Protein AF-0000000076369846 (afdb_homodimer)

Structure (mmCIF, N/CA/C/O backbone):
data_AF-0000000076369846-model_v1
#
loop_
_entity.id
_entity.type
_entity.pdbx_description
1 polymer 'Galactosylgalactosylxylosylprotein 3-beta-glucuronosyltransferase'
#
loop_
_atom_site.group_PDB
_atom_site.id
_atom_site.type_symbol
_atom_site.label_atom_id
_atom_site.label_alt_id
_atom_site.label_comp_id
_atom_site.label_asym_id
_atom_site.label_entity_id
_atom_site.label_seq_id
_atom_site.pdbx_PDB_ins_code
_atom_site.Cartn_x
_atom_site.Cartn_y
_atom_site.Cartn_z
_atom_site.occupancy
_atom_site.B_iso_or_equiv
_atom_site.auth_seq_id
_atom_site.auth_comp_id
_atom_site.auth_asym_id
_atom_site.auth_atom_id
_atom_site.pdbx_PDB_model_num
ATOM 1 N N . GLY A 1 1 ? -91.312 -6.383 12.375 1 33.31 1 GLY A N 1
ATOM 2 C CA . GLY A 1 1 ? -90.5 -6.066 13.523 1 33.31 1 GLY A CA 1
ATOM 3 C C . GLY A 1 1 ? -89.188 -5.367 13.148 1 33.31 1 GLY A C 1
ATOM 4 O O . GLY A 1 1 ? -88.625 -5.645 12.094 1 33.31 1 GLY A O 1
ATOM 5 N N . GLN A 1 2 ? -88.875 -4.242 13.328 1 42.22 2 GLN A N 1
ATOM 6 C CA . GLN A 1 2 ? -88 -3.707 12.273 1 42.22 2 GLN A CA 1
ATOM 7 C C . GLN A 1 2 ? -86.625 -4.406 12.25 1 42.22 2 GLN A C 1
ATOM 9 O O . GLN A 1 2 ? -86.125 -4.762 13.297 1 42.22 2 GLN A O 1
ATOM 14 N N . GLN A 1 3 ? -86.25 -5.191 11.203 1 52.16 3 GLN A N 1
ATOM 15 C CA . GLN A 1 3 ? -85 -5.879 10.938 1 52.16 3 GLN A CA 1
ATOM 16 C C . GLN A 1 3 ? -83.812 -4.965 11.203 1 52.16 3 GLN A C 1
ATOM 18 O O . GLN A 1 3 ? -83.812 -3.807 10.789 1 52.16 3 GLN A O 1
ATOM 23 N N . CYS A 1 4 ? -83.188 -5.246 12.203 1 60.84 4 CYS A N 1
ATOM 24 C CA . CYS A 1 4 ? -82 -4.5 12.641 1 60.84 4 CYS A CA 1
ATOM 25 C C . CYS A 1 4 ? -81 -4.371 11.508 1 60.84 4 CYS A C 1
ATOM 27 O O . CYS A 1 4 ? -80.562 -5.371 10.938 1 60.84 4 CYS A O 1
ATOM 29 N N . ASP A 1 5 ? -81.062 -3.334 10.711 1 65.75 5 ASP A N 1
ATOM 30 C CA . ASP A 1 5 ? -80.188 -3.117 9.547 1 65.75 5 ASP A CA 1
ATOM 31 C C . ASP A 1 5 ? -78.812 -2.576 9.961 1 65.75 5 ASP A C 1
ATOM 33 O O . ASP A 1 5 ? -78.688 -1.381 10.219 1 65.75 5 ASP A O 1
ATOM 37 N N . CYS A 1 6 ? -77.875 -3.475 10.234 1 71.31 6 CYS A N 1
ATOM 38 C CA . CYS A 1 6 ? -76.562 -3.158 10.703 1 71.31 6 CYS A CA 1
ATOM 39 C C . CYS A 1 6 ? -75.625 -2.922 9.539 1 71.31 6 CYS A C 1
ATOM 41 O O . CYS A 1 6 ? -74.375 -2.838 9.719 1 71.31 6 CYS A O 1
ATOM 43 N N . THR A 1 7 ? -76.312 -2.709 8.414 1 73.19 7 THR A N 1
ATOM 44 C CA . THR A 1 7 ? -75.562 -2.639 7.164 1 73.19 7 THR A CA 1
ATOM 45 C C . THR A 1 7 ? -74.625 -1.421 7.152 1 73.19 7 THR A C 1
ATOM 47 O O . THR A 1 7 ? -73.438 -1.521 6.766 1 73.19 7 THR A O 1
ATOM 50 N N . PRO A 1 8 ? -75.125 -0.278 7.773 1 73.12 8 PRO A N 1
ATOM 51 C CA . PRO A 1 8 ? -74.188 0.866 7.691 1 73.12 8 PRO A CA 1
ATOM 52 C C . PRO A 1 8 ? -72.938 0.697 8.57 1 73.12 8 PRO A C 1
ATOM 54 O O . PRO A 1 8 ? -71.875 1.064 8.156 1 73.12 8 PRO A O 1
ATOM 57 N N . GLN A 1 9 ? -73.125 0.212 9.672 1 72 9 GLN A N 1
ATOM 58 C CA . GLN A 1 9 ? -72 0.03 10.586 1 72 9 GLN A CA 1
ATOM 59 C C . GLN A 1 9 ? -71.062 -1.045 10.07 1 72 9 GLN A C 1
ATOM 61 O O . GLN A 1 9 ? -69.875 -0.926 10.227 1 72 9 GLN A O 1
ATOM 66 N N . MET A 1 10 ? -71.688 -2.049 9.406 1 71.94 10 MET A N 1
ATOM 67 C CA . MET A 1 10 ? -70.875 -3.123 8.875 1 71.94 10 MET A CA 1
ATOM 68 C C . MET A 1 10 ? -70.062 -2.641 7.664 1 71.94 10 MET A C 1
ATOM 70 O O . MET A 1 10 ? -68.875 -3.037 7.48 1 71.94 10 MET A O 1
ATOM 74 N N . ARG A 1 11 ? -70.625 -1.651 7.004 1 74.94 11 ARG A N 1
ATOM 75 C CA . ARG A 1 11 ? -69.938 -1.105 5.84 1 74.94 11 ARG A CA 1
ATOM 76 C C . ARG A 1 11 ? -68.75 -0.251 6.266 1 74.94 11 ARG A C 1
ATOM 78 O O . ARG A 1 11 ? -67.688 -0.322 5.66 1 74.94 11 ARG A O 1
ATOM 85 N N . SER A 1 12 ? -69.062 0.551 7.367 1 76.88 12 SER A N 1
ATOM 86 C CA . SER A 1 12 ? -67.938 1.372 7.879 1 76.88 12 SER A CA 1
ATOM 87 C C . SER A 1 12 ? -66.812 0.508 8.398 1 76.88 12 SER A C 1
ATOM 89 O O . SER A 1 12 ? -65.625 0.803 8.148 1 76.88 12 SER A O 1
ATOM 91 N N . SER A 1 13 ? -67.25 -0.534 8.992 1 77.25 13 SER A N 1
ATOM 92 C CA . SER A 1 13 ? -66.188 -1.416 9.562 1 77.25 13 SER A CA 1
ATOM 93 C C . SER A 1 13 ? -65.5 -2.178 8.469 1 77.25 13 SER A C 1
ATOM 95 O O . SER A 1 13 ? -64.25 -2.365 8.547 1 77.25 13 SER A O 1
ATOM 97 N N . ASN A 1 14 ? -66.25 -2.521 7.406 1 77.38 14 ASN A N 1
ATOM 98 C CA . ASN A 1 14 ? -65.625 -3.219 6.277 1 77.38 14 ASN A CA 1
ATOM 99 C C . ASN A 1 14 ? -64.688 -2.314 5.512 1 77.38 14 ASN A C 1
ATOM 101 O O . ASN A 1 14 ? -63.625 -2.768 5.051 1 77.38 14 ASN A O 1
ATOM 105 N N . GLU A 1 15 ? -65.062 -1.006 5.441 1 79.19 15 GLU A N 1
ATOM 106 C CA . GLU A 1 15 ? -64.188 -0.079 4.746 1 79.19 15 GLU A CA 1
ATOM 107 C C . GLU A 1 15 ? -62.875 0.14 5.527 1 79.19 15 GLU A C 1
ATOM 109 O O . GLU A 1 15 ? -61.781 0.234 4.938 1 79.19 15 GLU A O 1
ATOM 114 N N . LEU A 1 16 ? -63.031 0.165 6.902 1 78.5 16 LEU A N 1
ATOM 115 C CA . LEU A 1 16 ? -61.844 0.289 7.758 1 78.5 16 LEU A CA 1
ATOM 116 C C . LEU A 1 16 ? -60.938 -0.928 7.613 1 78.5 16 LEU A C 1
ATOM 118 O O . LEU A 1 16 ? -59.719 -0.791 7.559 1 78.5 16 LEU A O 1
ATOM 122 N N . VAL A 1 17 ? -61.562 -2.049 7.559 1 76.81 17 VAL A N 1
ATOM 123 C CA . VAL A 1 17 ? -60.781 -3.287 7.418 1 76.81 17 VAL A CA 1
ATOM 124 C C . VAL A 1 17 ? -60.062 -3.303 6.07 1 76.81 17 VAL A C 1
ATOM 126 O O . VAL A 1 17 ? -58.906 -3.691 5.988 1 76.81 17 VAL A O 1
ATOM 129 N N . ARG A 1 18 ? -60.719 -2.74 5.047 1 79.69 18 ARG A N 1
ATOM 130 C CA . ARG A 1 18 ? -60.094 -2.725 3.725 1 79.69 18 ARG A CA 1
ATOM 131 C C . ARG A 1 18 ? -58.906 -1.763 3.684 1 79.69 18 ARG A C 1
ATOM 133 O O . ARG A 1 18 ? -57.875 -2.072 3.098 1 79.69 18 ARG A O 1
ATOM 140 N N . GLN A 1 19 ? -59.094 -0.641 4.34 1 80.62 19 GLN A N 1
ATOM 141 C CA . GLN A 1 19 ? -58 0.323 4.391 1 80.62 19 GLN A CA 1
ATOM 142 C C . GLN A 1 19 ? -56.812 -0.245 5.145 1 80.62 19 GLN A C 1
ATOM 144 O O . GLN A 1 19 ? -55.656 -0.067 4.723 1 80.62 19 GLN A O 1
ATOM 149 N N . LYS A 1 20 ? -57.094 -0.864 6.184 1 76.5 20 LYS A N 1
ATOM 150 C CA . LYS A 1 20 ? -56.031 -1.467 6.961 1 76.5 20 LYS A CA 1
ATOM 151 C C . LYS A 1 20 ? -55.375 -2.621 6.199 1 76.5 20 LYS A C 1
ATOM 153 O O . LYS A 1 20 ? -54.156 -2.818 6.273 1 76.5 20 LYS A O 1
ATOM 158 N N . ASP A 1 21 ? -56.188 -3.363 5.477 1 79.12 21 ASP A N 1
ATOM 159 C CA . ASP A 1 21 ? -55.656 -4.422 4.633 1 79.12 21 ASP A CA 1
ATOM 160 C C . ASP A 1 21 ? -54.719 -3.844 3.572 1 79.12 21 ASP A C 1
ATOM 162 O O . ASP A 1 21 ? -53.656 -4.41 3.297 1 79.12 21 ASP A O 1
ATOM 166 N N . GLN A 1 22 ? -55.094 -2.719 3.055 1 79.25 22 GLN A N 1
ATOM 167 C CA . GLN A 1 22 ? -54.25 -2.096 2.051 1 79.25 22 GLN A CA 1
ATOM 168 C C . GLN A 1 22 ? -52.938 -1.614 2.666 1 79.25 22 GLN A C 1
ATOM 170 O O . GLN A 1 22 ? -51.875 -1.751 2.059 1 79.25 22 GLN A O 1
ATOM 175 N N . ARG A 1 23 ? -53 -1.139 3.881 1 78.25 23 ARG A N 1
ATOM 176 C CA . ARG A 1 23 ? -51.812 -0.68 4.566 1 78.25 23 ARG A CA 1
ATOM 177 C C . ARG A 1 23 ? -50.875 -1.853 4.922 1 78.25 23 ARG A C 1
ATOM 179 O O . ARG A 1 23 ? -49.656 -1.76 4.781 1 78.25 23 ARG A O 1
ATOM 186 N N . VAL A 1 24 ? -51.438 -2.947 5.289 1 72.56 24 VAL A N 1
ATOM 187 C CA . VAL A 1 24 ? -50.688 -4.156 5.602 1 72.56 24 VAL A CA 1
ATOM 188 C C . VAL A 1 24 ? -50.031 -4.688 4.336 1 72.56 24 VAL A C 1
ATOM 190 O O . VAL A 1 24 ? -48.844 -5.062 4.355 1 72.56 24 VAL A O 1
ATOM 193 N N . LEU A 1 25 ? -50.812 -4.66 3.262 1 77.31 25 LEU A N 1
ATOM 194 C CA . LEU A 1 25 ? -50.25 -5.145 2.006 1 77.31 25 LEU A CA 1
ATOM 195 C C . LEU A 1 25 ? -49.062 -4.266 1.561 1 77.31 25 LEU A C 1
ATOM 197 O O . LEU A 1 25 ? -48.031 -4.773 1.111 1 77.31 25 LEU A O 1
ATOM 201 N N . HIS A 1 26 ? -49.188 -2.885 1.737 1 77.06 26 HIS A N 1
ATOM 202 C CA . HIS A 1 26 ? -48.094 -1.969 1.377 1 77.06 26 HIS A CA 1
ATOM 203 C C . HIS A 1 26 ? -46.875 -2.199 2.244 1 77.06 26 HIS A C 1
ATOM 205 O O . HIS A 1 26 ? -45.75 -2.268 1.733 1 77.06 26 HIS A O 1
ATOM 211 N N . LEU A 1 27 ? -47.094 -2.393 3.465 1 75.06 27 LEU A N 1
ATOM 212 C CA . LEU A 1 27 ? -45.969 -2.59 4.383 1 75.06 27 LEU A CA 1
ATOM 213 C C . LEU A 1 27 ? -45.344 -3.957 4.176 1 75.06 27 LEU A C 1
ATOM 215 O O . LEU A 1 27 ? -44.094 -4.094 4.262 1 75.06 27 LEU A O 1
ATOM 219 N N . GLN A 1 28 ? -46.125 -5.012 3.855 1 74.5 28 GLN A N 1
ATOM 220 C CA . GLN A 1 28 ? -45.594 -6.328 3.51 1 74.5 28 GLN A CA 1
ATOM 221 C C . GLN A 1 28 ? -44.719 -6.262 2.248 1 74.5 28 GLN A C 1
ATOM 223 O O . GLN A 1 28 ? -43.656 -6.883 2.176 1 74.5 28 GLN A O 1
ATOM 228 N N . ASN A 1 29 ? -45.125 -5.492 1.295 1 73.62 29 ASN A N 1
ATOM 229 C CA . ASN A 1 29 ? -44.344 -5.344 0.076 1 73.62 29 ASN A CA 1
ATOM 230 C C . ASN A 1 29 ? -43.031 -4.598 0.342 1 73.62 29 ASN A C 1
ATOM 232 O O . ASN A 1 29 ? -42 -4.949 -0.213 1 73.62 29 ASN A O 1
ATOM 236 N N . GLU A 1 30 ? -43.219 -3.578 1.129 1 70.88 30 GLU A N 1
ATOM 237 C CA . GLU A 1 30 ? -42 -2.838 1.487 1 70.88 30 GLU A CA 1
ATOM 238 C C . GLU A 1 30 ? -41.031 -3.715 2.268 1 70.88 30 GLU A C 1
ATOM 240 O O . GLU A 1 30 ? -39.812 -3.656 2.045 1 70.88 30 GLU A O 1
ATOM 245 N N . VAL A 1 31 ? -41.531 -4.531 3.162 1 64.88 31 VAL A N 1
ATOM 246 C CA . VAL A 1 31 ? -40.719 -5.484 3.895 1 64.88 31 VAL A CA 1
ATOM 247 C C . VAL A 1 31 ? -40.125 -6.512 2.928 1 64.88 31 VAL A C 1
ATOM 249 O O . VAL A 1 31 ? -38.938 -6.836 3.002 1 64.88 31 VAL A O 1
ATOM 252 N N . LYS A 1 32 ? -40.875 -7.105 1.997 1 66.62 32 LYS A N 1
ATOM 253 C CA . LYS A 1 32 ? -40.375 -8.055 1.011 1 66.62 32 LYS A CA 1
ATOM 254 C C . LYS A 1 32 ? -39.281 -7.426 0.148 1 66.62 32 LYS A C 1
ATOM 256 O O . LYS A 1 32 ? -38.281 -8.055 -0.138 1 66.62 32 LYS A O 1
ATOM 261 N N . LYS A 1 33 ? -39.562 -6.168 -0.246 1 66.88 33 LYS A N 1
ATOM 262 C CA . LYS A 1 33 ? -38.531 -5.484 -1.031 1 66.88 33 LYS A CA 1
ATOM 263 C C . LYS A 1 33 ? -37.25 -5.305 -0.227 1 66.88 33 LYS A C 1
ATOM 265 O O . LYS A 1 33 ? -36.156 -5.57 -0.729 1 66.88 33 LYS A O 1
ATOM 270 N N . LEU A 1 34 ? -37.531 -4.906 0.917 1 64.75 34 LEU A N 1
ATOM 271 C CA . LEU A 1 34 ? -36.344 -4.695 1.754 1 64.75 34 LEU A CA 1
ATOM 272 C C . LEU A 1 34 ? -35.719 -6.027 2.135 1 64.75 34 LEU A C 1
ATOM 274 O O . LEU A 1 34 ? -34.5 -6.145 2.162 1 64.75 34 LEU A O 1
ATOM 278 N N . GLN A 1 35 ? -36.5 -7.062 2.369 1 64.5 35 GLN A N 1
ATOM 279 C CA . GLN A 1 35 ? -35.969 -8.406 2.586 1 64.5 35 GLN A CA 1
ATOM 280 C C . GLN A 1 35 ? -35.312 -8.953 1.321 1 64.5 35 GLN A C 1
ATOM 282 O O . GLN A 1 35 ? -34.25 -9.594 1.389 1 64.5 35 GLN A O 1
ATOM 287 N N . LYS A 1 36 ? -35.906 -8.828 0.163 1 62.03 36 LYS A N 1
ATOM 288 C CA . LYS A 1 36 ? -35.25 -9.227 -1.078 1 62.03 36 LYS A CA 1
ATOM 289 C C . LYS A 1 36 ? -33.906 -8.492 -1.265 1 62.03 36 LYS A C 1
ATOM 291 O O . LYS A 1 36 ? -32.938 -9.086 -1.693 1 62.03 36 LYS A O 1
ATOM 296 N N . GLN A 1 37 ? -33.969 -7.234 -1.062 1 57.84 37 GLN A N 1
ATOM 297 C CA . GLN A 1 37 ? -32.719 -6.496 -1.109 1 57.84 37 GLN A CA 1
ATOM 298 C C . GLN A 1 37 ? -31.719 -7.039 -0.089 1 57.84 37 GLN A C 1
ATOM 300 O O . GLN A 1 37 ? -30.547 -7.223 -0.401 1 57.84 37 GLN A O 1
ATOM 305 N N . VAL A 1 38 ? -32.156 -7.199 1.12 1 53.19 38 VAL A N 1
ATOM 306 C CA . VAL A 1 38 ? -31.281 -7.797 2.121 1 53.19 38 VAL A CA 1
ATOM 307 C C . VAL A 1 38 ? -30.969 -9.242 1.736 1 53.19 38 VAL A C 1
ATOM 309 O O . VAL A 1 38 ? -29.812 -9.672 1.8 1 53.19 38 VAL A O 1
ATOM 312 N N . ARG A 1 39 ? -31.891 -10.07 1.426 1 52.72 39 ARG A N 1
ATOM 313 C CA . ARG A 1 39 ? -31.641 -11.422 0.945 1 52.72 39 ARG A CA 1
ATOM 314 C C . ARG A 1 39 ? -30.844 -11.414 -0.35 1 52.72 39 ARG A C 1
ATOM 316 O O . ARG A 1 39 ? -29.969 -12.25 -0.549 1 52.72 39 ARG A O 1
ATOM 323 N N . ALA A 1 40 ? -31.156 -10.633 -1.332 1 49.72 40 ALA A N 1
ATOM 324 C CA . ALA A 1 40 ? -30.312 -10.484 -2.52 1 49.72 40 ALA A CA 1
ATOM 325 C C . ALA A 1 40 ? -28.891 -10.078 -2.141 1 49.72 40 ALA A C 1
ATOM 327 O O . ALA A 1 40 ? -27.922 -10.594 -2.693 1 49.72 40 ALA A O 1
ATOM 328 N N . GLU A 1 41 ? -28.656 -9.211 -1.31 1 48.28 41 GLU A N 1
ATOM 329 C CA . GLU A 1 41 ? -27.359 -8.906 -0.722 1 48.28 41 GLU A CA 1
ATOM 330 C C . GLU A 1 41 ? -26.828 -10.102 0.068 1 48.28 41 GLU A C 1
ATOM 332 O O . GLU A 1 41 ? -25.641 -10.445 -0.038 1 48.28 41 GLU A O 1
ATOM 337 N N . GLU A 1 42 ? -27.641 -10.594 1.004 1 47.16 42 GLU A N 1
ATOM 338 C CA . GLU A 1 42 ? -27.281 -11.852 1.647 1 47.16 42 GLU A CA 1
ATOM 339 C C . GLU A 1 42 ? -27.172 -12.977 0.629 1 47.16 42 GLU A C 1
ATOM 341 O O . GLU A 1 42 ? -26.25 -13.797 0.698 1 47.16 42 GLU A O 1
ATOM 346 N N . GLU A 1 43 ? -28.109 -13.352 -0.111 1 46.06 43 GLU A N 1
ATOM 347 C CA . GLU A 1 43 ? -28.016 -14.344 -1.181 1 46.06 43 GLU A CA 1
ATOM 348 C C . GLU A 1 43 ? -26.938 -13.969 -2.193 1 46.06 43 GLU A C 1
ATOM 350 O O . GLU A 1 43 ? -26.266 -14.852 -2.746 1 46.06 43 GLU A O 1
ATOM 355 N N . ALA A 1 44 ? -26.797 -12.781 -2.568 1 48.59 44 ALA A N 1
ATOM 356 C CA . ALA A 1 44 ? -25.547 -12.359 -3.209 1 48.59 44 ALA A CA 1
ATOM 357 C C . ALA A 1 44 ? -24.344 -12.648 -2.314 1 48.59 44 ALA A C 1
ATOM 359 O O . ALA A 1 44 ? -23.281 -13.039 -2.801 1 48.59 44 ALA A O 1
ATOM 360 N N . GLU A 1 45 ? -24.406 -12.188 -1.059 1 48 45 GLU A N 1
ATOM 361 C CA . GLU A 1 45 ? -23.359 -12.633 -0.135 1 48 45 GLU A CA 1
ATOM 362 C C . GLU A 1 45 ? -23.266 -14.156 -0.102 1 48 45 GLU A C 1
ATOM 364 O O . GLU A 1 45 ? -22.188 -14.719 0.011 1 48 45 GLU A O 1
ATOM 369 N N . ARG A 1 46 ? -24.5 -14.836 0.164 1 46.88 46 ARG A N 1
ATOM 370 C CA . ARG A 1 46 ? -24.469 -16.297 0.105 1 46.88 46 ARG A CA 1
ATOM 371 C C . ARG A 1 46 ? -23.984 -16.781 -1.254 1 46.88 46 ARG A C 1
ATOM 373 O O . ARG A 1 46 ? -23.703 -17.969 -1.431 1 46.88 46 ARG A O 1
ATOM 380 N N . ARG A 1 47 ? -24.578 -16.359 -2.299 1 52.25 47 ARG A N 1
ATOM 381 C CA . ARG A 1 47 ? -24.125 -17.062 -3.49 1 52.25 47 ARG A CA 1
ATOM 382 C C . ARG A 1 47 ? -22.625 -17.328 -3.434 1 52.25 47 ARG A C 1
ATOM 384 O O . ARG A 1 47 ? -21.844 -16.406 -3.193 1 52.25 47 ARG A O 1
ATOM 391 N N . GLN A 1 48 ? -22.188 -18.531 -3.207 1 69 48 GLN A N 1
ATOM 392 C CA . GLN A 1 48 ? -21 -19.266 -2.76 1 69 48 GLN A CA 1
ATOM 393 C C . GLN A 1 48 ? -19.75 -18.781 -3.48 1 69 48 GLN A C 1
ATOM 395 O O . GLN A 1 48 ? -19.281 -19.406 -4.43 1 69 48 GLN A O 1
ATOM 400 N N . LEU A 1 49 ? -19.406 -17.484 -3.34 1 89.06 49 LEU A N 1
ATOM 401 C CA . LEU A 1 49 ? -18.141 -17.047 -3.918 1 89.06 49 LEU A CA 1
ATOM 402 C C . LEU A 1 49 ? -17 -17.938 -3.445 1 89.06 49 LEU A C 1
ATOM 404 O O . LEU A 1 49 ? -16.922 -18.281 -2.264 1 89.06 49 LEU A O 1
ATOM 408 N N . PRO A 1 50 ? -16.281 -18.375 -4.477 1 94.81 50 PRO A N 1
ATOM 409 C CA . PRO A 1 50 ? -15.094 -19.156 -4.07 1 94.81 50 PRO A CA 1
ATOM 410 C C . PRO A 1 50 ? -14.148 -18.344 -3.174 1 94.81 50 PRO A C 1
ATOM 412 O O . PRO A 1 50 ? -13.961 -17.156 -3.387 1 94.81 50 PRO A O 1
ATOM 415 N N . THR A 1 51 ? -13.625 -18.922 -2.152 1 97.25 51 THR A N 1
ATOM 416 C CA . THR A 1 51 ? -12.68 -18.281 -1.245 1 97.25 51 THR A CA 1
ATOM 417 C C . THR A 1 51 ? -11.312 -18.125 -1.91 1 97.25 51 THR A C 1
ATOM 419 O O . THR A 1 51 ? -10.852 -19.016 -2.615 1 97.25 51 THR A O 1
ATOM 422 N N . ILE A 1 52 ? -10.727 -17 -1.775 1 98.62 52 ILE A N 1
ATOM 423 C CA . ILE A 1 52 ? -9.336 -16.812 -2.178 1 98.62 52 ILE A CA 1
ATOM 424 C C . ILE A 1 52 ? -8.414 -17.016 -0.975 1 98.62 52 ILE A C 1
ATOM 426 O O . ILE A 1 52 ? -8.555 -16.328 0.043 1 98.62 52 ILE A O 1
ATOM 430 N N . TYR A 1 53 ? -7.555 -17.969 -1.02 1 98.88 53 TYR A N 1
ATOM 431 C CA . TYR A 1 53 ? -6.492 -18.188 -0.047 1 98.88 53 TYR A CA 1
ATOM 432 C C . TYR A 1 53 ? -5.199 -17.516 -0.494 1 98.88 53 TYR A C 1
ATOM 434 O O . TYR A 1 53 ? -4.535 -17.984 -1.423 1 98.88 53 TYR A O 1
ATOM 442 N N . ALA A 1 54 ? -4.875 -16.406 0.122 1 98.94 54 ALA A N 1
ATOM 443 C CA . ALA A 1 54 ? -3.643 -15.688 -0.206 1 98.94 54 ALA A CA 1
ATOM 444 C C . ALA A 1 54 ? -2.514 -16.078 0.743 1 98.94 54 ALA A C 1
ATOM 446 O O . ALA A 1 54 ? -2.617 -15.883 1.956 1 98.94 54 ALA A O 1
ATOM 447 N N . VAL A 1 55 ? -1.462 -16.609 0.209 1 98.94 55 VAL A N 1
ATOM 448 C CA . VAL A 1 55 ? -0.305 -17.047 0.983 1 98.94 55 VAL A CA 1
ATOM 449 C C . VAL A 1 55 ? 0.785 -15.977 0.933 1 98.94 55 VAL A C 1
ATOM 451 O O . VAL A 1 55 ? 1.274 -15.633 -0.145 1 98.94 55 VAL A O 1
ATOM 454 N N . THR A 1 56 ? 1.174 -15.484 2.076 1 98.88 56 THR A N 1
ATOM 455 C CA . THR A 1 56 ? 2.178 -14.43 2.154 1 98.88 56 THR A CA 1
ATOM 456 C C . THR A 1 56 ? 3.33 -14.844 3.064 1 98.88 56 THR A C 1
ATOM 458 O O . THR A 1 56 ? 3.215 -14.766 4.289 1 98.88 56 THR A O 1
ATOM 461 N N . PRO A 1 57 ? 4.41 -15.289 2.463 1 98.69 57 PRO A N 1
ATOM 462 C CA . PRO A 1 57 ? 5.625 -15.391 3.27 1 98.69 57 PRO A CA 1
ATOM 463 C C . PRO A 1 57 ? 6.137 -14.031 3.74 1 98.69 57 PRO A C 1
ATOM 465 O O . PRO A 1 57 ? 6.047 -13.047 3.004 1 98.69 57 PRO A O 1
ATOM 468 N N . THR A 1 58 ? 6.637 -13.953 4.93 1 98.31 58 THR A N 1
ATOM 469 C CA . THR A 1 58 ? 7.211 -12.711 5.441 1 98.31 58 THR A CA 1
ATOM 470 C C . THR A 1 58 ? 8.352 -13 6.414 1 98.31 58 THR A C 1
ATOM 472 O O . THR A 1 58 ? 8.539 -14.148 6.832 1 98.31 58 THR A O 1
ATOM 475 N N . TYR A 1 59 ? 9.156 -12.055 6.672 1 96.12 59 TYR A N 1
ATOM 476 C CA . TYR A 1 59 ? 10.281 -12.164 7.594 1 96.12 59 TYR A CA 1
ATOM 477 C C . TYR A 1 59 ? 10.516 -10.852 8.32 1 96.12 59 TY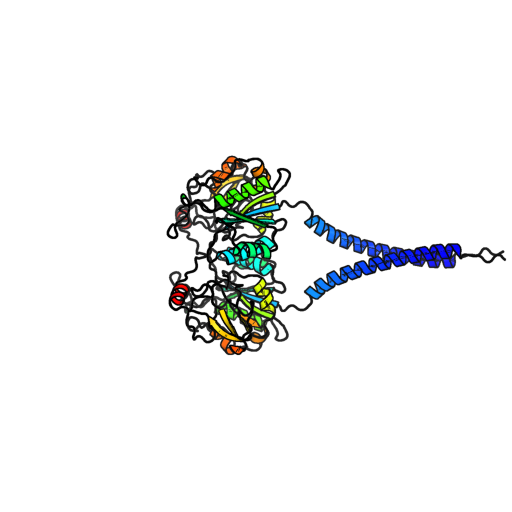R A C 1
ATOM 479 O O . TYR A 1 59 ? 10.062 -9.797 7.879 1 96.12 59 TYR A O 1
ATOM 487 N N . SER A 1 60 ? 11.188 -10.961 9.414 1 94.06 60 SER A N 1
ATOM 488 C CA . SER A 1 60 ? 11.422 -9.789 10.258 1 94.06 60 SER A CA 1
ATOM 489 C C . SER A 1 60 ? 12.391 -8.812 9.594 1 94.06 60 SER A C 1
ATOM 491 O O . SER A 1 60 ? 13.5 -9.195 9.227 1 94.06 60 SER A O 1
ATOM 493 N N . ARG A 1 61 ? 11.961 -7.645 9.398 1 93.12 61 ARG A N 1
ATOM 494 C CA . ARG A 1 61 ? 12.758 -6.512 8.945 1 93.12 61 ARG A CA 1
ATOM 495 C C . ARG A 1 61 ? 12.062 -5.191 9.266 1 93.12 61 ARG A C 1
ATOM 497 O O . ARG A 1 61 ? 10.883 -5.172 9.617 1 93.12 61 ARG A O 1
ATOM 504 N N . LEU A 1 62 ? 12.695 -4.051 9.133 1 91.88 62 LEU A N 1
ATOM 505 C CA . LEU A 1 62 ? 12.219 -2.76 9.617 1 91.88 62 LEU A CA 1
ATOM 506 C C . LEU A 1 62 ? 10.906 -2.379 8.93 1 91.88 62 LEU A C 1
ATOM 508 O O . LEU A 1 62 ? 10.031 -1.766 9.547 1 91.88 62 LEU A O 1
ATOM 512 N N . VAL A 1 63 ? 10.719 -2.822 7.66 1 95.69 63 VAL A N 1
ATOM 513 C CA . VAL A 1 63 ? 9.562 -2.359 6.895 1 95.69 63 VAL A CA 1
ATOM 514 C C . VAL A 1 63 ? 8.438 -3.389 6.984 1 95.69 63 VAL A C 1
ATOM 516 O O . VAL A 1 63 ? 7.379 -3.213 6.383 1 95.69 63 VAL A O 1
ATOM 519 N N . GLN A 1 64 ? 8.594 -4.48 7.746 1 96.19 64 GLN A N 1
ATOM 520 C CA . GLN A 1 64 ? 7.648 -5.59 7.773 1 96.19 64 GLN A CA 1
ATOM 521 C C . GLN A 1 64 ? 6.262 -5.117 8.188 1 96.19 64 GLN A C 1
ATOM 523 O O . GLN A 1 64 ? 5.27 -5.426 7.523 1 96.19 64 GLN A O 1
ATOM 528 N N . LYS A 1 65 ? 6.199 -4.348 9.273 1 96.75 65 LYS A N 1
ATOM 529 C CA . LYS A 1 65 ? 4.914 -3.871 9.766 1 96.75 65 LYS A CA 1
ATOM 530 C C . LYS A 1 65 ? 4.219 -2.988 8.734 1 96.75 65 LYS A C 1
ATOM 532 O O . LYS A 1 65 ? 3.037 -3.184 8.438 1 96.75 65 LYS A O 1
ATOM 537 N N . ALA A 1 66 ? 4.953 -2.035 8.219 1 97.19 66 ALA A N 1
ATOM 538 C CA . ALA A 1 66 ? 4.395 -1.13 7.219 1 97.19 66 ALA A CA 1
ATOM 539 C C . ALA A 1 66 ? 3.832 -1.906 6.031 1 97.19 66 ALA A C 1
ATOM 541 O O . ALA A 1 66 ? 2.721 -1.63 5.574 1 97.19 66 ALA A O 1
ATOM 542 N N . GLU A 1 67 ? 4.543 -2.904 5.547 1 97.5 67 GLU A N 1
ATOM 543 C CA . GLU A 1 67 ? 4.141 -3.688 4.383 1 97.5 67 GLU A CA 1
ATOM 544 C C . GLU A 1 67 ? 2.906 -4.531 4.684 1 97.5 67 GLU A C 1
ATOM 546 O O . GLU A 1 67 ? 1.988 -4.617 3.865 1 97.5 67 GLU A O 1
ATOM 551 N N . LEU A 1 68 ? 2.908 -5.133 5.84 1 98.38 68 LEU A N 1
ATOM 552 C CA . LEU A 1 68 ? 1.779 -5.988 6.195 1 98.38 68 LEU A CA 1
ATOM 553 C C . LEU A 1 68 ? 0.523 -5.156 6.434 1 98.38 68 LEU A C 1
ATOM 555 O O . LEU A 1 68 ? -0.581 -5.574 6.078 1 98.38 68 LEU A O 1
ATOM 559 N N . VAL A 1 69 ? 0.656 -3.963 7.02 1 97.69 69 VAL A N 1
ATOM 560 C CA . VAL A 1 69 ? -0.482 -3.072 7.223 1 97.69 69 VAL A CA 1
ATOM 561 C C . VAL A 1 69 ? -1.055 -2.652 5.871 1 97.69 69 VAL A C 1
ATOM 563 O O . VAL A 1 69 ? -2.264 -2.748 5.645 1 97.69 69 VAL A O 1
ATOM 566 N N . ARG A 1 70 ? -0.185 -2.256 5.043 1 97 70 ARG A N 1
ATOM 567 C CA . ARG A 1 70 ? -0.594 -1.822 3.711 1 97 70 ARG A CA 1
ATOM 568 C C . ARG A 1 70 ? -1.302 -2.947 2.963 1 97 70 ARG A C 1
ATOM 570 O O . ARG A 1 70 ? -2.357 -2.732 2.361 1 97 70 ARG A O 1
ATOM 577 N N . LEU A 1 71 ? -0.747 -4.121 2.99 1 98.06 71 LEU A N 1
ATOM 578 C CA . LEU A 1 71 ? -1.326 -5.27 2.305 1 98.06 71 LEU A CA 1
ATOM 579 C C . LEU A 1 71 ? -2.689 -5.621 2.889 1 98.06 71 LEU A C 1
ATOM 581 O O . LEU A 1 71 ? -3.633 -5.91 2.148 1 98.06 71 LEU A O 1
ATOM 585 N N . SER A 1 72 ? -2.775 -5.602 4.199 1 98.38 72 SER A N 1
ATOM 586 C CA . SER A 1 72 ? -4.031 -5.949 4.863 1 98.38 72 SER A CA 1
ATOM 587 C C . SER A 1 72 ? -5.156 -5.016 4.434 1 98.38 72 SER A C 1
ATOM 589 O O . SER A 1 72 ? -6.297 -5.453 4.254 1 98.38 72 SER A O 1
ATOM 591 N N . GLN A 1 73 ? -4.879 -3.783 4.254 1 97.81 73 GLN A N 1
ATOM 592 C CA . GLN A 1 73 ? -5.891 -2.799 3.885 1 97.81 73 GLN A CA 1
ATOM 593 C C . GLN A 1 73 ? -6.367 -3.008 2.449 1 97.81 73 GLN A C 1
ATOM 595 O O . GLN A 1 73 ? -7.523 -2.734 2.125 1 97.81 73 GLN A O 1
ATOM 600 N N . THR A 1 74 ? -5.469 -3.502 1.589 1 98.38 74 THR A N 1
ATOM 601 C CA . THR A 1 74 ? -5.887 -3.904 0.25 1 98.38 74 THR A CA 1
ATOM 602 C C . THR A 1 74 ? -6.777 -5.141 0.308 1 98.38 74 THR A C 1
ATOM 604 O O . THR A 1 74 ? -7.855 -5.164 -0.293 1 98.38 74 THR A O 1
ATOM 607 N N . PHE A 1 75 ? -6.398 -6.113 1.088 1 98.62 75 PHE A N 1
ATOM 608 C CA . PHE A 1 75 ? -7.094 -7.391 1.164 1 98.62 75 PHE A CA 1
ATOM 609 C C . PHE A 1 75 ? -8.469 -7.219 1.798 1 98.62 75 PHE A C 1
ATOM 611 O O . PHE A 1 75 ? -9.391 -7.988 1.511 1 98.62 75 PHE A O 1
ATOM 618 N N . LEU A 1 76 ? -8.633 -6.164 2.594 1 97.88 76 LEU A N 1
ATOM 619 C CA . LEU A 1 76 ? -9.898 -5.906 3.268 1 97.88 76 LEU A CA 1
ATOM 620 C C . LEU A 1 76 ? -11.008 -5.625 2.258 1 97.88 76 LEU A C 1
ATOM 622 O O . LEU A 1 76 ? -12.188 -5.746 2.578 1 97.88 76 LEU A O 1
ATOM 626 N N . HIS A 1 77 ? -10.648 -5.25 1.086 1 97.25 77 HIS A N 1
ATOM 627 C CA . HIS A 1 77 ? -11.625 -4.957 0.047 1 97.25 77 HIS A CA 1
ATOM 628 C C . HIS A 1 77 ? -12.094 -6.234 -0.642 1 97.25 77 HIS A C 1
ATOM 630 O O . HIS A 1 77 ? -13.055 -6.211 -1.419 1 97.25 77 HIS A O 1
ATOM 636 N N . VAL A 1 78 ? -11.445 -7.387 -0.413 1 97.19 78 VAL A N 1
ATOM 637 C CA . VAL A 1 78 ? -11.719 -8.625 -1.136 1 97.19 78 VAL A CA 1
ATOM 638 C C . VAL A 1 78 ? -12.656 -9.508 -0.317 1 97.19 78 VAL A C 1
ATOM 640 O O . VAL A 1 78 ? -12.328 -9.906 0.803 1 97.19 78 VAL A O 1
ATOM 643 N N . ARG A 1 79 ? -13.836 -9.82 -0.85 1 94 79 ARG A N 1
ATOM 644 C CA . ARG A 1 79 ? -14.805 -10.688 -0.183 1 94 79 ARG A CA 1
ATOM 645 C C . ARG A 1 79 ? -14.344 -12.141 -0.211 1 94 79 ARG A C 1
ATOM 647 O O . ARG A 1 79 ? -13.688 -12.578 -1.16 1 94 79 ARG A O 1
ATOM 654 N N . LYS A 1 80 ? -14.805 -12.953 0.86 1 95.69 80 LYS A N 1
ATOM 655 C CA . LYS A 1 80 ? -14.461 -14.367 0.947 1 95.69 80 LYS A CA 1
ATOM 656 C C . LYS A 1 80 ? -12.961 -14.586 0.76 1 95.69 80 LYS A C 1
ATOM 658 O O . LYS A 1 80 ? -12.539 -15.266 -0.175 1 95.69 80 LYS A O 1
ATOM 663 N N . PHE A 1 81 ? -12.273 -13.961 1.652 1 97.94 81 PHE A N 1
ATOM 664 C CA . PHE A 1 81 ? -10.82 -13.898 1.604 1 97.94 81 PHE A CA 1
ATOM 665 C C . PHE A 1 81 ? -10.211 -14.492 2.871 1 97.94 81 PHE A C 1
ATOM 667 O O . PHE A 1 81 ? -10.641 -14.164 3.98 1 97.94 81 PHE A O 1
ATOM 674 N N . HIS A 1 82 ? -9.227 -15.359 2.691 1 98.5 82 HIS A N 1
ATOM 675 C CA . HIS A 1 82 ? -8.469 -15.969 3.781 1 98.5 82 HIS A CA 1
ATOM 676 C C . HIS A 1 82 ? -6.977 -15.711 3.629 1 98.5 82 HIS A C 1
ATOM 678 O O . HIS A 1 82 ? -6.344 -16.219 2.705 1 98.5 82 HIS A O 1
ATOM 684 N N . TRP A 1 83 ? -6.406 -14.906 4.555 1 98.88 83 TRP A N 1
ATOM 685 C CA . TRP A 1 83 ? -4.996 -14.523 4.52 1 98.88 83 TRP A CA 1
ATOM 686 C C . TRP A 1 83 ? -4.148 -15.516 5.309 1 98.88 83 TRP A C 1
ATOM 688 O O . TRP A 1 83 ? -4.297 -15.641 6.523 1 98.88 83 TRP A O 1
ATOM 698 N N . ILE A 1 84 ? -3.297 -16.281 4.629 1 98.94 84 ILE A N 1
ATOM 699 C CA . ILE A 1 84 ? -2.355 -17.188 5.277 1 98.94 84 ILE A CA 1
ATOM 700 C C . ILE A 1 84 ? -0.967 -16.547 5.312 1 98.94 84 ILE A C 1
ATOM 702 O O . ILE A 1 84 ? -0.281 -16.484 4.289 1 98.94 84 ILE A O 1
ATOM 706 N N . VAL A 1 85 ? -0.58 -16.078 6.48 1 98.94 85 VAL A N 1
ATOM 707 C CA . VAL A 1 85 ? 0.717 -15.43 6.645 1 98.94 85 VAL A CA 1
ATOM 708 C C . VAL A 1 85 ? 1.707 -16.406 7.27 1 98.94 85 VAL A C 1
ATOM 710 O O . VAL A 1 85 ? 1.42 -17.016 8.305 1 98.94 85 VAL A O 1
ATOM 713 N N . VAL A 1 86 ? 2.848 -16.625 6.633 1 98.94 86 VAL A N 1
ATOM 714 C CA . VAL A 1 86 ? 3.852 -17.562 7.113 1 98.94 86 VAL A CA 1
ATOM 715 C C . VAL A 1 86 ? 5.168 -16.828 7.371 1 98.94 86 VAL A C 1
ATOM 717 O O . VAL A 1 86 ? 5.82 -16.375 6.434 1 98.94 86 VAL A O 1
ATOM 720 N N . GLU A 1 87 ? 5.602 -16.766 8.609 1 98.69 87 GLU A N 1
ATOM 721 C CA . GLU A 1 87 ? 6.855 -16.094 8.961 1 98.69 87 GLU A CA 1
ATOM 722 C C . GLU A 1 87 ? 8.047 -17.031 8.727 1 98.69 87 GLU A C 1
ATOM 724 O O . GLU A 1 87 ? 8 -18.203 9.078 1 98.69 87 GLU A O 1
ATOM 729 N N . ASP A 1 88 ? 9.062 -16.5 8.094 1 97.81 88 ASP A N 1
ATOM 730 C CA . ASP A 1 88 ? 10.344 -17.203 8.031 1 97.81 88 ASP A CA 1
ATOM 731 C C . ASP A 1 88 ? 11.086 -17.109 9.359 1 97.81 88 ASP A C 1
ATOM 733 O O . ASP A 1 88 ? 12.039 -16.328 9.5 1 97.81 88 ASP A O 1
ATOM 737 N N . ALA A 1 89 ? 10.641 -17.891 10.25 1 97.69 89 ALA A N 1
ATOM 738 C CA . ALA A 1 89 ? 11.148 -17.891 11.617 1 97.69 89 ALA A CA 1
ATOM 739 C C . ALA A 1 89 ? 10.75 -19.188 12.336 1 97.69 89 ALA A C 1
ATOM 741 O O . ALA A 1 89 ? 9.82 -19.875 11.914 1 97.69 89 ALA A O 1
ATOM 742 N N . ALA A 1 90 ? 11.445 -19.484 13.375 1 97.38 90 ALA A N 1
ATOM 743 C CA . ALA A 1 90 ? 11.148 -20.672 14.172 1 97.38 90 ALA A CA 1
ATOM 744 C C . ALA A 1 90 ? 9.797 -20.531 14.867 1 97.38 90 ALA A C 1
ATOM 746 O O . ALA A 1 90 ? 9.062 -21.516 15.023 1 97.38 90 ALA A O 1
ATOM 747 N N . ASN A 1 91 ? 9.531 -19.25 15.281 1 98 91 ASN A N 1
ATOM 748 C CA . ASN A 1 91 ? 8.281 -18.984 15.992 1 98 91 ASN A CA 1
ATOM 749 C C . ASN A 1 91 ? 7.547 -17.781 15.398 1 98 91 ASN A C 1
ATOM 751 O O . ASN A 1 91 ? 8.172 -16.875 14.844 1 98 91 ASN A O 1
ATOM 755 N N . ARG A 1 92 ? 6.215 -17.828 15.594 1 98.19 92 ARG A N 1
ATOM 756 C CA . ARG A 1 92 ? 5.398 -16.672 15.219 1 98.19 92 ARG A CA 1
ATOM 757 C C . ARG A 1 92 ? 5.711 -15.477 16.109 1 98.19 92 ARG A C 1
ATOM 759 O O . ARG A 1 92 ? 5.898 -15.625 17.312 1 98.19 92 ARG A O 1
ATOM 766 N N . SER A 1 93 ? 5.848 -14.336 15.531 1 97.75 93 SER A N 1
ATOM 767 C CA . SER A 1 93 ? 6.188 -13.141 16.297 1 97.75 93 SER A CA 1
ATOM 768 C C . SER A 1 93 ? 4.934 -12.445 16.828 1 97.75 93 SER A C 1
ATOM 770 O O . SER A 1 93 ? 3.863 -12.547 16.219 1 97.75 93 SER A O 1
ATOM 772 N N . LYS A 1 94 ? 5.082 -11.719 17.922 1 96.62 94 LYS A N 1
ATOM 773 C CA . LYS A 1 94 ? 4 -10.914 18.484 1 96.62 94 LYS A CA 1
ATOM 774 C C . LYS A 1 94 ? 3.572 -9.812 17.531 1 96.62 94 LYS A C 1
ATOM 776 O O . LYS A 1 94 ? 2.385 -9.5 17.422 1 96.62 94 LYS A O 1
ATOM 781 N N . LEU A 1 95 ? 4.523 -9.234 16.875 1 96.25 95 LEU A N 1
ATOM 782 C CA . LEU A 1 95 ? 4.27 -8.148 15.93 1 96.25 95 LEU A CA 1
ATOM 783 C C . LEU A 1 95 ? 3.281 -8.586 14.852 1 96.25 95 LEU A C 1
ATOM 785 O O . LEU A 1 95 ? 2.252 -7.941 14.641 1 96.25 95 LEU A O 1
ATOM 789 N N . VAL A 1 96 ? 3.586 -9.68 14.203 1 98.12 96 VAL A N 1
ATOM 790 C CA . VAL A 1 96 ? 2.744 -10.156 13.109 1 98.12 96 VAL A CA 1
ATOM 791 C C . VAL A 1 96 ? 1.394 -10.617 13.656 1 98.12 96 VAL A C 1
ATOM 793 O O . VAL A 1 96 ? 0.35 -10.344 13.062 1 98.12 96 VAL A O 1
ATOM 796 N N . ALA A 1 97 ? 1.42 -11.25 14.82 1 98.19 97 ALA A N 1
ATOM 797 C CA . ALA A 1 97 ? 0.178 -11.688 15.453 1 98.19 97 ALA A CA 1
ATOM 798 C C . ALA A 1 97 ? -0.755 -10.508 15.703 1 98.19 97 ALA A C 1
ATOM 800 O O . ALA A 1 97 ? -1.958 -10.594 15.438 1 98.19 97 ALA A O 1
ATOM 801 N N . GLU A 1 98 ? -0.232 -9.445 16.172 1 96.12 98 GLU A N 1
ATOM 802 C CA . GLU A 1 98 ? -1.034 -8.266 16.484 1 96.12 98 GLU A CA 1
ATOM 803 C C . GLU A 1 98 ? -1.587 -7.617 15.219 1 96.12 98 GLU A C 1
ATOM 805 O O . GLU A 1 98 ? -2.738 -7.176 15.188 1 96.12 98 GLU A O 1
ATOM 810 N N . ILE A 1 99 ? -0.758 -7.535 14.195 1 97.31 99 ILE A N 1
ATOM 811 C CA . ILE A 1 99 ? -1.2 -6.977 12.922 1 97.31 99 ILE A CA 1
ATOM 812 C C . ILE A 1 99 ? -2.385 -7.777 12.391 1 97.31 99 ILE A C 1
ATOM 814 O O . ILE A 1 99 ? -3.396 -7.203 11.984 1 97.31 99 ILE A O 1
ATOM 818 N N . LEU A 1 100 ? -2.264 -9.094 12.398 1 98 100 LEU A N 1
ATOM 819 C CA . LEU A 1 100 ? -3.307 -9.969 11.875 1 98 100 LEU A CA 1
ATOM 820 C C . LEU A 1 100 ? -4.578 -9.859 12.711 1 98 100 LEU A C 1
ATOM 822 O O . LEU A 1 100 ? -5.676 -9.75 12.164 1 98 100 LEU A O 1
ATOM 826 N N . ALA A 1 101 ? -4.445 -9.797 14.016 1 96.69 101 ALA A N 1
ATOM 827 C CA . ALA A 1 101 ? -5.594 -9.695 14.914 1 96.69 101 ALA A CA 1
ATOM 828 C C . ALA A 1 101 ? -6.367 -8.406 14.672 1 96.69 101 ALA A C 1
ATOM 830 O O . ALA A 1 101 ? -7.594 -8.375 14.797 1 96.69 101 ALA A O 1
ATOM 831 N N . GLN A 1 102 ? -5.672 -7.383 14.281 1 94.12 102 GLN A N 1
ATOM 832 C CA . GLN A 1 102 ? -6.285 -6.07 14.125 1 94.12 102 GLN A CA 1
ATOM 833 C C . GLN A 1 102 ? -6.723 -5.832 12.68 1 94.12 102 GLN A C 1
ATOM 835 O O . GLN A 1 102 ? -7.363 -4.824 12.383 1 94.12 102 GLN A O 1
ATOM 840 N N . SER A 1 103 ? -6.395 -6.695 11.797 1 95.75 103 SER A N 1
ATOM 841 C CA . SER A 1 103 ? -6.586 -6.469 10.367 1 95.75 103 SER A CA 1
ATOM 842 C C . SER A 1 103 ? -8.062 -6.531 9.992 1 95.75 103 SER A C 1
ATOM 844 O O . SER A 1 103 ? -8.477 -5.93 9 1 95.75 103 SER A O 1
ATOM 846 N N . GLY A 1 104 ? -8.922 -7.297 10.75 1 95 104 GLY A N 1
ATOM 847 C CA . GLY A 1 104 ? -10.312 -7.535 10.391 1 95 104 GLY A CA 1
ATOM 848 C C . GLY A 1 104 ? -10.484 -8.633 9.359 1 95 104 GLY A C 1
ATOM 849 O O . GLY A 1 104 ? -11.602 -8.906 8.914 1 95 104 GLY A O 1
ATOM 850 N N . LEU A 1 105 ? -9.406 -9.289 8.984 1 97.25 105 LEU A N 1
ATOM 851 C CA . LEU A 1 105 ? -9.43 -10.352 7.988 1 97.25 105 LEU A CA 1
ATOM 852 C C . LEU A 1 105 ? -9.531 -11.719 8.656 1 97.25 105 LEU A C 1
ATOM 854 O O . LEU A 1 105 ? -9.164 -11.875 9.828 1 97.25 105 LEU A O 1
ATOM 858 N N . VAL A 1 106 ? -10.18 -12.688 7.934 1 97.81 106 VAL A N 1
ATOM 859 C CA . VAL A 1 106 ? -9.961 -14.086 8.281 1 97.81 106 VAL A CA 1
ATOM 860 C C . VAL A 1 106 ? -8.523 -14.484 7.953 1 97.81 106 VAL A C 1
ATOM 862 O O . VAL A 1 106 ? -8.039 -14.219 6.852 1 97.81 106 VAL A O 1
ATOM 865 N N . TYR A 1 107 ? -7.828 -15.078 8.992 1 98.75 107 TYR A N 1
ATOM 866 C CA . TYR A 1 107 ? -6.418 -15.336 8.719 1 98.75 107 TYR A CA 1
ATOM 867 C C . TYR A 1 107 ? -5.961 -16.625 9.383 1 98.75 107 TYR A C 1
ATOM 869 O O . TYR A 1 107 ? -6.66 -17.172 10.242 1 98.75 107 TYR A O 1
ATOM 877 N N . THR A 1 108 ? -4.898 -17.203 8.891 1 98.88 108 THR A N 1
ATOM 878 C CA . THR A 1 108 ? -4.07 -18.219 9.516 1 98.88 108 THR A CA 1
ATOM 879 C C . THR A 1 108 ? -2.627 -17.734 9.648 1 98.88 108 THR A C 1
ATOM 881 O O . THR A 1 108 ? -2.07 -17.156 8.719 1 98.88 108 THR A O 1
ATOM 884 N N . HIS A 1 109 ? -2.076 -17.859 10.828 1 98.88 109 HIS A N 1
ATOM 885 C CA . HIS A 1 109 ? -0.721 -17.422 11.141 1 98.88 109 HIS A CA 1
ATOM 886 C C . HIS A 1 109 ? 0.201 -18.609 11.375 1 98.88 109 HIS A C 1
ATOM 888 O O . HIS A 1 109 ? -0.002 -19.375 12.312 1 98.88 109 HIS A O 1
ATOM 894 N N . LEU A 1 110 ? 1.21 -18.797 10.508 1 98.88 110 LEU A N 1
ATOM 895 C CA . LEU A 1 110 ? 2.141 -19.922 10.57 1 98.88 110 LEU A CA 1
ATOM 896 C C . LEU A 1 110 ? 3.582 -19.438 10.617 1 98.88 110 LEU A C 1
ATOM 898 O O . LEU A 1 110 ? 3.842 -18.234 10.453 1 98.88 110 LEU A O 1
ATOM 902 N N . SER A 1 111 ? 4.523 -20.281 10.938 1 98.69 111 SER A N 1
ATOM 903 C CA . SER A 1 111 ? 5.953 -19.984 10.898 1 98.69 111 SER A CA 1
ATOM 904 C C . SER A 1 111 ? 6.766 -21.25 10.602 1 98.69 111 SER A C 1
ATOM 906 O O . SER A 1 111 ? 6.414 -22.344 11.047 1 98.69 111 SER A O 1
ATOM 908 N N . VAL A 1 112 ? 7.754 -21.125 9.773 1 98.5 112 VAL A N 1
ATOM 909 C CA . VAL A 1 112 ? 8.758 -22.141 9.5 1 98.5 112 VAL A CA 1
ATOM 910 C C . VAL A 1 112 ? 10.047 -21.469 9.008 1 98.5 112 VAL A C 1
ATOM 912 O O . VAL A 1 112 ? 10.016 -20.641 8.102 1 98.5 112 VAL A O 1
ATOM 915 N N . PRO A 1 113 ? 11.125 -21.766 9.641 1 96.75 113 PRO A N 1
ATOM 916 C CA . PRO A 1 113 ? 12.375 -21.125 9.211 1 96.75 113 PRO A CA 1
ATOM 917 C C . PRO A 1 113 ? 12.922 -21.719 7.914 1 96.75 113 PRO A C 1
ATOM 919 O O . PRO A 1 113 ? 12.836 -22.938 7.699 1 96.75 113 PRO A O 1
ATOM 922 N N . THR A 1 114 ? 13.43 -20.844 7.043 1 95 114 THR A N 1
ATOM 923 C CA . THR A 1 114 ? 14.242 -21.328 5.93 1 95 114 THR A CA 1
ATOM 924 C C . THR A 1 114 ? 15.508 -22 6.445 1 95 114 THR A C 1
ATOM 926 O O . THR A 1 114 ? 16.203 -21.469 7.316 1 95 114 THR A O 1
ATOM 929 N N . PRO A 1 115 ? 15.805 -23.156 5.93 1 91.94 115 PRO A N 1
ATOM 930 C CA . PRO A 1 115 ? 17.031 -23.828 6.359 1 91.94 115 PRO A CA 1
ATOM 931 C C . PRO A 1 115 ? 18.281 -22.969 6.148 1 91.94 115 PRO A C 1
ATOM 933 O O . PRO A 1 115 ? 18.375 -22.266 5.145 1 91.94 115 PRO A O 1
ATOM 936 N N . THR A 1 116 ? 19.203 -23.094 7.031 1 88.81 116 THR A N 1
ATOM 937 C CA . THR A 1 116 ? 20.375 -22.234 7.09 1 88.81 116 THR A CA 1
ATOM 938 C C . THR A 1 116 ? 21.156 -22.297 5.777 1 88.81 116 THR A C 1
ATOM 940 O O . THR A 1 116 ? 21.656 -21.281 5.297 1 88.81 116 THR A O 1
ATOM 943 N N . ILE A 1 117 ? 21.234 -23.422 5.148 1 86.12 117 ILE A N 1
ATOM 944 C CA . ILE A 1 117 ? 22.016 -23.625 3.932 1 86.12 117 ILE A CA 1
ATOM 945 C C . ILE A 1 117 ? 21.391 -22.844 2.777 1 86.12 117 ILE A C 1
ATOM 947 O O . ILE A 1 117 ? 22.047 -22.562 1.781 1 86.12 117 ILE A O 1
ATOM 951 N N . HIS A 1 118 ? 20.172 -22.469 2.984 1 87.12 118 HIS A N 1
ATOM 952 C CA . HIS A 1 118 ? 19.453 -21.797 1.911 1 87.12 118 HIS A CA 1
ATOM 953 C C . HIS A 1 118 ? 19.203 -20.328 2.254 1 87.12 118 HIS A C 1
ATOM 955 O O . HIS A 1 118 ? 18.531 -19.609 1.503 1 87.12 118 HIS A O 1
ATOM 961 N N . LYS A 1 119 ? 19.734 -19.859 3.354 1 83.62 119 LYS A N 1
ATOM 962 C CA . LYS A 1 119 ? 19.5 -18.469 3.764 1 83.62 119 LYS A CA 1
ATOM 963 C C . LYS A 1 119 ? 20.484 -17.531 3.074 1 83.62 119 LYS A C 1
ATOM 965 O O . LYS A 1 119 ? 21.672 -17.844 2.928 1 83.62 119 LYS A O 1
ATOM 970 N N . LEU A 1 120 ? 19.906 -16.375 2.67 1 79.12 120 LEU A N 1
ATOM 971 C CA . LEU A 1 120 ? 20.75 -15.328 2.102 1 79.12 120 LEU A CA 1
ATOM 972 C C . LEU A 1 120 ? 21.531 -14.602 3.193 1 79.12 120 LEU A C 1
ATOM 974 O O . LEU A 1 120 ? 21 -14.375 4.285 1 79.12 120 LEU A O 1
ATOM 978 N N . LYS A 1 121 ? 22.828 -14.32 2.838 1 74.62 121 LYS A N 1
ATOM 979 C CA . LYS A 1 121 ? 23.562 -13.398 3.689 1 74.62 121 LYS A CA 1
ATOM 980 C C . LYS A 1 121 ? 23.172 -11.945 3.4 1 74.62 121 LYS A C 1
ATOM 982 O O . LYS A 1 121 ? 22.625 -11.648 2.34 1 74.62 121 LYS A O 1
ATOM 987 N N . GLU A 1 122 ? 23.359 -11.086 4.293 1 68.38 122 GLU A N 1
ATOM 988 C CA . GLU A 1 122 ? 23 -9.672 4.152 1 68.38 122 GLU A CA 1
ATOM 989 C C . GLU A 1 122 ? 23.641 -9.07 2.902 1 68.38 122 GLU A C 1
ATOM 991 O O . GLU A 1 122 ? 23.031 -8.211 2.25 1 68.38 122 GLU A O 1
ATOM 996 N N . SER A 1 123 ? 24.75 -9.594 2.523 1 74.75 123 SER A N 1
ATOM 997 C CA . SER A 1 123 ? 25.5 -9.039 1.407 1 74.75 123 SER A CA 1
ATOM 998 C C . SER A 1 123 ? 25.109 -9.688 0.088 1 74.75 123 SER A C 1
ATOM 1000 O O . SER A 1 123 ? 25.422 -9.172 -0.986 1 74.75 123 SER A O 1
ATOM 1002 N N . ASP A 1 124 ? 24.391 -10.742 0.266 1 77.44 124 ASP A N 1
ATOM 1003 C CA . ASP A 1 124 ? 24.031 -11.477 -0.941 1 77.44 124 ASP A CA 1
ATOM 1004 C C . ASP A 1 124 ? 22.922 -10.75 -1.717 1 77.44 124 ASP A C 1
ATOM 1006 O O . ASP A 1 124 ? 22.047 -10.133 -1.121 1 77.44 124 ASP A O 1
ATOM 1010 N N . PRO A 1 125 ? 23.078 -10.75 -3.016 1 78 125 PRO A N 1
ATOM 1011 C CA . PRO A 1 125 ? 21.953 -10.227 -3.791 1 78 125 PRO A CA 1
ATOM 1012 C C . PRO A 1 125 ? 20.672 -11.039 -3.604 1 78 125 PRO A C 1
ATOM 1014 O O . PRO A 1 125 ? 20.734 -12.242 -3.365 1 78 125 PRO A O 1
ATOM 1017 N N . ASN A 1 126 ? 19.609 -10.414 -3.691 1 75.5 126 ASN A N 1
ATOM 1018 C CA . ASN A 1 126 ? 18.312 -11 -3.393 1 75.5 126 ASN A CA 1
ATOM 1019 C C . ASN A 1 126 ? 17.984 -12.156 -4.336 1 75.5 126 ASN A C 1
ATOM 1021 O O . ASN A 1 126 ? 17.141 -13.008 -4.02 1 75.5 126 ASN A O 1
ATOM 1025 N N . TRP A 1 127 ? 18.688 -12.266 -5.516 1 72.62 127 TRP A N 1
ATOM 1026 C CA . TRP A 1 127 ? 18.312 -13.25 -6.531 1 72.62 127 TRP A CA 1
ATOM 1027 C C . TRP A 1 127 ? 19.141 -14.516 -6.379 1 72.62 127 TRP A C 1
ATOM 1029 O O . TRP A 1 127 ? 18.922 -15.5 -7.094 1 72.62 127 TRP A O 1
ATOM 1039 N N . LEU A 1 128 ? 20.062 -14.531 -5.422 1 77.44 128 LEU A N 1
ATOM 1040 C CA . LEU A 1 128 ? 21.016 -15.617 -5.312 1 77.44 128 LEU A CA 1
ATOM 1041 C C . LEU A 1 128 ? 20.328 -16.906 -4.875 1 77.44 128 LEU A C 1
ATOM 1043 O O . LEU A 1 128 ? 20.609 -17.984 -5.418 1 77.44 128 LEU A O 1
ATOM 1047 N N . LYS A 1 129 ? 19.438 -16.812 -3.887 1 81.69 129 LYS A N 1
ATOM 1048 C CA . LYS A 1 129 ? 18.688 -17.953 -3.385 1 81.69 129 LYS A CA 1
ATOM 1049 C C . LYS A 1 129 ? 17.188 -17.672 -3.352 1 81.69 129 LYS A C 1
ATOM 1051 O O . LYS A 1 129 ? 16.781 -16.531 -3.137 1 81.69 129 LYS A O 1
ATOM 1056 N N . PRO A 1 130 ? 16.469 -18.797 -3.65 1 85.38 130 PRO A N 1
ATOM 1057 C CA . PRO A 1 130 ? 15.023 -18.578 -3.58 1 85.38 130 PRO A CA 1
ATOM 1058 C C . PRO A 1 130 ? 14.539 -18.281 -2.162 1 85.38 130 PRO A C 1
ATOM 1060 O O . PRO A 1 130 ? 15.07 -18.844 -1.196 1 85.38 130 PRO A O 1
ATOM 1063 N N . ARG A 1 131 ? 13.641 -17.453 -2.066 1 87.88 131 ARG A N 1
ATOM 1064 C CA . ARG A 1 131 ? 13.078 -17.078 -0.776 1 87.88 131 ARG A CA 1
ATOM 1065 C C . ARG A 1 131 ? 11.625 -17.531 -0.658 1 87.88 131 ARG A C 1
ATOM 1067 O O . ARG A 1 131 ? 10.922 -17.641 -1.663 1 87.88 131 ARG A O 1
ATOM 1074 N N . GLY A 1 132 ? 11.227 -17.875 0.52 1 95.12 132 GLY A N 1
ATOM 1075 C CA . GLY A 1 132 ? 9.828 -18.125 0.833 1 95.12 132 GLY A CA 1
ATOM 1076 C C . GLY A 1 132 ? 9.359 -19.5 0.391 1 95.12 132 GLY A C 1
ATOM 1077 O O . GLY A 1 132 ? 8.156 -19.75 0.282 1 95.12 132 GLY A O 1
ATOM 1078 N N . VAL A 1 133 ? 10.289 -20.406 0.07 1 96.5 133 VAL A N 1
ATOM 1079 C CA . VAL A 1 133 ? 9.922 -21.703 -0.485 1 96.5 133 VAL A CA 1
ATOM 1080 C C . VAL A 1 133 ? 9.25 -22.547 0.59 1 96.5 133 VAL A C 1
ATOM 1082 O O . VAL A 1 133 ? 8.125 -23.031 0.404 1 96.5 133 VAL A O 1
ATOM 1085 N N . GLU A 1 134 ? 9.953 -22.641 1.723 1 97.44 134 GLU A N 1
ATOM 1086 C CA . GLU A 1 134 ? 9.414 -23.453 2.809 1 97.44 134 GLU A CA 1
ATOM 1087 C C . GLU A 1 134 ? 8.117 -22.844 3.354 1 97.44 134 GLU A C 1
ATOM 1089 O O . GLU A 1 134 ? 7.211 -23.578 3.756 1 97.44 134 GLU A O 1
ATOM 1094 N N . GLN A 1 135 ? 8.039 -21.594 3.418 1 98.56 135 GLN A N 1
ATOM 1095 C CA . GLN A 1 135 ? 6.844 -20.906 3.879 1 98.56 135 GLN A CA 1
ATOM 1096 C C . GLN A 1 135 ? 5.652 -21.188 2.971 1 98.56 135 GLN A C 1
ATOM 1098 O O . GLN A 1 135 ? 4.559 -21.484 3.451 1 98.56 135 GLN A O 1
ATOM 1103 N N . ARG A 1 136 ? 5.809 -21.094 1.675 1 98.62 136 ARG A N 1
ATOM 1104 C CA . ARG A 1 136 ? 4.742 -21.406 0.726 1 98.62 136 ARG A CA 1
ATOM 1105 C C . ARG A 1 136 ? 4.328 -22.875 0.82 1 98.62 136 ARG A C 1
ATOM 1107 O O . ARG A 1 136 ? 3.137 -23.188 0.798 1 98.62 136 ARG A O 1
ATOM 1114 N N . ASN A 1 137 ? 5.32 -23.766 0.941 1 98.44 137 ASN A N 1
ATOM 1115 C CA . ASN A 1 137 ? 5.023 -25.188 1.051 1 98.44 137 ASN A CA 1
ATOM 1116 C C . ASN A 1 137 ? 4.242 -25.5 2.324 1 98.44 137 ASN A C 1
ATOM 1118 O O . ASN A 1 137 ? 3.352 -26.359 2.318 1 98.44 137 ASN A O 1
ATOM 1122 N N . LEU A 1 138 ? 4.629 -24.828 3.396 1 98.75 138 LEU A N 1
ATOM 1123 C CA . LEU A 1 138 ? 3.883 -25.031 4.633 1 98.75 138 LEU A CA 1
ATOM 1124 C C . LEU A 1 138 ? 2.428 -24.609 4.469 1 98.75 138 LEU A C 1
ATOM 1126 O O . LEU A 1 138 ? 1.521 -25.266 4.992 1 98.75 138 LEU A O 1
ATOM 1130 N N . ALA A 1 139 ? 2.197 -23.531 3.82 1 98.81 139 ALA A N 1
ATOM 1131 C CA . ALA A 1 139 ? 0.835 -23.078 3.564 1 98.81 139 ALA A CA 1
ATOM 1132 C C . ALA A 1 139 ? 0.061 -24.094 2.73 1 98.81 139 ALA A C 1
ATOM 1134 O O . ALA A 1 139 ? -1.112 -24.359 2.998 1 98.81 139 ALA A O 1
ATOM 1135 N N . ILE A 1 140 ? 0.7 -24.641 1.699 1 98.56 140 ILE A N 1
ATOM 1136 C CA . ILE A 1 140 ? 0.071 -25.672 0.872 1 98.56 140 ILE A CA 1
ATOM 1137 C C . ILE A 1 140 ? -0.301 -26.875 1.735 1 98.56 140 ILE A C 1
ATOM 1139 O O . ILE A 1 140 ? -1.408 -27.406 1.625 1 98.56 140 ILE A O 1
ATOM 1143 N N . GLN A 1 141 ? 0.642 -27.297 2.564 1 98.38 141 GLN A N 1
ATOM 1144 C CA . GLN A 1 141 ? 0.374 -28.406 3.479 1 98.38 141 GLN A CA 1
ATOM 1145 C C . GLN A 1 141 ? -0.812 -28.094 4.387 1 98.38 141 GLN A C 1
ATOM 1147 O O . GLN A 1 141 ? -1.675 -28.938 4.605 1 98.38 141 GLN A O 1
ATOM 1152 N N . TRP A 1 142 ? -0.822 -26.906 4.941 1 98.75 142 TRP A N 1
ATOM 1153 C CA . TRP A 1 142 ? -1.936 -26.484 5.789 1 98.75 142 TRP A CA 1
ATOM 1154 C C . TRP A 1 142 ? -3.26 -26.594 5.039 1 98.75 142 TRP A C 1
ATOM 1156 O O . TRP A 1 142 ? -4.254 -27.078 5.586 1 98.75 142 TRP A O 1
ATOM 1166 N N . LEU A 1 143 ? -3.322 -26.141 3.832 1 98.69 143 LEU A N 1
ATOM 1167 C CA . LEU A 1 143 ? -4.531 -26.234 3.018 1 98.69 143 LEU A CA 1
ATOM 1168 C C . LEU A 1 143 ? -4.969 -27.672 2.842 1 98.69 143 LEU A C 1
ATOM 1170 O O . LEU A 1 143 ? -6.156 -27.984 2.959 1 98.69 143 LEU A O 1
ATOM 1174 N N . ARG A 1 144 ? -4.047 -28.562 2.561 1 98.06 144 ARG A N 1
ATOM 1175 C CA . ARG A 1 144 ? -4.348 -29.969 2.361 1 98.06 144 ARG A CA 1
ATOM 1176 C C . ARG A 1 144 ? -4.922 -30.594 3.631 1 98.06 144 ARG A C 1
ATOM 1178 O O . ARG A 1 144 ? -5.738 -31.516 3.561 1 98.06 144 ARG A O 1
ATOM 1185 N N . GLU A 1 145 ? -4.496 -30.094 4.758 1 97.88 145 GLU A N 1
ATOM 1186 C CA . GLU A 1 145 ? -4.922 -30.656 6.035 1 97.88 145 GLU A CA 1
ATOM 1187 C C . GLU A 1 145 ? -6.238 -30.047 6.504 1 97.88 145 GLU A C 1
ATOM 1189 O O . GLU A 1 145 ? -6.949 -30.625 7.316 1 97.88 145 GLU A O 1
ATOM 1194 N N . ASN A 1 146 ? -6.574 -28.875 6.004 1 98 146 ASN A N 1
ATOM 1195 C CA . ASN A 1 146 ? -7.68 -28.141 6.609 1 98 146 ASN A CA 1
ATOM 1196 C C . ASN A 1 146 ? -8.812 -27.906 5.613 1 98 146 ASN A C 1
ATOM 1198 O O . ASN A 1 146 ? -9.859 -27.359 5.973 1 98 146 ASN A O 1
ATOM 1202 N N . ARG A 1 147 ? -8.609 -28.266 4.363 1 97.19 147 ARG A N 1
ATOM 1203 C CA . ARG A 1 147 ? -9.633 -28.078 3.344 1 97.19 147 ARG A CA 1
ATOM 1204 C C . ARG A 1 147 ? -9.969 -29.406 2.656 1 97.19 147 ARG A C 1
ATOM 1206 O O . ARG A 1 147 ? -9.211 -30.375 2.756 1 97.19 147 ARG A O 1
ATOM 1213 N N . GLU A 1 148 ? -11.102 -29.375 1.963 1 96.5 148 GLU A N 1
ATOM 1214 C CA . GLU A 1 148 ? -11.602 -30.594 1.328 1 96.5 148 GLU A CA 1
ATOM 1215 C C . GLU A 1 148 ? -11.766 -30.391 -0.177 1 96.5 148 GLU A C 1
ATOM 1217 O O . GLU A 1 148 ? -11.977 -29.281 -0.645 1 96.5 148 GLU A O 1
ATOM 1222 N N . LEU A 1 149 ? -11.719 -31.422 -0.88 1 95.25 149 LEU A N 1
ATOM 1223 C CA . LEU A 1 149 ? -11.789 -31.438 -2.336 1 95.25 149 LEU A CA 1
ATOM 1224 C C . LEU A 1 149 ? -13.133 -30.891 -2.818 1 95.25 149 LEU A C 1
ATOM 1226 O O . LEU A 1 149 ? -13.25 -30.438 -3.955 1 95.25 149 LEU A O 1
ATOM 1230 N N . SER A 1 150 ? -14.141 -30.906 -2.018 1 93.5 150 SER A N 1
ATOM 1231 C CA . SER A 1 150 ? -15.477 -30.453 -2.393 1 93.5 150 SER A CA 1
ATOM 1232 C C . SER A 1 150 ? -15.57 -28.922 -2.352 1 93.5 150 SER A C 1
ATOM 1234 O O . SER A 1 150 ? -16.531 -28.344 -2.875 1 93.5 150 SER A O 1
ATOM 1236 N N . GLU A 1 151 ? -14.57 -28.344 -1.759 1 93.12 151 GLU A N 1
ATOM 1237 C CA . GLU A 1 151 ? -14.602 -26.891 -1.587 1 93.12 151 GLU A CA 1
ATOM 1238 C C . GLU A 1 151 ? -14.031 -26.172 -2.812 1 93.12 151 GLU A C 1
ATOM 1240 O O . GLU A 1 151 ? -13.008 -26.594 -3.355 1 93.12 151 GLU A O 1
ATOM 1245 N N . GLU A 1 152 ? -14.742 -25.234 -3.16 1 93.25 152 GLU A N 1
ATOM 1246 C CA . GLU A 1 152 ? -14.227 -24.375 -4.215 1 93.25 152 GLU A CA 1
ATOM 1247 C C . GLU A 1 152 ? -13.383 -23.234 -3.639 1 93.25 152 GLU A C 1
ATOM 1249 O O . GLU A 1 152 ? -13.727 -22.672 -2.598 1 93.25 152 GLU A O 1
ATOM 1254 N N . GLY A 1 153 ? -12.242 -22.953 -4.289 1 97.38 153 GLY A N 1
ATOM 1255 C CA . GLY A 1 153 ? -11.352 -21.875 -3.879 1 97.38 153 GLY A CA 1
ATOM 1256 C C . GLY A 1 153 ? -10.141 -21.719 -4.781 1 97.38 153 GLY A C 1
ATOM 1257 O O . GLY A 1 153 ? -9.969 -22.484 -5.727 1 97.38 153 GLY A O 1
ATOM 1258 N N . VAL A 1 154 ? -9.422 -20.688 -4.543 1 98.56 154 VAL A N 1
ATOM 1259 C CA . VAL A 1 154 ? -8.227 -20.359 -5.32 1 98.56 154 VAL A CA 1
ATOM 1260 C C . VAL A 1 154 ? -7.07 -20.031 -4.379 1 98.56 154 VAL A C 1
ATOM 1262 O O . VAL A 1 154 ? -7.27 -19.391 -3.344 1 98.56 154 VAL A O 1
ATOM 1265 N N . VAL A 1 155 ? -5.914 -20.516 -4.715 1 98.81 155 VAL A N 1
ATOM 1266 C CA . VAL A 1 155 ? -4.703 -20.234 -3.947 1 98.81 155 VAL A CA 1
ATOM 1267 C C . VAL A 1 155 ? -3.822 -19.266 -4.715 1 98.81 155 VAL A C 1
ATOM 1269 O O . VAL A 1 155 ? -3.531 -19.469 -5.895 1 98.81 155 VAL A O 1
ATOM 1272 N N . TYR A 1 156 ? -3.465 -18.234 -4.145 1 98.94 156 TYR A N 1
ATOM 1273 C CA . TYR A 1 156 ? -2.617 -17.188 -4.723 1 98.94 156 TYR A CA 1
ATOM 1274 C C . TYR A 1 156 ? -1.435 -16.891 -3.812 1 98.94 156 TYR A C 1
ATOM 1276 O O . TYR A 1 156 ? -1.599 -16.734 -2.6 1 98.94 156 TYR A O 1
ATOM 1284 N N . PHE A 1 157 ? -0.261 -16.797 -4.34 1 98.75 157 PHE A N 1
ATOM 1285 C CA . PHE A 1 157 ? 0.947 -16.469 -3.594 1 98.75 157 PHE A CA 1
ATOM 1286 C C . PHE A 1 157 ? 1.262 -14.992 -3.699 1 98.75 157 PHE A C 1
ATOM 1288 O O . PHE A 1 157 ? 1.783 -14.531 -4.715 1 98.75 157 PHE A O 1
ATOM 1295 N N . ALA A 1 158 ? 0.968 -14.266 -2.666 1 98.62 158 ALA A N 1
ATOM 1296 C CA . ALA A 1 158 ? 1.084 -12.812 -2.619 1 98.62 158 ALA A CA 1
ATOM 1297 C C . ALA A 1 158 ? 2.273 -12.383 -1.766 1 98.62 158 ALA A C 1
ATOM 1299 O O . ALA A 1 158 ? 2.223 -12.461 -0.536 1 98.62 158 ALA A O 1
ATOM 1300 N N . ASP A 1 159 ? 3.268 -11.867 -2.385 1 97.38 159 ASP A N 1
ATOM 1301 C CA . ASP A 1 159 ? 4.426 -11.359 -1.654 1 97.38 159 ASP A CA 1
ATOM 1302 C C . ASP A 1 159 ? 4.051 -10.141 -0.812 1 97.38 159 ASP A C 1
ATOM 1304 O O . ASP A 1 159 ? 3.189 -9.344 -1.202 1 97.38 159 ASP A O 1
ATOM 1308 N N . ASP A 1 160 ? 4.727 -9.914 0.294 1 97.38 160 ASP A N 1
ATOM 1309 C CA . ASP A 1 160 ? 4.309 -8.906 1.264 1 97.38 160 ASP A CA 1
ATOM 1310 C C . ASP A 1 160 ? 4.746 -7.512 0.829 1 97.38 160 ASP A C 1
ATOM 1312 O O . ASP A 1 160 ? 4.336 -6.516 1.422 1 97.38 160 ASP A O 1
ATOM 1316 N N . ASP A 1 161 ? 5.562 -7.371 -0.257 1 94.5 161 ASP A N 1
ATOM 1317 C CA . ASP A 1 161 ? 6.016 -6.039 -0.651 1 94.5 161 ASP A CA 1
ATOM 1318 C C . ASP A 1 161 ? 5.535 -5.691 -2.057 1 94.5 161 ASP A C 1
ATOM 1320 O O . ASP A 1 161 ? 5.895 -4.641 -2.598 1 94.5 161 ASP A O 1
ATOM 1324 N N . ASN A 1 162 ? 4.73 -6.57 -2.729 1 97.5 162 ASN A N 1
ATOM 1325 C CA . ASN A 1 162 ? 4.152 -6.25 -4.027 1 97.5 162 ASN A CA 1
ATOM 1326 C C . ASN A 1 162 ? 2.945 -5.328 -3.895 1 97.5 162 ASN A C 1
ATOM 1328 O O . ASN A 1 162 ? 2.473 -5.074 -2.783 1 97.5 162 ASN A O 1
ATOM 1332 N N . THR A 1 163 ? 2.59 -4.734 -4.988 1 98 163 THR A N 1
ATOM 1333 C CA . THR A 1 163 ? 1.367 -3.943 -5.066 1 98 163 THR A CA 1
ATOM 1334 C C . THR A 1 163 ? 0.308 -4.664 -5.895 1 98 163 THR A C 1
ATOM 1336 O O . THR A 1 163 ? 0.593 -5.148 -6.996 1 98 163 THR A O 1
ATOM 1339 N N . TYR A 1 164 ? -0.902 -4.789 -5.398 1 98.5 164 TYR A N 1
ATOM 1340 C CA . TYR A 1 164 ? -1.988 -5.516 -6.047 1 98.5 164 TYR A CA 1
ATOM 1341 C C . TYR A 1 164 ? -3.195 -4.609 -6.262 1 98.5 164 TYR A C 1
ATOM 1343 O O . TYR A 1 164 ? -3.619 -3.9 -5.348 1 98.5 164 TYR A O 1
ATOM 1351 N N . SER A 1 165 ? -3.693 -4.629 -7.434 1 97.75 165 SER A N 1
ATOM 1352 C CA . SER A 1 165 ? -5.031 -4.086 -7.652 1 97.75 165 SER A CA 1
ATOM 1353 C C . SER A 1 165 ? -6.105 -5.047 -7.164 1 97.75 165 SER A C 1
ATOM 1355 O O . SER A 1 165 ? -6 -6.262 -7.367 1 97.75 165 SER A O 1
ATOM 1357 N N . THR A 1 166 ? -7.176 -4.523 -6.594 1 97.62 166 THR A N 1
ATOM 1358 C CA . THR A 1 166 ? -8.266 -5.379 -6.129 1 97.62 166 THR A CA 1
ATOM 1359 C C . THR A 1 166 ? -8.938 -6.082 -7.305 1 97.62 166 THR A C 1
ATOM 1361 O O . THR A 1 166 ? -9.516 -7.156 -7.141 1 97.62 166 THR A O 1
ATOM 1364 N N . LYS A 1 167 ? -8.859 -5.535 -8.484 1 96.88 167 LYS A N 1
ATOM 1365 C CA . LYS A 1 167 ? -9.438 -6.129 -9.688 1 96.88 167 LYS A CA 1
ATOM 1366 C C . LYS A 1 167 ? -8.82 -7.492 -9.977 1 96.88 167 LYS A C 1
ATOM 1368 O O . LYS A 1 167 ? -9.461 -8.359 -10.57 1 96.88 167 LYS A O 1
ATOM 1373 N N . LEU A 1 168 ? -7.574 -7.633 -9.586 1 98.44 168 LEU A N 1
ATOM 1374 C CA . LEU A 1 168 ? -6.898 -8.914 -9.773 1 98.44 168 LEU A CA 1
ATOM 1375 C C . LEU A 1 168 ? -7.648 -10.031 -9.055 1 98.44 168 LEU A C 1
ATOM 1377 O O . LEU A 1 168 ? -7.844 -11.109 -9.617 1 98.44 168 LEU A O 1
ATOM 1381 N N . PHE A 1 169 ? -8.094 -9.742 -7.859 1 98.38 169 PHE A N 1
ATOM 1382 C CA . PHE A 1 169 ? -8.75 -10.734 -7.02 1 98.38 169 PHE A CA 1
ATOM 1383 C C . PHE A 1 169 ? -10.141 -11.062 -7.555 1 98.38 169 PHE A C 1
ATOM 1385 O O . PHE A 1 169 ? -10.602 -12.203 -7.453 1 98.38 169 PHE A O 1
ATOM 1392 N N . ASP A 1 170 ? -10.766 -10.094 -8.18 1 95.88 170 ASP A N 1
ATOM 1393 C CA . ASP A 1 170 ? -12.055 -10.336 -8.828 1 95.88 170 ASP A CA 1
ATOM 1394 C C . ASP A 1 170 ? -11.922 -11.352 -9.961 1 95.88 170 ASP A C 1
ATOM 1396 O O . ASP A 1 170 ? -12.805 -12.188 -10.148 1 95.88 170 ASP A O 1
ATOM 1400 N N . GLU A 1 171 ? -10.844 -11.273 -10.578 1 96.44 171 GLU A N 1
ATOM 1401 C CA . GLU A 1 171 ? -10.641 -12.141 -11.734 1 96.44 171 GLU A CA 1
ATOM 1402 C C . GLU A 1 171 ? -10.156 -13.523 -11.305 1 96.44 171 GLU A C 1
ATOM 1404 O O . GLU A 1 171 ? -10.672 -14.539 -11.773 1 96.44 171 GLU A O 1
ATOM 1409 N N . MET A 1 172 ? -9.273 -13.562 -10.367 1 98 172 MET A N 1
ATOM 1410 C CA . MET A 1 172 ? -8.633 -14.836 -10.047 1 98 172 MET A CA 1
ATOM 1411 C C . MET A 1 172 ? -9.594 -15.766 -9.312 1 98 172 MET A C 1
ATOM 1413 O O . MET A 1 172 ? -9.398 -16.984 -9.297 1 98 172 MET A O 1
ATOM 1417 N N . ARG A 1 173 ? -10.641 -15.242 -8.711 1 95.88 173 ARG A N 1
ATOM 1418 C CA . ARG A 1 173 ? -11.562 -16.031 -7.891 1 95.88 173 ARG A CA 1
ATOM 1419 C C . ARG A 1 173 ? -12.195 -17.156 -8.703 1 95.88 173 ARG A C 1
ATOM 1421 O O . ARG A 1 173 ? -12.664 -18.141 -8.133 1 95.88 173 ARG A O 1
ATOM 1428 N N . TRP A 1 174 ? -12.125 -17.109 -10.047 1 95.19 174 TRP A N 1
ATOM 1429 C CA . TRP A 1 174 ? -12.82 -18.062 -10.914 1 95.19 174 TRP A CA 1
ATOM 1430 C C . TRP A 1 174 ? -11.836 -19.031 -11.562 1 95.19 174 TRP A C 1
ATOM 1432 O O . TRP A 1 174 ? -12.172 -19.703 -12.539 1 95.19 174 TRP A O 1
ATOM 1442 N N . THR A 1 175 ? -10.641 -19.078 -11.062 1 98.19 175 THR A N 1
ATOM 1443 C CA . THR A 1 175 ? -9.633 -20 -11.562 1 98.19 175 THR A CA 1
ATOM 1444 C C . THR A 1 175 ? -10.133 -21.438 -11.484 1 98.19 175 THR A C 1
ATOM 1446 O O . THR A 1 175 ? -10.57 -21.891 -10.422 1 98.19 175 THR A O 1
ATOM 1449 N N . LYS A 1 176 ? -10.086 -22.141 -12.586 1 97.06 176 LYS A N 1
ATOM 1450 C CA . LYS A 1 176 ? -10.508 -23.531 -12.633 1 97.06 176 LYS A CA 1
ATOM 1451 C C . LYS A 1 176 ? -9.32 -24.484 -12.508 1 97.06 176 LYS A C 1
ATOM 1453 O O . LYS A 1 176 ? -9.438 -25.562 -11.922 1 97.06 176 LYS A O 1
ATOM 1458 N N . ARG A 1 177 ? -8.25 -24.141 -13.148 1 97.75 177 ARG A N 1
ATOM 1459 C CA . ARG A 1 177 ? -6.984 -24.859 -13 1 97.75 177 ARG A CA 1
ATOM 1460 C C . ARG A 1 177 ? -5.867 -23.922 -12.562 1 97.75 177 ARG A C 1
ATOM 1462 O O . ARG A 1 177 ? -5.684 -23.672 -11.367 1 97.75 177 ARG A O 1
ATOM 1469 N N . VAL A 1 178 ? -5.289 -23.188 -13.562 1 98.75 178 VAL A N 1
ATOM 1470 C CA . VAL A 1 178 ? -4.277 -22.172 -13.281 1 98.75 178 VAL A CA 1
ATOM 1471 C C . VAL A 1 178 ? -4.551 -20.922 -14.117 1 98.75 178 VAL A C 1
ATOM 1473 O O . VAL A 1 178 ? -4.562 -20.984 -15.344 1 98.75 178 VAL A O 1
ATOM 1476 N N . SER A 1 179 ? -4.828 -19.812 -13.492 1 98.81 179 SER A N 1
ATOM 1477 C CA . SER A 1 179 ? -4.969 -18.531 -14.172 1 98.81 179 SER A CA 1
ATOM 1478 C C . SER A 1 179 ? -3.639 -17.781 -14.227 1 98.81 179 SER A C 1
ATOM 1480 O O . SER A 1 179 ? -2.809 -17.922 -13.328 1 98.81 179 SER A O 1
ATOM 1482 N N . VAL A 1 180 ? -3.455 -17.031 -15.305 1 98.81 180 VAL A N 1
ATOM 1483 C CA . VAL A 1 180 ? -2.201 -16.297 -15.5 1 98.81 180 VAL A CA 1
ATOM 1484 C C . VAL A 1 180 ? -2.492 -14.875 -15.953 1 98.81 180 VAL A C 1
ATOM 1486 O O . VAL A 1 180 ? -3.525 -14.617 -16.578 1 98.81 180 VAL A O 1
ATOM 1489 N N . TRP A 1 181 ? -1.622 -13.945 -15.648 1 98.5 181 TRP A N 1
ATOM 1490 C CA . TRP A 1 181 ? -1.734 -12.539 -16.016 1 98.5 181 TRP A CA 1
ATOM 1491 C C . TRP A 1 181 ? -0.365 -11.867 -16.031 1 98.5 181 TRP A C 1
ATOM 1493 O O . TRP A 1 181 ? 0.617 -12.438 -15.555 1 98.5 181 TRP A O 1
ATOM 1503 N N . PRO A 1 182 ? -0.287 -10.672 -16.609 1 97.44 182 PRO A N 1
ATOM 1504 C CA . PRO A 1 182 ? 0.979 -9.938 -16.609 1 97.44 182 PRO A CA 1
ATOM 1505 C C . PRO A 1 182 ? 1.366 -9.414 -15.234 1 97.44 182 PRO A C 1
ATOM 1507 O O . PRO A 1 182 ? 0.493 -9.094 -14.422 1 97.44 182 PRO A O 1
ATOM 1510 N N . VAL A 1 183 ? 2.627 -9.367 -15 1 97.25 183 VAL A N 1
ATOM 1511 C CA . VAL A 1 183 ? 3.176 -8.734 -13.805 1 97.25 183 VAL A CA 1
ATOM 1512 C C . VAL A 1 183 ? 4.027 -7.531 -14.203 1 97.25 183 VAL A C 1
ATOM 1514 O O . VAL A 1 183 ? 4.906 -7.641 -15.062 1 97.25 183 VAL A O 1
ATOM 1517 N N . GLY A 1 184 ? 3.742 -6.402 -13.625 1 95.94 184 GLY A N 1
ATOM 1518 C CA . GLY A 1 184 ? 4.504 -5.199 -13.922 1 95.94 184 GLY A CA 1
ATOM 1519 C C . GLY A 1 184 ? 5.805 -5.109 -13.148 1 95.94 184 GLY A C 1
ATOM 1520 O O . GLY A 1 184 ? 5.91 -5.629 -12.039 1 95.94 184 GLY A O 1
ATOM 1521 N N . LEU A 1 185 ? 6.82 -4.461 -13.773 1 93.88 185 LEU A N 1
ATOM 1522 C CA . LEU A 1 185 ? 8.078 -4.059 -13.156 1 93.88 185 LEU A CA 1
ATOM 1523 C C . LEU A 1 185 ? 8.859 -5.277 -12.68 1 93.88 185 LEU A C 1
ATOM 1525 O O . LEU A 1 185 ? 9.359 -5.301 -11.547 1 93.88 185 LEU A O 1
ATOM 1529 N N . VAL A 1 186 ? 8.945 -6.199 -13.484 1 89.81 186 VAL A N 1
ATOM 1530 C CA . VAL A 1 186 ? 9.594 -7.445 -13.086 1 89.81 186 VAL A CA 1
ATOM 1531 C C . VAL A 1 186 ? 10.609 -7.867 -14.141 1 89.81 186 VAL A C 1
ATOM 1533 O O . VAL A 1 186 ? 10.461 -7.543 -15.32 1 89.81 186 VAL A O 1
ATOM 1536 N N . GLY A 1 187 ? 11.703 -8.523 -13.703 1 85.19 187 GLY A N 1
ATOM 1537 C CA . GLY A 1 187 ? 12.703 -9.062 -14.609 1 85.19 187 GLY A CA 1
ATOM 1538 C C . GLY A 1 187 ? 13.469 -7.996 -15.359 1 85.19 187 GLY A C 1
ATOM 1539 O O . GLY A 1 187 ? 13.992 -8.242 -16.453 1 85.19 187 GLY A O 1
ATOM 1540 N N . GLY A 1 188 ? 13.383 -6.836 -14.781 1 88.62 188 GLY A N 1
ATOM 1541 C CA . GLY A 1 188 ? 14.047 -5.734 -15.461 1 88.62 188 GLY A CA 1
ATOM 1542 C C . GLY A 1 188 ? 13.266 -5.207 -16.656 1 88.62 188 GLY A C 1
ATOM 1543 O O . GLY A 1 188 ? 13.82 -4.512 -17.5 1 88.62 188 GLY A O 1
ATOM 1544 N N . LEU A 1 189 ? 12.047 -5.66 -16.75 1 90.06 189 LEU A N 1
ATOM 1545 C CA . LEU A 1 189 ? 11.141 -5.25 -17.812 1 90.06 189 LEU A CA 1
ATOM 1546 C C . LEU A 1 189 ? 9.992 -4.41 -17.266 1 90.06 189 LEU A C 1
ATOM 1548 O O . LEU A 1 189 ? 9.742 -4.418 -16.047 1 90.06 189 LEU A O 1
ATOM 1552 N N . ARG A 1 190 ? 9.367 -3.67 -18.188 1 91.81 190 ARG A N 1
ATOM 1553 C CA . ARG A 1 190 ? 8.141 -2.994 -17.766 1 91.81 190 ARG A CA 1
ATOM 1554 C C . ARG A 1 190 ? 7.109 -3.994 -17.266 1 91.81 190 ARG A C 1
ATOM 1556 O O . ARG A 1 190 ? 6.363 -3.701 -16.328 1 91.81 190 ARG A O 1
ATOM 1563 N N . PHE A 1 191 ? 7.09 -5.098 -17.969 1 93.75 191 PHE A N 1
ATOM 1564 C CA . PHE A 1 191 ? 6.234 -6.195 -17.531 1 93.75 191 PHE A CA 1
ATOM 1565 C C . PHE A 1 191 ? 6.668 -7.508 -18.172 1 93.75 191 PHE A C 1
ATOM 1567 O O . PHE A 1 191 ? 7.355 -7.512 -19.188 1 93.75 191 PHE A O 1
ATOM 1574 N N . GLU A 1 192 ? 6.395 -8.586 -17.484 1 93.88 192 GLU A N 1
ATOM 1575 C CA . GLU A 1 192 ? 6.359 -9.93 -18.047 1 93.88 192 GLU A CA 1
ATOM 1576 C C . GLU A 1 192 ? 4.926 -10.422 -18.234 1 93.88 192 GLU A C 1
ATOM 1578 O O . GLU A 1 192 ? 4.059 -10.125 -17.406 1 93.88 192 GLU A O 1
ATOM 1583 N N . ARG A 1 193 ? 4.699 -11.062 -19.359 1 95 193 ARG A N 1
ATOM 1584 C CA . ARG A 1 193 ? 3.318 -11.484 -19.578 1 95 193 ARG A CA 1
ATOM 1585 C C . ARG A 1 193 ? 3.258 -12.758 -20.422 1 95 193 ARG A C 1
ATOM 1587 O O . ARG A 1 193 ? 4.129 -12.992 -21.266 1 95 193 ARG A O 1
ATOM 1594 N N . PRO A 1 194 ? 2.182 -13.555 -20.188 1 96.5 194 PRO A N 1
ATOM 1595 C CA . PRO A 1 194 ? 1.85 -14.578 -21.188 1 96.5 194 PRO A CA 1
ATOM 1596 C C . PRO A 1 194 ? 1.387 -13.977 -22.516 1 96.5 194 PRO A C 1
ATOM 1598 O O . PRO A 1 194 ? 0.7 -12.953 -22.531 1 96.5 194 PRO A O 1
ATOM 1601 N N . LEU A 1 195 ? 1.836 -14.578 -23.562 1 95.69 195 LEU A N 1
ATOM 1602 C CA . LEU A 1 195 ? 1.328 -14.234 -24.891 1 95.69 195 LEU A CA 1
ATOM 1603 C C . LEU A 1 195 ? 0.11 -15.086 -25.234 1 95.69 195 LEU A C 1
ATOM 1605 O O . LEU A 1 195 ? 0.14 -16.312 -25.094 1 95.69 195 LEU A O 1
ATOM 1609 N N . VAL A 1 196 ? -0.97 -14.414 -25.656 1 97.38 196 VAL A N 1
ATOM 1610 C CA . VAL A 1 196 ? -2.236 -15.117 -25.828 1 97.38 196 VAL A CA 1
ATOM 1611 C C . VAL A 1 196 ? -2.707 -14.984 -27.281 1 97.38 196 VAL A C 1
ATOM 1613 O O . VAL A 1 196 ? -2.695 -13.891 -27.844 1 97.38 196 VAL A O 1
ATOM 1616 N N . GLU A 1 197 ? -3.018 -16.078 -27.875 1 96.62 197 GLU A N 1
ATOM 1617 C CA . GLU A 1 197 ? -3.674 -16.156 -29.172 1 96.62 197 GLU A CA 1
ATOM 1618 C C . GLU A 1 197 ? -4.918 -17.047 -29.109 1 96.62 197 GLU A C 1
ATOM 1620 O O . GLU A 1 197 ? -4.848 -18.188 -28.672 1 96.62 197 GLU A O 1
ATOM 1625 N N . GLY A 1 198 ? -6.066 -16.5 -29.609 1 95.06 198 GLY A N 1
ATOM 1626 C CA . GLY A 1 198 ? -7.301 -17.266 -29.578 1 95.06 198 GLY A CA 1
ATOM 1627 C C . GLY A 1 198 ? -7.691 -17.719 -28.188 1 95.06 198 GLY A C 1
ATOM 1628 O O . GLY A 1 198 ? -8.18 -18.828 -27.984 1 95.06 198 GLY A O 1
ATOM 1629 N N . GLY A 1 199 ? -7.258 -17 -27.188 1 95.06 199 GLY A N 1
ATOM 1630 C CA . GLY A 1 199 ? -7.637 -17.281 -25.812 1 95.06 199 GLY A CA 1
ATOM 1631 C C . GLY A 1 199 ? -6.723 -18.297 -25.141 1 95.06 199 GLY A C 1
ATOM 1632 O O . GLY A 1 199 ? -6.957 -18.672 -24 1 95.06 199 GLY A O 1
ATOM 1633 N N . LYS A 1 200 ? -5.68 -18.625 -25.828 1 96.94 200 LYS A N 1
ATOM 1634 C CA . LYS A 1 200 ? -4.75 -19.609 -25.297 1 96.94 200 LYS A CA 1
ATOM 1635 C C . LYS A 1 200 ? -3.346 -19.031 -25.156 1 96.94 200 LYS A C 1
ATOM 1637 O O . LYS A 1 200 ? -2.922 -18.219 -25.984 1 96.94 200 LYS A O 1
ATOM 1642 N N . VAL A 1 201 ? -2.688 -19.469 -24.109 1 97.69 201 VAL A N 1
ATOM 1643 C CA . VAL A 1 201 ? -1.302 -19.047 -23.938 1 97.69 201 VAL A CA 1
ATOM 1644 C C . VAL A 1 201 ? -0.412 -19.781 -24.938 1 97.69 201 VAL A C 1
ATOM 1646 O O . VAL A 1 201 ? -0.438 -21.016 -25.016 1 97.69 201 VAL A O 1
ATOM 1649 N N . VAL A 1 202 ? 0.38 -19.016 -25.703 1 95.62 202 VAL A N 1
ATOM 1650 C CA . VAL A 1 202 ? 1.195 -19.625 -26.75 1 95.62 202 VAL A CA 1
ATOM 1651 C C . VAL A 1 202 ? 2.672 -19.344 -26.484 1 95.62 202 VAL A C 1
ATOM 1653 O O . VAL A 1 202 ? 3.545 -19.859 -27.188 1 95.62 202 VAL A O 1
ATOM 1656 N N . GLY A 1 203 ? 2.918 -18.5 -25.547 1 94.62 203 GLY A N 1
ATOM 1657 C CA . GLY A 1 203 ? 4.277 -18.109 -25.188 1 94.62 203 GLY A CA 1
ATOM 1658 C C . GLY A 1 203 ? 4.34 -17.094 -24.078 1 94.62 203 GLY A C 1
ATOM 1659 O O . GLY A 1 203 ? 3.35 -16.875 -23.375 1 94.62 203 GLY A O 1
ATOM 1660 N N . PHE A 1 204 ? 5.578 -16.547 -23.891 1 94.44 204 PHE A N 1
ATOM 1661 C CA . PHE A 1 204 ? 5.777 -15.578 -22.828 1 94.44 204 PHE A CA 1
ATOM 1662 C C . PHE A 1 204 ? 6.703 -14.461 -23.266 1 94.44 204 PHE A C 1
ATOM 1664 O O . PHE A 1 204 ? 7.672 -14.695 -24 1 94.44 204 PHE A O 1
ATOM 1671 N N . HIS A 1 205 ? 6.324 -13.281 -22.922 1 92.62 205 HIS A N 1
ATOM 1672 C CA . HIS A 1 205 ? 7.23 -12.141 -23 1 92.62 205 HIS A CA 1
ATOM 1673 C C . HIS A 1 205 ? 8.07 -12.016 -21.734 1 92.62 205 HIS A C 1
ATOM 1675 O O . HIS A 1 205 ? 7.574 -11.57 -20.688 1 92.62 205 HIS A O 1
ATOM 1681 N N . THR A 1 206 ? 9.312 -12.43 -21.75 1 91.56 206 THR A N 1
ATOM 1682 C CA . THR A 1 206 ? 10.25 -12.422 -20.625 1 91.56 206 THR A CA 1
ATOM 1683 C C . THR A 1 206 ? 11.688 -12.297 -21.125 1 91.56 206 THR A C 1
ATOM 1685 O O . THR A 1 206 ? 11.977 -12.609 -22.281 1 91.56 206 THR A O 1
ATOM 1688 N N . ALA A 1 207 ? 12.523 -11.797 -20.297 1 86.31 207 ALA A N 1
ATOM 1689 C CA . ALA A 1 207 ? 13.922 -11.625 -20.672 1 86.31 207 ALA A CA 1
ATOM 1690 C C . ALA A 1 207 ? 14.797 -12.711 -20.062 1 86.31 207 ALA A C 1
ATOM 1692 O O . ALA A 1 207 ? 15.797 -13.125 -20.656 1 86.31 207 ALA A O 1
ATOM 1693 N N . TRP A 1 208 ? 14.398 -13.156 -18.969 1 81.31 208 TRP A N 1
ATOM 1694 C CA . TRP A 1 208 ? 15.25 -14.086 -18.234 1 81.31 208 TRP A CA 1
ATOM 1695 C C . TRP A 1 208 ? 14.891 -15.531 -18.578 1 81.31 208 TRP A C 1
ATOM 1697 O O . TRP A 1 208 ? 13.789 -15.992 -18.266 1 81.31 208 TRP A O 1
ATOM 1707 N N . LYS A 1 209 ? 15.773 -16.266 -19.109 1 83.38 209 LYS A N 1
ATOM 1708 C CA . LYS A 1 209 ? 15.633 -17.688 -19.438 1 83.38 209 LYS A CA 1
ATOM 1709 C C . LYS A 1 209 ? 14.25 -17.984 -20.016 1 83.38 209 LYS A C 1
ATOM 1711 O O . LYS A 1 209 ? 13.461 -18.703 -19.406 1 83.38 209 LYS A O 1
ATOM 1716 N N . PRO A 1 210 ? 14.047 -17.516 -21.125 1 83.12 210 PRO A N 1
ATOM 1717 C CA . PRO A 1 210 ? 12.711 -17.641 -21.719 1 83.12 210 PRO A CA 1
ATOM 1718 C C . PRO A 1 210 ? 12.352 -19.094 -22.031 1 83.12 210 PRO A C 1
ATOM 1720 O O . PRO A 1 210 ? 11.188 -19.406 -22.312 1 83.12 210 PRO A O 1
ATOM 1723 N N . THR A 1 211 ? 13.281 -20.078 -21.875 1 86.31 211 THR A N 1
ATOM 1724 C CA . THR A 1 211 ? 13.039 -21.469 -22.25 1 86.31 211 THR A CA 1
ATOM 1725 C C . THR A 1 211 ? 12.555 -22.281 -21.062 1 86.31 211 THR A C 1
ATOM 1727 O O . THR A 1 211 ? 12.273 -23.469 -21.172 1 86.31 211 THR A O 1
ATOM 1730 N N . ARG A 1 212 ? 12.422 -21.578 -19.938 1 90.44 212 ARG A N 1
ATOM 1731 C CA . ARG A 1 212 ? 11.82 -22.234 -18.781 1 90.44 212 ARG A CA 1
ATOM 1732 C C . ARG A 1 212 ? 10.414 -22.734 -19.109 1 90.44 212 ARG A C 1
ATOM 1734 O O . ARG A 1 212 ? 9.703 -22.109 -19.906 1 90.44 212 ARG A O 1
ATOM 1741 N N . PRO A 1 213 ? 10.078 -23.844 -18.453 1 92.62 213 PRO A N 1
ATOM 1742 C CA . PRO A 1 213 ? 8.742 -24.375 -18.766 1 92.62 213 PRO A CA 1
ATOM 1743 C C . PRO A 1 213 ? 7.633 -23.359 -18.5 1 92.62 213 PRO A C 1
ATOM 1745 O O . PRO A 1 213 ? 6.707 -23.219 -19.297 1 92.62 213 PRO A O 1
ATOM 1748 N N . PHE A 1 214 ? 7.688 -22.688 -17.375 1 95.44 214 PHE A N 1
ATOM 1749 C CA . PHE A 1 214 ? 6.742 -21.625 -17 1 95.44 214 PHE A CA 1
ATOM 1750 C C . PHE A 1 214 ? 7.477 -20.344 -16.625 1 95.44 214 PHE A C 1
ATOM 1752 O O . PHE A 1 214 ? 7.645 -20.047 -15.438 1 95.44 214 PHE A O 1
ATOM 1759 N N . PRO A 1 215 ? 7.898 -19.547 -17.578 1 93.19 215 PRO A N 1
ATOM 1760 C CA . PRO A 1 215 ? 8.688 -18.344 -17.297 1 93.19 215 PRO A CA 1
ATOM 1761 C C . PRO A 1 215 ? 7.828 -17.172 -16.797 1 93.19 215 PRO A C 1
ATOM 1763 O O . PRO A 1 215 ? 7.621 -16.203 -17.516 1 93.19 215 PRO A O 1
ATOM 1766 N N . MET A 1 216 ? 7.367 -17.328 -15.648 1 92.62 216 MET A N 1
ATOM 1767 C CA . MET A 1 216 ? 6.484 -16.328 -15.047 1 92.62 216 MET A CA 1
ATOM 1768 C C . MET A 1 216 ? 6.914 -16.016 -13.617 1 92.62 216 MET A C 1
ATOM 1770 O O . MET A 1 216 ? 7.641 -16.781 -12.992 1 92.62 216 MET A O 1
ATOM 1774 N N . ASP A 1 217 ? 6.512 -14.883 -13.211 1 94 217 ASP A N 1
ATOM 1775 C CA . ASP A 1 217 ? 6.738 -14.453 -11.836 1 94 217 ASP A CA 1
ATOM 1776 C C . ASP A 1 217 ? 5.734 -15.102 -10.883 1 94 217 ASP A C 1
ATOM 1778 O O . ASP A 1 217 ? 4.617 -15.43 -11.281 1 94 217 ASP A O 1
ATOM 1782 N N . MET A 1 218 ? 6.121 -15.227 -9.641 1 96.12 218 MET A N 1
ATOM 1783 C CA . MET A 1 218 ? 5.285 -15.812 -8.602 1 96.12 218 MET A CA 1
ATOM 1784 C C . MET A 1 218 ? 3.939 -15.102 -8.516 1 96.12 218 MET A C 1
ATOM 1786 O O . MET A 1 218 ? 2.91 -15.742 -8.289 1 96.12 218 MET A O 1
ATOM 1790 N N . ALA A 1 219 ? 3.912 -13.828 -8.719 1 98 219 ALA A N 1
ATOM 1791 C CA . ALA A 1 219 ? 2.695 -13.031 -8.578 1 98 219 ALA A CA 1
ATOM 1792 C C . ALA A 1 219 ? 1.817 -13.148 -9.82 1 98 219 ALA A C 1
ATOM 1794 O O . ALA A 1 219 ? 0.725 -12.578 -9.875 1 98 219 ALA A O 1
ATOM 1795 N N . GLY A 1 220 ? 2.207 -13.961 -10.797 1 98.31 220 GLY A N 1
ATOM 1796 C CA . GLY A 1 220 ? 1.562 -13.93 -12.102 1 98.31 220 GLY A CA 1
ATOM 1797 C C . GLY A 1 220 ? 0.607 -15.086 -12.32 1 98.31 220 GLY A C 1
ATOM 1798 O O . GLY A 1 220 ? 0.162 -15.328 -13.445 1 98.31 220 GLY A O 1
ATOM 1799 N N . PHE A 1 221 ? 0.351 -15.859 -11.242 1 98.69 221 PHE A N 1
ATOM 1800 C CA . PHE A 1 221 ? -0.574 -16.969 -11.445 1 98.69 221 PHE A CA 1
ATOM 1801 C C . PHE A 1 221 ? -1.299 -17.312 -10.148 1 98.69 221 PHE A C 1
ATOM 1803 O O . PHE A 1 221 ? -0.839 -16.953 -9.062 1 98.69 221 PHE A O 1
ATOM 1810 N N . SER A 1 222 ? -2.398 -17.906 -10.258 1 98.81 222 SER A N 1
ATOM 1811 C CA . SER A 1 222 ? -3.152 -18.516 -9.172 1 98.81 222 SER A CA 1
ATOM 1812 C C . SER A 1 222 ? -3.527 -19.969 -9.508 1 98.81 222 SER A C 1
ATOM 1814 O O . SER A 1 222 ? -3.557 -20.344 -10.68 1 98.81 222 SER A O 1
ATOM 1816 N N . VAL A 1 223 ? -3.75 -20.766 -8.523 1 98.69 223 VAL A N 1
ATOM 1817 C CA . VAL A 1 223 ? -4.035 -22.188 -8.695 1 98.69 223 VAL A CA 1
ATOM 1818 C C . VAL A 1 223 ? -5.359 -22.531 -8.016 1 98.69 223 VAL A C 1
ATOM 1820 O O . VAL A 1 223 ? -5.609 -22.125 -6.883 1 98.69 223 VAL A O 1
ATOM 1823 N N . ALA A 1 224 ? -6.16 -23.25 -8.703 1 98.56 224 ALA A N 1
ATOM 1824 C CA . ALA A 1 224 ? -7.387 -23.75 -8.078 1 98.56 224 ALA A CA 1
ATOM 1825 C C . ALA A 1 224 ? -7.074 -24.594 -6.852 1 98.56 224 ALA A C 1
ATOM 1827 O O . ALA A 1 224 ? -6.188 -25.453 -6.891 1 98.56 224 ALA A O 1
ATOM 1828 N N . LEU A 1 225 ? -7.809 -24.359 -5.809 1 98.31 225 LEU A N 1
ATOM 1829 C CA . LEU A 1 225 ? -7.617 -25.109 -4.574 1 98.31 225 LEU A CA 1
ATOM 1830 C C . LEU A 1 225 ? -7.73 -26.609 -4.82 1 98.31 225 LEU A C 1
ATOM 1832 O O . LEU A 1 225 ? -6.875 -27.375 -4.383 1 98.31 225 LEU A O 1
ATOM 1836 N N . GLN A 1 226 ? -8.703 -27.047 -5.559 1 97.5 226 GLN A N 1
ATOM 1837 C CA . GLN A 1 226 ? -8.969 -28.453 -5.824 1 97.5 226 GLN A CA 1
ATOM 1838 C C . GLN A 1 226 ? -7.801 -29.094 -6.559 1 97.5 226 GLN A C 1
ATOM 1840 O O . GLN A 1 226 ? -7.5 -30.281 -6.344 1 97.5 226 GLN A O 1
ATOM 1845 N N . LEU A 1 227 ? -7.227 -28.328 -7.434 1 97.5 227 LEU A N 1
ATOM 1846 C CA . LEU A 1 227 ? -6.086 -28.828 -8.188 1 97.5 227 LEU A CA 1
ATOM 1847 C C . LEU A 1 227 ? -4.926 -29.172 -7.262 1 97.5 227 LEU A C 1
ATOM 1849 O O . LEU A 1 227 ? -4.273 -30.203 -7.426 1 97.5 227 LEU A O 1
ATOM 1853 N N . LEU A 1 228 ? -4.684 -28.328 -6.312 1 96.75 228 LEU A N 1
ATOM 1854 C CA . LEU A 1 228 ? -3.605 -28.547 -5.355 1 96.75 228 LEU A CA 1
ATOM 1855 C C . LEU A 1 228 ? -3.932 -29.703 -4.422 1 96.75 228 LEU A C 1
ATOM 1857 O O . LEU A 1 228 ? -3.061 -30.516 -4.113 1 96.75 228 LEU A O 1
ATOM 1861 N N . LEU A 1 229 ? -5.168 -29.766 -4.035 1 97.44 229 LEU A N 1
ATOM 1862 C CA . LEU A 1 229 ? -5.582 -30.828 -3.123 1 97.44 229 LEU A CA 1
ATOM 1863 C C . LEU A 1 229 ? -5.539 -32.188 -3.812 1 97.44 229 LEU A C 1
ATOM 1865 O O . LEU A 1 229 ? -5.211 -33.188 -3.186 1 97.44 229 LEU A O 1
ATOM 1869 N N . ALA A 1 230 ? -5.871 -32.219 -5.02 1 96.75 230 ALA A N 1
ATOM 1870 C CA . ALA A 1 230 ? -5.914 -33.469 -5.785 1 96.75 230 ALA A CA 1
ATOM 1871 C C . ALA A 1 230 ? -4.504 -33.969 -6.109 1 96.75 230 ALA A C 1
ATOM 1873 O O . ALA A 1 230 ? -4.297 -35.156 -6.363 1 96.75 230 ALA A O 1
ATOM 1874 N N . ASN A 1 231 ? -3.586 -33.062 -6.184 1 96.62 231 ASN A N 1
ATOM 1875 C CA . ASN A 1 231 ? -2.191 -33.406 -6.449 1 96.62 231 ASN A CA 1
ATOM 1876 C C . ASN A 1 231 ? -1.335 -33.281 -5.191 1 96.62 231 ASN A C 1
ATOM 1878 O O . ASN A 1 231 ? -0.622 -32.281 -5.016 1 96.62 231 ASN A O 1
ATOM 1882 N N . ARG A 1 232 ? -1.214 -34.25 -4.461 1 94.38 232 ARG A N 1
ATOM 1883 C CA . ARG A 1 232 ? -0.696 -34.219 -3.094 1 94.38 232 ARG A CA 1
ATOM 1884 C C . ARG A 1 232 ? 0.815 -34.031 -3.084 1 94.38 232 ARG A C 1
ATOM 1886 O O . ARG A 1 232 ? 1.381 -33.594 -2.084 1 94.38 232 ARG A O 1
ATOM 1893 N N . GLU A 1 233 ? 1.447 -34.312 -4.168 1 95.19 233 GLU A N 1
ATOM 1894 C CA . GLU A 1 233 ? 2.902 -34.219 -4.207 1 95.19 233 GLU A CA 1
ATOM 1895 C C . GLU A 1 233 ? 3.34 -32.844 -4.762 1 95.19 233 GLU A C 1
ATOM 1897 O O . GLU A 1 233 ? 4.527 -32.5 -4.723 1 95.19 233 GLU A O 1
ATOM 1902 N N . ALA A 1 234 ? 2.385 -32.094 -5.27 1 96.25 234 ALA A N 1
ATOM 1903 C CA . ALA A 1 234 ? 2.711 -30.812 -5.867 1 96.25 234 ALA A CA 1
ATOM 1904 C C . ALA A 1 234 ? 3.234 -29.844 -4.812 1 96.25 234 ALA A C 1
ATOM 1906 O O . ALA A 1 234 ? 2.541 -29.547 -3.836 1 96.25 234 ALA A O 1
ATOM 1907 N N . LYS A 1 235 ? 4.434 -29.359 -4.973 1 96.81 235 LYS A N 1
ATOM 1908 C CA . LYS A 1 235 ? 5.059 -28.391 -4.078 1 96.81 235 LYS A CA 1
ATOM 1909 C C . LYS A 1 235 ? 6.211 -27.672 -4.773 1 96.81 235 LYS A C 1
ATOM 1911 O O . LYS A 1 235 ? 6.645 -28.078 -5.852 1 96.81 235 LYS A O 1
ATOM 1916 N N . PHE A 1 236 ? 6.684 -26.594 -4.152 1 97.56 236 PHE A N 1
ATOM 1917 C CA . PHE A 1 236 ? 7.867 -25.891 -4.652 1 97.56 236 PHE A CA 1
ATOM 1918 C C . PHE A 1 236 ? 9.133 -26.656 -4.281 1 97.56 236 PHE A C 1
ATOM 1920 O O . PHE A 1 236 ? 9.25 -27.172 -3.168 1 97.56 236 PHE A O 1
ATOM 1927 N N . ASP A 1 237 ? 9.992 -26.703 -5.207 1 95.5 237 ASP A N 1
ATOM 1928 C CA . ASP A 1 237 ? 11.273 -27.391 -4.98 1 95.5 237 ASP A CA 1
ATOM 1929 C C . ASP A 1 237 ? 12.359 -26.391 -4.586 1 95.5 237 ASP A C 1
ATOM 1931 O O . ASP A 1 237 ? 12.805 -25.594 -5.41 1 95.5 237 ASP A O 1
ATOM 1935 N N . ILE A 1 238 ? 12.805 -26.453 -3.428 1 92.62 238 ILE A N 1
ATOM 1936 C CA . ILE A 1 238 ? 13.789 -25.516 -2.896 1 92.62 238 ILE A CA 1
ATOM 1937 C C . ILE A 1 238 ? 15.102 -25.656 -3.664 1 92.62 238 ILE A C 1
ATOM 1939 O O . ILE A 1 238 ? 15.93 -24.734 -3.67 1 92.62 238 ILE A O 1
ATOM 1943 N N . ASN A 1 239 ? 15.336 -26.781 -4.305 1 91.5 239 ASN A N 1
ATOM 1944 C CA . ASN A 1 239 ? 16.562 -27.031 -5.043 1 91.5 239 ASN A CA 1
ATOM 1945 C C . ASN A 1 239 ? 16.422 -26.688 -6.52 1 91.5 239 ASN A C 1
ATOM 1947 O O . ASN A 1 239 ? 17.328 -26.922 -7.312 1 91.5 239 ASN A O 1
ATOM 1951 N N . ALA A 1 240 ? 15.281 -26.172 -6.801 1 90.69 240 ALA A N 1
ATOM 1952 C CA . ALA A 1 240 ? 15.078 -25.781 -8.188 1 90.69 240 ALA A CA 1
ATOM 1953 C C . ALA A 1 240 ? 16.125 -24.766 -8.625 1 90.69 240 ALA A C 1
ATOM 1955 O O . ALA A 1 240 ? 16.578 -23.938 -7.828 1 90.69 240 ALA A O 1
ATOM 1956 N N . GLU A 1 241 ? 16.5 -24.875 -9.859 1 88.25 241 GLU A N 1
ATOM 1957 C CA . GLU A 1 241 ? 17.406 -23.875 -10.422 1 88.25 241 GLU A CA 1
ATOM 1958 C C . GLU A 1 241 ? 16.797 -22.469 -10.336 1 88.25 241 GLU A C 1
ATOM 1960 O O . GLU A 1 241 ? 15.578 -22.312 -10.266 1 88.25 241 GLU A O 1
ATOM 1965 N N . ARG A 1 242 ? 17.688 -21.516 -10.398 1 84.12 242 ARG A N 1
ATOM 1966 C CA . ARG A 1 242 ? 17.25 -20.125 -10.375 1 84.12 242 ARG A CA 1
ATOM 1967 C C . ARG A 1 242 ? 16.203 -19.859 -11.461 1 84.12 242 ARG A C 1
ATOM 1969 O O . ARG A 1 242 ? 16.406 -20.219 -12.617 1 84.12 242 ARG A O 1
ATOM 1976 N N . GLY A 1 243 ? 15.117 -19.375 -11.055 1 85.38 243 GLY A N 1
ATOM 1977 C CA . GLY A 1 243 ? 14.07 -19.047 -12.016 1 85.38 243 GLY A CA 1
ATOM 1978 C C . GLY A 1 243 ? 13.094 -20.188 -12.234 1 85.38 243 GLY A C 1
ATOM 1979 O O . GLY A 1 243 ? 12.047 -19.984 -12.867 1 85.38 243 GLY A O 1
ATOM 1980 N N . TYR A 1 244 ? 13.344 -21.297 -11.672 1 91 244 TYR A N 1
ATOM 1981 C CA . TYR A 1 244 ? 12.531 -22.484 -11.961 1 91 244 TYR A CA 1
ATOM 1982 C C . TYR A 1 244 ? 11.602 -22.797 -10.805 1 91 244 TYR A C 1
ATOM 1984 O O . TYR A 1 244 ? 10.953 -23.844 -10.789 1 91 244 TYR A O 1
ATOM 1992 N N . LEU A 1 245 ? 11.516 -21.938 -9.906 1 93.5 245 LEU A N 1
ATOM 1993 C CA . LEU A 1 245 ? 10.711 -22.219 -8.719 1 93.5 245 LEU A CA 1
ATOM 1994 C C . LEU A 1 245 ? 9.242 -22.375 -9.094 1 93.5 245 LEU A C 1
ATOM 1996 O O . LEU A 1 245 ? 8.617 -23.375 -8.719 1 93.5 245 LEU A O 1
ATOM 2000 N N . GLU A 1 246 ? 8.734 -21.438 -9.859 1 94.94 246 GLU A N 1
ATOM 2001 C CA . GLU A 1 246 ? 7.34 -21.516 -10.289 1 94.94 246 GLU A CA 1
ATOM 2002 C C . GLU A 1 246 ? 7.082 -22.781 -11.102 1 94.94 246 GLU A C 1
ATOM 2004 O O . GLU A 1 246 ? 6.066 -23.453 -10.906 1 94.94 246 GLU A O 1
ATOM 2009 N N . SER A 1 247 ? 8.047 -23.094 -11.945 1 95.56 247 SER A N 1
ATOM 2010 C CA . SER A 1 247 ? 7.934 -24.281 -12.789 1 95.56 247 SER A CA 1
ATOM 2011 C C . SER A 1 247 ? 7.879 -25.562 -11.953 1 95.56 247 SER A C 1
ATOM 2013 O O . SER A 1 247 ? 7.18 -26.516 -12.305 1 95.56 247 SER A O 1
ATOM 2015 N N . SER A 1 248 ? 8.633 -25.531 -10.891 1 95.56 248 SER A N 1
ATOM 2016 C CA . SER A 1 248 ? 8.719 -26.734 -10.07 1 95.56 248 SER A CA 1
ATOM 2017 C C . SER A 1 248 ?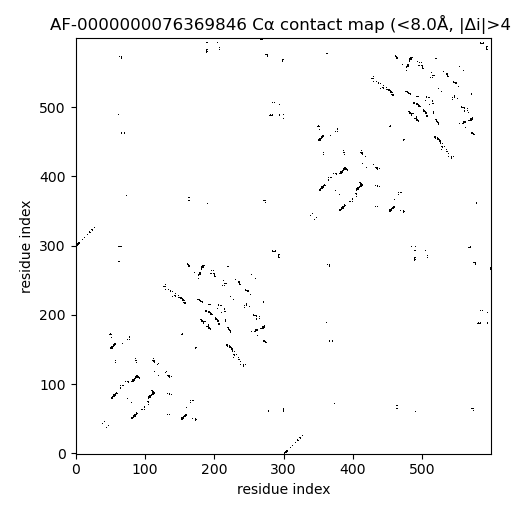 7.355 -27.109 -9.492 1 95.56 248 SER A C 1
ATOM 2019 O O . SER A 1 248 ? 7.059 -28.297 -9.297 1 95.56 248 SER A O 1
ATOM 2021 N N . LEU A 1 249 ? 6.523 -26.172 -9.234 1 97.12 249 LEU A N 1
ATOM 2022 C CA . LEU A 1 249 ? 5.168 -26.438 -8.75 1 97.12 249 LEU A CA 1
ATOM 2023 C C . LEU A 1 249 ? 4.23 -26.75 -9.914 1 97.12 249 LEU A C 1
ATOM 2025 O O . LEU A 1 249 ? 3.508 -27.75 -9.883 1 97.12 249 LEU A O 1
ATOM 2029 N N . LEU A 1 250 ? 4.266 -25.922 -10.945 1 97.5 250 LEU A N 1
ATOM 2030 C CA . LEU A 1 250 ? 3.229 -25.875 -11.969 1 97.5 250 LEU A CA 1
ATOM 2031 C C . LEU A 1 250 ? 3.357 -27.047 -12.93 1 97.5 250 LEU A C 1
ATOM 2033 O O . LEU A 1 250 ? 2.355 -27.547 -13.453 1 97.5 250 LEU A O 1
ATOM 2037 N N . GLN A 1 251 ? 4.527 -27.547 -13.117 1 94.94 251 GLN A N 1
ATOM 2038 C CA . GLN A 1 251 ? 4.762 -28.609 -14.094 1 94.94 251 GLN A CA 1
ATOM 2039 C C . GLN A 1 251 ? 3.98 -29.875 -13.742 1 94.94 251 GLN A C 1
ATOM 2041 O O . GLN A 1 251 ? 3.615 -30.656 -14.625 1 94.94 251 GLN A O 1
ATOM 2046 N N . SER A 1 252 ? 3.666 -30.031 -12.516 1 91.62 252 SER A N 1
ATOM 2047 C CA . SER A 1 252 ? 3.018 -31.266 -12.094 1 91.62 252 SER A CA 1
ATOM 2048 C C . SER A 1 252 ? 1.5 -31.141 -12.117 1 91.62 252 SER A C 1
ATOM 2050 O O . SER A 1 252 ? 0.781 -32.125 -11.961 1 91.62 252 SER A O 1
ATOM 2052 N N . VAL A 1 253 ? 1.029 -29.922 -12.43 1 96.12 253 VAL A N 1
ATOM 2053 C CA . VAL A 1 253 ? -0.406 -29.797 -12.195 1 96.12 253 VAL A CA 1
ATOM 2054 C C . VAL A 1 253 ? -1.079 -29.234 -13.445 1 96.12 253 VAL A C 1
ATOM 2056 O O . VAL A 1 253 ? -2.303 -29.312 -13.586 1 96.12 253 VAL A O 1
ATOM 2059 N N . VAL A 1 254 ? -0.247 -28.703 -14.367 1 97.19 254 VAL A N 1
ATOM 2060 C CA . VAL A 1 254 ? -0.908 -28.047 -15.5 1 97.19 254 VAL A CA 1
ATOM 2061 C C . VAL A 1 254 ? 0.04 -28.016 -16.703 1 97.19 254 VAL A C 1
ATOM 2063 O O . VAL A 1 254 ? 1.262 -28.031 -16.531 1 97.19 254 VAL A O 1
ATOM 2066 N N . SER A 1 255 ? -0.548 -28.016 -17.906 1 96.31 255 SER A N 1
ATOM 2067 C CA . SER A 1 255 ? 0.197 -27.734 -19.125 1 96.31 255 SER A CA 1
ATOM 2068 C C . SER A 1 255 ? -0.031 -26.297 -19.594 1 96.31 255 SER A C 1
ATOM 2070 O O . SER A 1 255 ? -0.965 -25.625 -19.141 1 96.31 255 SER A O 1
ATOM 2072 N N . ILE A 1 256 ? 0.819 -25.781 -20.438 1 96.25 256 ILE A N 1
ATOM 2073 C CA . ILE A 1 256 ? 0.759 -24.406 -20.922 1 96.25 256 ILE A CA 1
ATOM 2074 C C . ILE A 1 256 ? -0.597 -24.141 -21.578 1 96.25 256 ILE A C 1
ATOM 2076 O O . ILE A 1 256 ? -1.206 -23.094 -21.359 1 96.25 256 ILE A O 1
ATOM 2080 N N . GLU A 1 257 ? -1.104 -25.125 -22.297 1 94.81 257 GLU A N 1
ATOM 2081 C CA . GLU A 1 257 ? -2.348 -24.969 -23.047 1 94.81 257 GLU A CA 1
ATOM 2082 C C . GLU A 1 257 ? -3.549 -24.875 -22.109 1 94.81 257 GLU A C 1
ATOM 2084 O O . GLU A 1 257 ? -4.617 -24.406 -22.5 1 94.81 257 GLU A O 1
ATOM 2089 N N . GLU A 1 258 ? -3.354 -25.312 -20.938 1 97.06 258 GLU A N 1
ATOM 2090 C CA . GLU A 1 258 ? -4.449 -25.359 -19.969 1 97.06 258 GLU A CA 1
ATOM 2091 C C . GLU A 1 258 ? -4.508 -24.078 -19.141 1 97.06 258 GLU A C 1
ATOM 2093 O O . GLU A 1 258 ? -5.453 -23.875 -18.375 1 97.06 258 GLU A O 1
ATOM 2098 N N . LEU A 1 259 ? -3.48 -23.219 -19.312 1 98.5 259 LEU A N 1
ATOM 2099 C CA . LEU A 1 259 ? -3.463 -21.953 -18.562 1 98.5 259 LEU A CA 1
ATOM 2100 C C . LEU A 1 259 ? -4.641 -21.078 -18.969 1 98.5 259 LEU A C 1
ATOM 2102 O O . LEU A 1 259 ? -5.047 -21.062 -20.125 1 98.5 259 LEU A O 1
ATOM 2106 N N . GLU A 1 260 ? -5.18 -20.359 -18 1 98.69 260 GLU A N 1
ATOM 2107 C CA . GLU A 1 260 ? -6.344 -19.5 -18.188 1 98.69 260 GLU A CA 1
ATOM 2108 C C . GLU A 1 260 ? -5.949 -18.031 -18.156 1 98.69 260 GLU A C 1
ATOM 2110 O O . GLU A 1 260 ? -5.816 -17.438 -17.078 1 98.69 260 GLU A O 1
ATOM 2115 N N . PRO A 1 261 ? -5.805 -17.391 -19.328 1 98.56 261 PRO A N 1
ATOM 2116 C CA . PRO A 1 261 ? -5.418 -15.977 -19.359 1 98.56 261 PRO A CA 1
ATOM 2117 C C . PRO A 1 261 ? -6.48 -15.07 -18.734 1 98.56 261 PRO A C 1
ATOM 2119 O O . PRO A 1 261 ? -7.672 -15.227 -19.016 1 98.56 261 PRO A O 1
ATOM 2122 N N . LYS A 1 262 ? -6.07 -14.273 -17.844 1 98.38 262 LYS A N 1
ATOM 2123 C CA . LYS A 1 262 ? -6.898 -13.234 -17.219 1 98.38 262 LYS A CA 1
ATOM 2124 C C . LYS A 1 262 ? -6.375 -11.844 -17.562 1 98.38 262 LYS A C 1
ATOM 2126 O O . LYS A 1 262 ? -5.492 -11.695 -18.406 1 98.38 262 LYS A O 1
ATOM 2131 N N . ALA A 1 263 ? -7.031 -10.781 -17 1 97.19 263 ALA A N 1
ATOM 2132 C CA . ALA A 1 263 ? -6.621 -9.398 -17.188 1 97.19 263 ALA A CA 1
ATOM 2133 C C . ALA A 1 263 ? -6.66 -9.008 -18.656 1 97.19 263 ALA A C 1
ATOM 2135 O O . ALA A 1 263 ? -5.672 -8.508 -19.203 1 97.19 263 ALA A O 1
ATOM 2136 N N . ASN A 1 264 ? -7.766 -9.258 -19.328 1 96.19 264 ASN A N 1
ATOM 2137 C CA . ASN A 1 264 ? -8 -8.906 -20.719 1 96.19 264 ASN A CA 1
ATOM 2138 C C . ASN A 1 264 ? -7.016 -9.617 -21.641 1 96.19 264 ASN A C 1
ATOM 2140 O O . ASN A 1 264 ? -6.297 -8.977 -22.406 1 96.19 264 ASN A O 1
ATOM 2144 N N . ASN A 1 265 ? -6.992 -10.992 -21.531 1 96.38 265 ASN A N 1
ATOM 2145 C CA . ASN A 1 265 ? -6.078 -11.812 -22.312 1 96.38 265 ASN A CA 1
ATOM 2146 C C . ASN A 1 265 ? -4.629 -11.375 -22.125 1 96.38 265 ASN A C 1
ATOM 2148 O O . ASN A 1 265 ? -3.875 -11.25 -23.094 1 96.38 265 ASN A O 1
ATOM 2152 N N . CYS A 1 266 ? -4.305 -11 -20.859 1 96.81 266 CYS A N 1
ATOM 2153 C CA . CYS A 1 266 ? -2.955 -10.672 -20.406 1 96.81 266 CYS A CA 1
ATOM 2154 C C . CYS A 1 266 ? -2.463 -9.391 -21.062 1 96.81 266 CYS A C 1
ATOM 2156 O O . CYS A 1 266 ? -1.283 -9.266 -21.391 1 96.81 266 CYS A O 1
ATOM 2158 N N . ASP A 1 267 ? -3.379 -8.438 -21.25 1 94.94 267 ASP A N 1
ATOM 2159 C CA . ASP A 1 267 ? -3.023 -7.137 -21.797 1 94.94 267 ASP A CA 1
ATOM 2160 C C . ASP A 1 267 ? -3.176 -6.035 -20.75 1 94.94 267 ASP A C 1
ATOM 2162 O O . ASP A 1 267 ? -3.088 -4.848 -21.078 1 94.94 267 ASP A O 1
ATOM 2166 N N . LYS A 1 268 ? -3.459 -6.434 -19.578 1 96.25 268 LYS A N 1
ATOM 2167 C CA . LYS A 1 268 ? -3.609 -5.477 -18.484 1 96.25 268 LYS A CA 1
ATOM 2168 C C . LYS A 1 268 ? -2.76 -5.875 -17.281 1 96.25 268 LYS A C 1
ATOM 2170 O O . LYS A 1 268 ? -2.721 -7.051 -16.906 1 96.25 268 LYS A O 1
ATOM 2175 N N . VAL A 1 269 ? -2.113 -4.891 -16.75 1 96.75 269 VAL A N 1
ATOM 2176 C CA . VAL A 1 269 ? -1.299 -5.121 -15.562 1 96.75 269 VAL A CA 1
ATOM 2177 C C . VAL A 1 269 ? -2.1 -4.777 -14.312 1 96.75 269 VAL A C 1
ATOM 2179 O O . VAL A 1 269 ? -2.576 -3.648 -14.164 1 96.75 269 VAL A O 1
ATOM 2182 N N . LEU A 1 270 ? -2.23 -5.766 -13.438 1 97.81 270 LEU A N 1
ATOM 2183 C CA . LEU A 1 270 ? -3.027 -5.574 -12.227 1 97.81 270 LEU A CA 1
ATOM 2184 C C . LEU A 1 270 ? -2.211 -5.891 -10.977 1 97.81 270 LEU A C 1
ATOM 2186 O O . LEU A 1 270 ? -2.727 -5.816 -9.859 1 97.81 270 LEU A O 1
ATOM 2190 N N . VAL A 1 271 ? -1.021 -6.285 -11.148 1 98.5 271 VAL A N 1
ATOM 2191 C CA . VAL A 1 271 ? -0.082 -6.531 -10.062 1 98.5 271 VAL A CA 1
ATOM 2192 C C . VAL A 1 271 ? 1.314 -6.062 -10.461 1 98.5 271 VAL A C 1
ATOM 2194 O O . VAL A 1 271 ? 1.7 -6.18 -11.633 1 98.5 271 VAL A O 1
ATOM 2197 N N . TRP A 1 272 ? 2.076 -5.457 -9.523 1 98.12 272 TRP A N 1
ATOM 2198 C CA . TRP A 1 272 ? 3.414 -4.93 -9.766 1 98.12 272 TRP A CA 1
ATOM 2199 C C . TRP A 1 272 ? 4.414 -5.504 -8.766 1 98.12 272 TRP A C 1
ATOM 2201 O O . TRP A 1 272 ? 4.133 -5.574 -7.566 1 98.12 272 TRP A O 1
ATOM 2211 N N . HIS A 1 273 ? 5.504 -5.93 -9.234 1 95.62 273 HIS A N 1
ATOM 2212 C CA . HIS A 1 273 ? 6.594 -6.418 -8.398 1 95.62 273 HIS A CA 1
ATOM 2213 C C . HIS A 1 273 ? 7.359 -5.262 -7.762 1 95.62 273 HIS A C 1
ATOM 2215 O O . HIS A 1 273 ? 8.562 -5.105 -7.996 1 95.62 273 HIS A O 1
ATOM 2221 N N . THR A 1 274 ? 6.719 -4.562 -6.918 1 95.5 274 THR A N 1
ATOM 2222 C CA . THR A 1 274 ? 7.352 -3.463 -6.199 1 95.5 274 THR A CA 1
ATOM 2223 C C . THR A 1 274 ? 8.141 -3.984 -5 1 95.5 274 THR A C 1
ATOM 2225 O O . THR A 1 274 ? 7.879 -5.086 -4.508 1 95.5 274 THR A O 1
ATOM 2228 N N . ARG A 1 275 ? 9.133 -3.215 -4.633 1 91.75 275 ARG A N 1
ATOM 2229 C CA . ARG A 1 275 ? 9.922 -3.469 -3.43 1 91.75 275 ARG A CA 1
ATOM 2230 C C . ARG A 1 275 ? 10.125 -2.188 -2.631 1 91.75 275 ARG A C 1
ATOM 2232 O O . ARG A 1 275 ? 10.359 -1.122 -3.205 1 91.75 275 ARG A O 1
ATOM 2239 N N . THR A 1 276 ? 9.977 -2.293 -1.362 1 90.94 276 THR A N 1
ATOM 2240 C CA . THR A 1 276 ? 10.266 -1.148 -0.507 1 90.94 276 THR A CA 1
ATOM 2241 C C . THR A 1 276 ? 11.773 -0.995 -0.306 1 90.94 276 THR A C 1
ATOM 2243 O O . THR A 1 276 ? 12.477 -1.979 -0.072 1 90.94 276 THR A O 1
ATOM 2246 N N . GLU A 1 277 ? 12.211 0.21 -0.419 1 90.56 277 GLU A N 1
ATOM 2247 C CA . GLU A 1 277 ? 13.617 0.502 -0.174 1 90.56 277 GLU A CA 1
ATOM 2248 C C . GLU A 1 277 ? 14.016 0.145 1.256 1 90.56 277 GLU A C 1
ATOM 2250 O O . GLU A 1 277 ? 13.266 0.406 2.197 1 90.56 277 GLU A O 1
ATOM 2255 N N . LYS A 1 278 ? 15.211 -0.492 1.402 1 84.81 278 LYS A N 1
ATOM 2256 C CA . LYS A 1 278 ? 15.742 -0.757 2.736 1 84.81 278 LYS A CA 1
ATOM 2257 C C . LYS A 1 278 ? 16.078 0.542 3.463 1 84.81 278 LYS A C 1
ATOM 2259 O O . LYS A 1 278 ? 16.828 1.374 2.941 1 84.81 278 LYS A O 1
ATOM 2264 N N . PRO A 1 279 ? 15.539 0.708 4.66 1 85.44 279 PRO A N 1
ATOM 2265 C CA . PRO A 1 279 ? 15.883 1.931 5.395 1 85.44 279 PRO A CA 1
ATOM 2266 C C . PRO A 1 279 ? 17.344 1.986 5.801 1 85.44 279 PRO A C 1
ATOM 2268 O O . PRO A 1 279 ? 17.938 0.964 6.176 1 85.44 279 PRO A O 1
ATOM 2271 N N . LYS A 1 280 ? 17.938 3.146 5.637 1 85.75 280 LYS A N 1
ATOM 2272 C CA . LYS A 1 280 ? 19.297 3.406 6.125 1 85.75 280 LYS A CA 1
ATOM 2273 C C . LYS A 1 280 ? 19.266 3.932 7.559 1 85.75 280 LYS A C 1
ATOM 2275 O O . LYS A 1 280 ? 18.641 4.957 7.836 1 85.75 280 LYS A O 1
ATOM 2280 N N . MET A 1 281 ? 20.031 3.262 8.516 1 87 281 MET A N 1
ATOM 2281 C CA . MET A 1 281 ? 19.891 3.555 9.945 1 87 281 MET A CA 1
ATOM 2282 C C . MET A 1 281 ? 21.188 4.148 10.5 1 87 281 MET A C 1
ATOM 2284 O O . MET A 1 281 ? 21.547 3.906 11.648 1 87 281 MET A O 1
ATOM 2288 N N . LYS A 1 282 ? 21.844 4.855 9.609 1 86.12 282 LYS A N 1
ATOM 2289 C CA . LYS A 1 282 ? 23.125 5.43 10.023 1 86.12 282 LYS A CA 1
ATOM 2290 C C . LYS A 1 282 ? 22.938 6.379 11.203 1 86.12 282 LYS A C 1
ATOM 2292 O O . LYS A 1 282 ? 23.703 6.336 12.164 1 86.12 282 LYS A O 1
ATOM 2297 N N . GLN A 1 283 ? 21.953 7.223 11.172 1 87.12 283 GLN A N 1
ATOM 2298 C CA . GLN A 1 283 ? 21.703 8.18 12.25 1 87.12 283 GLN A CA 1
ATOM 2299 C C . GLN A 1 283 ? 21.25 7.465 13.523 1 87.12 283 GLN A C 1
ATOM 2301 O O . GLN A 1 283 ? 21.609 7.883 14.625 1 87.12 283 GLN A O 1
ATOM 2306 N N . GLU A 1 284 ? 20.438 6.453 13.367 1 86.5 284 GLU A N 1
ATOM 2307 C CA . GLU A 1 284 ? 20.031 5.652 14.516 1 86.5 284 GLU A CA 1
ATOM 2308 C C . GLU A 1 284 ? 21.234 5.051 15.227 1 86.5 284 GLU A C 1
ATOM 2310 O O . GLU A 1 284 ? 21.328 5.117 16.453 1 86.5 284 GLU A O 1
ATOM 2315 N N . ASP A 1 285 ? 22.172 4.52 14.484 1 87.56 285 ASP A N 1
ATOM 2316 C CA . ASP A 1 285 ? 23.391 3.92 15.039 1 87.56 285 ASP A CA 1
ATOM 2317 C C . ASP A 1 285 ? 24.219 4.961 15.781 1 87.56 285 ASP A C 1
ATOM 2319 O O . ASP A 1 285 ? 24.75 4.684 16.859 1 87.56 285 ASP A O 1
ATOM 2323 N N . ALA A 1 286 ? 24.297 6.137 15.195 1 88.06 286 ALA A N 1
ATOM 2324 C CA . ALA A 1 286 ? 25.047 7.227 15.812 1 88.06 286 ALA A CA 1
ATOM 2325 C C . ALA A 1 286 ? 24.406 7.664 17.125 1 88.06 286 ALA A C 1
ATOM 2327 O O . ALA A 1 286 ? 25.109 7.902 18.109 1 88.06 286 ALA A O 1
ATOM 2328 N N . LEU A 1 287 ? 23.141 7.766 17.141 1 87.06 287 LEU A N 1
ATOM 2329 C CA . LEU A 1 287 ? 22.422 8.18 18.359 1 87.06 287 LEU A CA 1
ATOM 2330 C C . LEU A 1 287 ? 22.531 7.105 19.438 1 87.06 287 LEU A C 1
ATOM 2332 O O . LEU A 1 287 ? 22.625 7.422 20.625 1 87.06 287 LEU A O 1
ATOM 2336 N N . LEU A 1 288 ? 22.5 5.855 19.047 1 85.31 288 LEU A N 1
ATOM 2337 C CA . LEU A 1 288 ? 22.609 4.746 19.984 1 85.31 288 LEU A CA 1
ATOM 2338 C C . LEU A 1 288 ? 23.953 4.793 20.719 1 85.31 288 LEU A C 1
ATOM 2340 O O . LEU A 1 288 ? 24.016 4.555 21.922 1 85.31 288 LEU A O 1
ATOM 2344 N N . LYS A 1 289 ? 25 5.156 19.984 1 89.31 289 LYS A N 1
ATOM 2345 C CA . LYS A 1 289 ? 26.328 5.273 20.578 1 89.31 289 LYS A CA 1
ATOM 2346 C C . LYS A 1 289 ? 26.375 6.395 21.609 1 89.31 289 LYS A C 1
ATOM 2348 O O . LYS A 1 289 ? 27.156 6.34 22.562 1 89.31 289 LYS A O 1
ATOM 2353 N N . GLN A 1 290 ? 25.469 7.371 21.516 1 89.94 290 GLN A N 1
ATOM 2354 C CA . GLN A 1 290 ? 25.406 8.5 22.438 1 89.94 290 GLN A CA 1
ATOM 2355 C C . GLN A 1 290 ? 24.391 8.258 23.547 1 89.94 290 GLN A C 1
ATOM 2357 O O . GLN A 1 290 ? 24.172 9.125 24.406 1 89.94 290 GLN A O 1
ATOM 2362 N N . GLY A 1 291 ? 23.656 7.113 23.5 1 86 291 GLY A N 1
ATOM 2363 C CA . GLY A 1 291 ? 22.656 6.793 24.5 1 86 291 GLY A CA 1
ATOM 2364 C C . GLY A 1 291 ? 21.312 7.469 24.234 1 86 291 GLY A C 1
ATOM 2365 O O . GLY A 1 291 ? 20.5 7.598 25.141 1 86 291 GLY A O 1
ATOM 2366 N N . LYS A 1 292 ? 21.172 7.98 23.016 1 85.75 292 LYS A N 1
ATOM 2367 C CA . LYS A 1 292 ? 19.969 8.742 22.672 1 85.75 292 LYS A CA 1
ATOM 2368 C C . LYS A 1 292 ? 19.156 8.039 21.594 1 85.75 292 LYS A C 1
ATOM 2370 O O . LYS A 1 292 ? 18.422 8.68 20.828 1 85.75 292 LYS A O 1
ATOM 2375 N N . GLY A 1 293 ? 19.297 6.723 21.453 1 81.38 293 GLY A N 1
ATOM 2376 C CA . GLY A 1 293 ? 18.609 5.965 20.422 1 81.38 293 GLY A CA 1
ATOM 2377 C C . GLY A 1 293 ? 17.109 5.949 20.609 1 81.38 293 GLY A C 1
ATOM 2378 O O . GLY A 1 293 ? 16.594 6.371 21.656 1 81.38 293 GLY A O 1
ATOM 2379 N N . SER A 1 294 ? 16.422 5.516 19.531 1 81.25 294 SER A N 1
ATOM 2380 C CA . SER A 1 294 ? 14.969 5.418 19.578 1 81.25 294 SER A CA 1
ATOM 2381 C C . SER A 1 294 ? 14.508 4.465 20.672 1 81.25 294 SER A C 1
ATOM 2383 O O . SER A 1 294 ? 15.133 3.432 20.906 1 81.25 294 SER A O 1
ATOM 2385 N N . GLU A 1 295 ? 13.422 4.883 21.344 1 78.12 295 GLU A N 1
ATOM 2386 C CA . GLU A 1 295 ? 12.859 4.031 22.391 1 78.12 295 GLU A CA 1
ATOM 2387 C C . GLU A 1 295 ? 12.367 2.705 21.812 1 78.12 295 GLU A C 1
ATOM 2389 O O . GLU A 1 295 ? 11.508 2.684 20.938 1 78.12 295 GLU A O 1
ATOM 2394 N N . VAL A 1 296 ? 12.766 1.609 22.406 1 76.31 296 VAL A N 1
ATOM 2395 C CA . VAL A 1 296 ? 12.594 0.272 21.844 1 76.31 296 VAL A CA 1
ATOM 2396 C C . VAL A 1 296 ? 11.133 -0.16 21.984 1 76.31 296 VAL A C 1
ATOM 2398 O O . VAL A 1 296 ? 10.641 -0.963 21.203 1 76.31 296 VAL A O 1
ATOM 2401 N N . HIS A 1 297 ? 10.461 0.458 22.938 1 78.19 297 HIS A N 1
ATOM 2402 C CA . HIS A 1 297 ? 9.094 -0.001 23.172 1 78.19 297 HIS A CA 1
ATOM 2403 C C . HIS A 1 297 ? 8.141 0.519 22.109 1 78.19 297 HIS A C 1
ATOM 2405 O O . HIS A 1 297 ? 7.016 0.029 21.984 1 78.19 297 HIS A O 1
ATOM 2411 N N . ILE A 1 298 ? 8.57 1.521 21.438 1 82.94 298 ILE A N 1
ATOM 2412 C CA . ILE A 1 298 ? 7.758 2.018 20.344 1 82.94 298 ILE A CA 1
ATOM 2413 C C . ILE A 1 298 ? 7.941 1.12 19.109 1 82.94 298 ILE A C 1
ATOM 2415 O O . ILE A 1 298 ? 9.031 1.051 18.547 1 82.94 298 ILE A O 1
ATOM 2419 N N . GLU A 1 299 ? 6.883 0.448 18.75 1 82.88 299 GLU A N 1
ATOM 2420 C CA . GLU A 1 299 ? 6.914 -0.518 17.656 1 82.88 299 GLU A CA 1
ATOM 2421 C C . GLU A 1 299 ? 6.84 0.179 16.297 1 82.88 299 GLU A C 1
ATOM 2423 O O . GLU A 1 299 ? 5.988 1.048 16.094 1 82.88 299 GLU A O 1
ATOM 2428 N N . VAL A 1 300 ? 7.902 -0.15 15.5 1 83.62 300 VAL A N 1
ATOM 2429 C CA . VAL A 1 300 ? 7.926 0.358 14.133 1 83.62 300 VAL A CA 1
ATOM 2430 C C . VAL A 1 300 ? 7.66 -0.784 13.156 1 83.62 300 VAL A C 1
ATOM 2432 O O . VAL A 1 300 ? 8.148 -1.899 13.344 1 83.62 300 VAL A O 1
ATOM 2435 N N . GLY B 1 1 ? -90.562 -4.066 18.234 1 33.06 1 GLY B N 1
ATOM 2436 C CA . GLY B 1 1 ? -89.812 -4.586 17.094 1 33.06 1 GLY B CA 1
ATOM 2437 C C . GLY B 1 1 ? -88.375 -5 17.453 1 33.06 1 GLY B C 1
ATOM 2438 O O . GLY B 1 1 ? -87.75 -4.336 18.25 1 33.06 1 GLY B O 1
ATOM 2439 N N . GLN B 1 2 ? -87.938 -6.059 17.594 1 42.56 2 GLN B N 1
ATOM 2440 C CA . GLN B 1 2 ? -86.75 -6.453 18.297 1 42.56 2 GLN B CA 1
ATOM 2441 C C . GLN B 1 2 ? -85.5 -5.758 17.703 1 42.56 2 GLN B C 1
ATOM 2443 O O . GLN B 1 2 ? -85.438 -5.555 16.484 1 42.56 2 GLN B O 1
ATOM 2448 N N . GLN B 1 3 ? -84.875 -4.867 18.391 1 52.66 3 GLN B N 1
ATOM 2449 C CA . GLN B 1 3 ? -83.625 -4.066 18.219 1 52.66 3 GLN B CA 1
ATOM 2450 C C . GLN B 1 3 ? -82.5 -4.91 17.672 1 52.66 3 GLN B C 1
ATOM 2452 O O . GLN B 1 3 ? -82.25 -5.988 18.188 1 52.66 3 GLN B O 1
ATOM 2457 N N . CYS B 1 4 ? -82.25 -4.84 16.484 1 60.75 4 CYS B N 1
ATOM 2458 C CA . CYS B 1 4 ? -81.25 -5.535 15.734 1 60.75 4 CYS B CA 1
ATOM 2459 C C . CYS B 1 4 ? -79.875 -5.473 16.484 1 60.75 4 CYS B C 1
ATOM 2461 O O . CYS B 1 4 ? -79.438 -4.387 16.828 1 60.75 4 CYS B O 1
ATOM 2463 N N . ASP B 1 5 ? -79.562 -6.434 17.297 1 66.69 5 ASP B N 1
ATOM 2464 C CA . ASP B 1 5 ? -78.375 -6.512 18.109 1 66.69 5 ASP B CA 1
ATOM 2465 C C . ASP B 1 5 ? -77.188 -6.977 17.266 1 66.69 5 ASP B C 1
ATOM 2467 O O . ASP B 1 5 ? -77 -8.172 17 1 66.69 5 ASP B O 1
ATOM 2471 N N . CYS B 1 6 ? -76.5 -6.051 16.641 1 71.56 6 CYS B N 1
ATOM 2472 C CA . CYS B 1 6 ? -75.375 -6.254 15.727 1 71.56 6 CYS B CA 1
ATOM 2473 C C . CYS B 1 6 ? -74.062 -6.43 16.5 1 71.56 6 CYS B C 1
ATOM 2475 O O . CYS B 1 6 ? -73 -6.406 15.898 1 71.56 6 CYS B O 1
ATOM 2477 N N . THR B 1 7 ? -74.375 -6.684 17.812 1 72.69 7 THR B N 1
ATOM 2478 C CA . THR B 1 7 ? -73.25 -6.664 18.75 1 72.69 7 THR B CA 1
ATOM 2479 C C . THR B 1 7 ? -72.25 -7.805 18.438 1 72.69 7 THR B C 1
ATOM 2481 O O . THR B 1 7 ? -71.062 -7.609 18.438 1 72.69 7 THR B O 1
ATOM 2484 N N . PRO B 1 8 ? -72.812 -8.945 18.031 1 70.94 8 PRO B N 1
ATOM 2485 C CA . PRO B 1 8 ? -71.875 -10.023 17.828 1 70.94 8 PRO B CA 1
ATOM 2486 C C . PRO B 1 8 ? -71 -9.812 16.562 1 70.94 8 PRO B C 1
ATOM 2488 O O . PRO B 1 8 ? -69.812 -10.086 16.578 1 70.94 8 PRO B O 1
ATOM 2491 N N . GLN B 1 9 ? -71.625 -9.383 15.555 1 70.06 9 GLN B N 1
ATOM 2492 C CA . GLN B 1 9 ? -70.938 -9.125 14.305 1 70.06 9 GLN B CA 1
ATOM 2493 C C . GLN B 1 9 ? -69.938 -7.973 14.469 1 70.06 9 GLN B C 1
ATOM 2495 O O . GLN B 1 9 ? -68.812 -7.996 13.898 1 70.06 9 GLN B O 1
ATOM 2500 N N . MET B 1 10 ? -70.375 -7.047 15.359 1 72.75 10 MET B N 1
ATOM 2501 C CA . MET B 1 10 ? -69.5 -5.902 15.625 1 72.75 10 MET B CA 1
ATOM 2502 C C . MET B 1 10 ? -68.312 -6.32 16.453 1 72.75 10 MET B C 1
ATOM 2504 O O . MET B 1 10 ? -67.188 -5.809 16.25 1 72.75 10 MET B O 1
ATOM 2508 N N . ARG B 1 11 ? -68.562 -7.309 17.266 1 73.69 11 ARG B N 1
ATOM 2509 C CA . ARG B 1 11 ? -67.438 -7.758 18.125 1 73.69 11 ARG B CA 1
ATOM 2510 C C . ARG B 1 11 ? -66.438 -8.531 17.312 1 73.69 11 ARG B C 1
ATOM 2512 O O . ARG B 1 11 ? -65.188 -8.359 17.531 1 73.69 11 ARG B O 1
ATOM 2519 N N . SER B 1 12 ? -67 -9.359 16.312 1 76.56 12 SER B N 1
ATOM 2520 C CA . SER B 1 12 ? -66.062 -10.102 15.445 1 76.56 12 SER B CA 1
ATOM 2521 C C . SER B 1 12 ? -65.25 -9.164 14.57 1 76.56 12 SER B C 1
ATOM 2523 O O . SER B 1 12 ? -64.062 -9.359 14.398 1 76.56 12 SER B O 1
ATOM 2525 N N . SER B 1 13 ? -65.938 -8.164 14.117 1 76.56 13 SER B N 1
ATOM 2526 C CA . SER B 1 13 ? -65.25 -7.195 13.258 1 76.56 13 SER B CA 1
ATOM 2527 C C . SER B 1 13 ? -64.188 -6.371 14.047 1 76.56 13 SER B C 1
ATOM 2529 O O . SER B 1 13 ? -63.125 -6.086 13.562 1 76.56 13 SER B O 1
ATOM 2531 N N . ASN B 1 14 ? -64.562 -6.109 15.305 1 77.88 14 ASN B N 1
ATOM 2532 C CA . ASN B 1 14 ? -63.688 -5.332 16.156 1 77.88 14 ASN B CA 1
ATOM 2533 C C . ASN B 1 14 ? -62.469 -6.129 16.547 1 77.88 14 ASN B C 1
ATOM 2535 O O . ASN B 1 14 ? -61.344 -5.578 16.625 1 77.88 14 ASN B O 1
ATOM 2539 N N . GLU B 1 15 ? -62.719 -7.465 16.75 1 78.75 15 GLU B N 1
ATOM 2540 C CA . GLU B 1 15 ? -61.562 -8.312 17.078 1 78.75 15 GLU B CA 1
ATOM 2541 C C . GLU B 1 15 ? -60.594 -8.43 15.898 1 78.75 15 GLU B C 1
ATOM 2543 O O . GLU B 1 15 ? -59.375 -8.422 16.078 1 78.75 15 GLU B O 1
ATOM 2548 N N . LEU B 1 16 ? -61.188 -8.555 14.68 1 78.94 16 LEU B N 1
ATOM 2549 C CA . LEU B 1 16 ? -60.344 -8.617 13.469 1 78.94 16 LEU B CA 1
ATOM 2550 C C . LEU B 1 16 ? -59.594 -7.309 13.273 1 78.94 16 LEU B C 1
ATOM 2552 O O . LEU B 1 16 ? -58.406 -7.324 12.906 1 78.94 16 LEU B O 1
ATOM 2556 N N . VAL B 1 17 ? -60.25 -6.168 13.594 1 78.06 17 VAL B N 1
ATOM 2557 C CA . VAL B 1 17 ? -59.625 -4.855 13.516 1 78.06 17 VAL B CA 1
ATOM 2558 C C . VAL B 1 17 ? -58.469 -4.777 14.523 1 78.06 17 VAL B C 1
ATOM 2560 O O . VAL B 1 17 ? -57.375 -4.266 14.203 1 78.06 17 VAL B O 1
ATOM 2563 N N . ARG B 1 18 ? -58.656 -5.34 15.703 1 79.5 18 ARG B N 1
ATOM 2564 C CA . ARG B 1 18 ? -57.625 -5.277 16.734 1 79.5 18 ARG B CA 1
ATOM 2565 C C . ARG B 1 18 ? -56.406 -6.125 16.359 1 79.5 18 ARG B C 1
ATOM 2567 O O . ARG B 1 18 ? -55.281 -5.711 16.562 1 79.5 18 ARG B O 1
ATOM 2574 N N . GLN B 1 19 ? -56.688 -7.281 15.812 1 79.25 19 GLN B N 1
ATOM 2575 C CA . GLN B 1 19 ? -55.594 -8.148 15.367 1 79.25 19 GLN B CA 1
ATOM 2576 C C . GLN B 1 19 ? -54.812 -7.496 14.258 1 79.25 19 GLN B C 1
ATOM 2578 O O . GLN B 1 19 ? -53.562 -7.57 14.25 1 79.25 19 GLN B O 1
ATOM 2583 N N . LYS B 1 20 ? -55.5 -6.906 13.383 1 76.44 20 LYS B N 1
ATOM 2584 C CA . LYS B 1 20 ? -54.812 -6.227 12.289 1 76.44 20 LYS B CA 1
ATOM 2585 C C . LYS B 1 20 ? -54.062 -4.992 12.789 1 76.44 20 LYS B C 1
ATOM 2587 O O . LYS B 1 20 ? -53 -4.676 12.305 1 76.44 20 LYS B O 1
ATOM 2592 N N . ASP B 1 21 ? -54.625 -4.395 13.805 1 79.06 21 ASP B N 1
ATOM 2593 C CA . ASP B 1 21 ? -53.938 -3.283 14.445 1 79.06 21 ASP B CA 1
ATOM 2594 C C . ASP B 1 21 ? -52.625 -3.756 15.094 1 79.06 21 ASP B C 1
ATOM 2596 O O . ASP B 1 21 ? -51.625 -3.076 15.008 1 79.06 21 ASP B O 1
ATOM 2600 N N . GLN B 1 22 ? -52.688 -4.863 15.633 1 78.69 22 GLN B N 1
ATOM 2601 C CA . GLN B 1 22 ? -51.5 -5.387 16.281 1 78.69 22 GLN B CA 1
ATOM 2602 C C . GLN B 1 22 ? -50.438 -5.75 15.242 1 78.69 22 GLN B C 1
ATOM 2604 O O . GLN B 1 22 ? -49.25 -5.504 15.461 1 78.69 22 GLN B O 1
ATOM 2609 N N . ARG B 1 23 ? -50.906 -6.25 14.18 1 78.69 23 ARG B N 1
ATOM 2610 C CA . ARG B 1 23 ? -49.969 -6.598 13.109 1 78.69 23 ARG B CA 1
ATOM 2611 C C . ARG B 1 23 ? -49.375 -5.348 12.469 1 78.69 23 ARG B C 1
ATOM 2613 O O . ARG B 1 23 ? -48.188 -5.309 12.164 1 78.69 23 ARG B O 1
ATOM 2620 N N . VAL B 1 24 ? -50.156 -4.34 12.336 1 72.62 24 VAL B N 1
ATOM 2621 C CA . VAL B 1 24 ? -49.688 -3.053 11.828 1 72.62 24 VAL B CA 1
ATOM 2622 C C . VAL B 1 24 ? -48.688 -2.447 12.797 1 72.62 24 VAL B C 1
ATOM 2624 O O . VAL B 1 24 ? -47.625 -1.946 12.375 1 72.62 24 VAL B O 1
ATOM 2627 N N . LEU B 1 25 ? -49 -2.598 14.047 1 77.62 25 LEU B N 1
ATOM 2628 C CA . LEU B 1 25 ? -48.094 -2.053 15.047 1 77.62 25 LEU B CA 1
ATOM 2629 C C . LEU B 1 25 ? -46.75 -2.789 15.023 1 77.62 25 LEU B C 1
ATOM 2631 O O . LEU B 1 25 ? -45.688 -2.164 15.109 1 77.62 25 LEU B O 1
ATOM 2635 N N . HIS B 1 26 ? -46.812 -4.117 14.852 1 76.69 26 HIS B N 1
ATOM 2636 C CA . HIS B 1 26 ? -45.594 -4.91 14.797 1 76.69 26 HIS B CA 1
ATOM 2637 C C . HIS B 1 26 ? -44.75 -4.566 13.555 1 76.69 26 HIS B C 1
ATOM 2639 O O . HIS B 1 26 ? -43.562 -4.375 13.648 1 76.69 26 HIS B O 1
ATOM 2645 N N . LEU B 1 27 ? -45.438 -4.402 12.5 1 75.25 27 LEU B N 1
ATOM 2646 C CA . LEU B 1 27 ? -44.75 -4.074 11.258 1 75.25 27 LEU B CA 1
ATOM 2647 C C . LEU B 1 27 ? -44.219 -2.645 11.281 1 75.25 27 LEU B C 1
ATOM 2649 O O . LEU B 1 27 ? -43.125 -2.371 10.773 1 75.25 27 LEU B O 1
ATOM 2653 N N . GLN B 1 28 ? -44.906 -1.742 11.867 1 73.56 28 GLN B N 1
ATOM 2654 C CA . GLN B 1 28 ? -44.406 -0.373 12.047 1 73.56 28 GLN B CA 1
ATOM 2655 C C . GLN B 1 28 ? -43.188 -0.33 12.93 1 73.56 28 GLN B C 1
ATOM 2657 O O . GLN B 1 28 ? -42.219 0.41 12.641 1 73.56 28 GLN B O 1
ATOM 2662 N N . ASN B 1 29 ? -43.156 -1.15 13.914 1 72.75 29 ASN B N 1
ATOM 2663 C CA . ASN B 1 29 ? -41.969 -1.21 14.773 1 72.75 29 ASN B CA 1
ATOM 2664 C C . ASN B 1 29 ? -40.781 -1.799 14.047 1 72.75 29 ASN B C 1
ATOM 2666 O O . ASN B 1 29 ? -39.656 -1.329 14.211 1 72.75 29 ASN B O 1
ATOM 2670 N N . GLU B 1 30 ? -41.156 -2.781 13.336 1 71.75 30 GLU B N 1
ATOM 2671 C CA . GLU B 1 30 ? -40.062 -3.387 12.555 1 71.75 30 GLU B CA 1
ATOM 2672 C C . GLU B 1 30 ? -39.531 -2.408 11.516 1 71.75 30 GLU B C 1
ATOM 2674 O O . GLU B 1 30 ? -38.312 -2.334 11.297 1 71.75 30 GLU B O 1
ATOM 2679 N N . VAL B 1 31 ? -40.406 -1.68 10.891 1 65.06 31 VAL B N 1
ATOM 2680 C CA . VAL B 1 31 ? -40 -0.641 9.945 1 65.06 31 VAL B CA 1
ATOM 2681 C C . VAL B 1 31 ? -39.219 0.453 10.68 1 65.06 31 VAL B C 1
ATOM 2683 O O . VAL B 1 31 ? -38.188 0.913 10.211 1 65.06 31 VAL B O 1
ATOM 2686 N N . LYS B 1 32 ? -39.625 0.918 11.828 1 66.12 32 LYS B N 1
ATOM 2687 C CA . LYS B 1 32 ? -38.938 1.923 12.625 1 66.12 32 LYS B CA 1
ATOM 2688 C C . LYS B 1 32 ? -37.531 1.432 13.023 1 66.12 32 LYS B C 1
ATOM 2690 O O . LYS B 1 32 ? -36.562 2.188 12.961 1 66.12 32 LYS B O 1
ATOM 2695 N N . LYS B 1 33 ? -37.531 0.179 13.453 1 67.25 33 LYS B N 1
ATOM 2696 C CA . LYS B 1 33 ? -36.25 -0.381 13.812 1 67.25 33 LYS B CA 1
ATOM 2697 C C . LYS B 1 33 ? -35.312 -0.409 12.609 1 67.25 33 LYS B C 1
ATOM 2699 O O . LYS B 1 33 ? -34.125 -0.019 12.719 1 67.25 33 LYS B O 1
ATOM 2704 N N . LEU B 1 34 ? -35.938 -0.849 11.617 1 65 34 LEU B N 1
ATOM 2705 C CA . LEU B 1 34 ? -35.125 -0.922 10.414 1 65 34 LEU B CA 1
ATOM 2706 C C . LEU B 1 34 ? -34.812 0.474 9.883 1 65 34 LEU B C 1
ATOM 2708 O O . LEU B 1 34 ? -33.688 0.73 9.43 1 65 34 LEU B O 1
ATOM 2712 N N . GLN B 1 35 ? -35.688 1.389 9.953 1 63.34 35 GLN B N 1
ATOM 2713 C CA . GLN B 1 35 ? -35.438 2.785 9.609 1 63.34 35 GLN B CA 1
ATOM 2714 C C . GLN B 1 35 ? -34.438 3.416 10.57 1 63.34 35 GLN B C 1
ATOM 2716 O O . GLN B 1 35 ? -33.562 4.172 10.156 1 63.34 35 GLN B O 1
ATOM 2721 N N . LYS B 1 36 ? -34.562 3.211 11.875 1 61.47 36 LYS B N 1
ATOM 2722 C CA . LYS B 1 36 ? -33.562 3.697 12.82 1 61.47 36 LYS B CA 1
ATOM 2723 C C . LYS B 1 36 ? -32.156 3.141 12.5 1 61.47 36 LYS B C 1
ATOM 2725 O O . LYS B 1 36 ? -31.172 3.861 12.578 1 61.47 36 LYS B O 1
ATOM 2730 N N . GLN B 1 37 ? -32.156 1.888 12.305 1 57.06 37 GLN B N 1
ATOM 2731 C CA . GLN B 1 37 ? -30.891 1.311 11.883 1 57.06 37 GLN B CA 1
ATOM 2732 C C . GLN B 1 37 ? -30.391 1.959 10.594 1 57.06 37 GLN B C 1
ATOM 2734 O O . GLN B 1 37 ? -29.203 2.289 10.477 1 57.06 37 GLN B O 1
ATOM 2739 N N . VAL B 1 38 ? -31.266 2.076 9.633 1 52.97 38 VAL B N 1
ATOM 2740 C CA . VAL B 1 38 ? -30.891 2.756 8.398 1 52.97 38 VAL B CA 1
ATOM 2741 C C . VAL B 1 38 ? -30.625 4.234 8.68 1 52.97 38 VAL B C 1
ATOM 2743 O O . VAL B 1 38 ? -29.625 4.793 8.211 1 52.97 38 VAL B O 1
ATOM 2746 N N . ARG B 1 39 ? -31.438 4.941 9.305 1 52.22 39 ARG B N 1
ATOM 2747 C CA . ARG B 1 39 ? -31.219 6.328 9.695 1 52.22 39 ARG B CA 1
ATOM 2748 C C . ARG B 1 39 ? -30 6.445 10.609 1 52.22 39 ARG B C 1
ATOM 2750 O O . ARG B 1 39 ? -29.219 7.387 10.492 1 52.22 39 ARG B O 1
ATOM 2757 N N . ALA B 1 40 ? -29.875 5.629 11.641 1 49.81 40 ALA B N 1
ATOM 2758 C CA . ALA B 1 40 ? -28.641 5.637 12.445 1 49.81 40 ALA B CA 1
ATOM 2759 C C . ALA B 1 40 ? -27.422 5.395 11.57 1 49.81 40 ALA B C 1
ATOM 2761 O O . ALA B 1 40 ? -26.391 6.051 11.75 1 49.81 40 ALA B O 1
ATOM 2762 N N . GLU B 1 41 ? -27.375 4.551 10.688 1 49.16 41 GLU B N 1
ATOM 2763 C CA . GLU B 1 41 ? -26.344 4.41 9.664 1 49.16 41 GLU B CA 1
ATOM 2764 C C . GLU B 1 41 ? -26.297 5.637 8.758 1 49.16 41 GLU B C 1
ATOM 2766 O O . GLU B 1 41 ? -25.219 6.137 8.438 1 49.16 41 GLU B O 1
ATOM 2771 N N . GLU B 1 42 ? -27.406 5.988 8.18 1 47.97 42 GLU B N 1
ATOM 2772 C CA . GLU B 1 42 ? -27.484 7.25 7.449 1 47.97 42 GLU B CA 1
ATOM 2773 C C . GLU B 1 42 ? -27.203 8.438 8.367 1 47.97 42 GLU B C 1
ATOM 2775 O O . GLU B 1 42 ? -26.5 9.375 7.98 1 47.97 42 GLU B O 1
ATOM 2780 N N . GLU B 1 43 ? -27.812 8.617 9.375 1 47.38 43 GLU B N 1
ATOM 2781 C CA . GLU B 1 43 ? -27.469 9.648 10.352 1 47.38 43 GLU B CA 1
ATOM 2782 C C . GLU B 1 43 ? -26.062 9.469 10.883 1 47.38 43 GLU B C 1
ATOM 2784 O O . GLU B 1 43 ? -25.359 10.445 11.164 1 47.38 43 GLU B O 1
ATOM 2789 N N . ALA B 1 44 ? -25.562 8.32 11.172 1 47.66 44 ALA B N 1
ATOM 2790 C CA . ALA B 1 44 ? -24.141 8.039 11.289 1 47.66 44 ALA B CA 1
ATOM 2791 C C . ALA B 1 44 ? -23.391 8.43 10.016 1 47.66 44 ALA B C 1
ATOM 2793 O O . ALA B 1 44 ? -22.266 8.922 10.07 1 47.66 44 ALA B O 1
ATOM 2794 N N . GLU B 1 45 ? -23.781 8.055 8.906 1 48.25 45 GLU B N 1
ATOM 2795 C CA . GLU B 1 45 ? -23.203 8.594 7.68 1 48.25 45 GLU B CA 1
ATOM 2796 C C . GLU B 1 45 ? -23.391 10.109 7.609 1 48.25 45 GLU B C 1
ATOM 2798 O O . GLU B 1 45 ? -22.5 10.828 7.137 1 48.25 45 GLU B O 1
ATOM 2803 N N . ARG B 1 46 ? -24.688 10.633 7.789 1 45.34 46 ARG B N 1
ATOM 2804 C CA . ARG B 1 46 ? -24.891 12.07 7.812 1 45.34 46 ARG B CA 1
ATOM 2805 C C . ARG B 1 46 ? -24 12.742 8.844 1 45.34 46 ARG B C 1
ATOM 2807 O O . ARG B 1 46 ? -23.719 13.938 8.742 1 45.34 46 ARG B O 1
ATOM 2814 N N . ARG B 1 47 ? -24.219 12.297 10.07 1 51.34 47 ARG B N 1
ATOM 2815 C CA . ARG B 1 47 ? -23.719 13.18 11.117 1 51.34 47 ARG B CA 1
ATOM 2816 C C . ARG B 1 47 ? -22.297 13.664 10.805 1 51.34 47 ARG B C 1
ATOM 2818 O O . ARG B 1 47 ? -21.469 12.883 10.336 1 51.34 47 ARG B O 1
ATOM 2825 N N . GLN B 1 48 ? -21.938 14.93 10.844 1 69.38 48 GLN B N 1
ATOM 2826 C CA . GLN B 1 48 ? -21.078 15.945 10.25 1 69.38 48 GLN B CA 1
ATOM 2827 C C . GLN B 1 48 ? -19.609 15.602 10.445 1 69.38 48 GLN B C 1
ATOM 2829 O O . GLN B 1 48 ? -18.906 16.297 11.188 1 69.38 48 GLN B O 1
ATOM 2834 N N . LEU B 1 49 ? -19.219 14.344 10.094 1 89.25 49 LEU B N 1
ATOM 2835 C CA . LEU B 1 49 ? -17.781 14.094 10.188 1 89.25 49 LEU B CA 1
ATOM 2836 C C . LEU B 1 49 ? -17 15.109 9.359 1 89.25 49 LEU B C 1
ATOM 2838 O O . LEU B 1 49 ? -17.375 15.422 8.234 1 89.25 49 LEU B O 1
ATOM 2842 N N . PRO B 1 50 ? -16.016 15.641 10.062 1 94.94 50 PRO B N 1
ATOM 2843 C CA . PRO B 1 50 ? -15.172 16.547 9.289 1 94.94 50 PRO B CA 1
ATOM 2844 C C . PRO B 1 50 ? -14.5 15.867 8.094 1 94.94 50 PRO B C 1
ATOM 2846 O O . PRO B 1 50 ? -14.086 14.711 8.195 1 94.94 50 PRO B O 1
ATOM 2849 N N . THR B 1 51 ? -14.453 16.469 6.969 1 97.25 51 THR B N 1
ATOM 2850 C CA . THR B 1 51 ? -13.812 15.938 5.77 1 97.25 51 THR B CA 1
ATOM 2851 C C . THR B 1 51 ? -12.289 15.984 5.902 1 97.25 51 THR B C 1
ATOM 2853 O O . THR B 1 51 ? -11.734 16.953 6.426 1 97.25 51 THR B O 1
ATOM 2856 N N . ILE B 1 52 ? -11.633 14.945 5.527 1 98.62 52 ILE B N 1
ATOM 2857 C CA . ILE B 1 52 ? -10.18 14.961 5.406 1 98.62 52 ILE B CA 1
ATOM 2858 C C . ILE B 1 52 ? -9.789 15.258 3.961 1 98.62 52 ILE B C 1
ATOM 2860 O O . ILE B 1 52 ? -10.188 14.539 3.043 1 98.62 52 ILE B O 1
ATOM 2864 N N . TYR B 1 53 ? -9.109 16.344 3.719 1 98.88 53 TYR B N 1
ATOM 2865 C CA . TYR B 1 53 ? -8.492 16.672 2.438 1 98.88 53 TYR B CA 1
ATOM 2866 C C . TYR B 1 53 ? -7.051 16.188 2.379 1 98.88 53 TYR B C 1
ATOM 2868 O O . TYR B 1 53 ? -6.172 16.766 3.021 1 98.88 53 TYR B O 1
ATOM 2876 N N . ALA B 1 54 ? -6.812 15.094 1.661 1 98.94 54 ALA B N 1
ATOM 2877 C CA . ALA B 1 54 ? -5.461 14.562 1.513 1 98.94 54 ALA B CA 1
ATOM 2878 C C . ALA B 1 54 ? -4.805 15.086 0.236 1 98.94 54 ALA B C 1
ATOM 2880 O O . ALA B 1 54 ? -5.305 14.852 -0.866 1 98.94 54 ALA B O 1
ATOM 2881 N N . VAL B 1 55 ? -3.711 15.781 0.377 1 98.94 55 VAL B N 1
ATOM 2882 C CA . VAL B 1 55 ? -2.973 16.344 -0.743 1 98.94 55 VAL B CA 1
ATOM 2883 C C . VAL B 1 55 ? -1.801 15.445 -1.108 1 98.94 55 VAL B C 1
ATOM 2885 O O . VAL B 1 55 ? -0.921 15.195 -0.281 1 98.94 55 VAL B O 1
ATOM 2888 N N . THR B 1 56 ? -1.779 14.969 -2.328 1 98.88 56 THR B N 1
ATOM 2889 C CA . THR B 1 56 ? -0.734 14.055 -2.781 1 98.88 56 THR B CA 1
ATOM 2890 C C . THR B 1 56 ? -0.047 14.602 -4.031 1 98.88 56 THR B C 1
ATOM 2892 O O . THR B 1 56 ? -0.578 14.484 -5.137 1 98.88 56 THR B O 1
ATOM 2895 N N . PRO B 1 57 ? 1.11 15.219 -3.834 1 98.69 57 PRO B N 1
ATOM 2896 C CA . PRO B 1 57 ? 1.938 15.461 -5.02 1 98.69 57 PRO B CA 1
ATOM 2897 C C . PRO B 1 57 ? 2.428 14.172 -5.672 1 98.69 57 PRO B C 1
ATOM 2899 O O . PRO B 1 57 ? 2.738 13.203 -4.977 1 98.69 57 PRO B O 1
ATOM 2902 N N . THR B 1 58 ? 2.479 14.125 -6.973 1 98.25 58 THR B N 1
ATOM 2903 C CA . THR B 1 58 ? 2.992 12.961 -7.688 1 98.25 58 THR B CA 1
ATOM 2904 C C . THR B 1 58 ? 3.658 13.383 -8.992 1 98.25 58 THR B C 1
ATOM 2906 O O . THR B 1 58 ? 3.521 14.523 -9.43 1 98.25 58 THR B O 1
ATOM 2909 N N . TYR B 1 59 ? 4.453 12.539 -9.547 1 96.12 59 TYR B N 1
ATOM 2910 C CA . TYR B 1 59 ? 5.148 12.773 -10.805 1 96.12 59 TYR B CA 1
ATOM 2911 C C . TYR B 1 59 ? 5.289 11.484 -11.602 1 96.12 59 TYR B C 1
ATOM 2913 O O . TYR B 1 59 ? 5.168 10.391 -11.055 1 96.12 59 TYR B O 1
ATOM 2921 N N . SER B 1 60 ? 5.5 11.664 -12.859 1 94.06 60 SER B N 1
ATOM 2922 C CA . SER B 1 60 ? 5.574 10.516 -13.758 1 94.06 60 SER B CA 1
ATOM 2923 C C . SER B 1 60 ? 6.84 9.703 -13.508 1 94.06 60 SER B C 1
ATOM 2925 O O . SER B 1 60 ? 7.949 10.242 -13.562 1 94.06 60 SER B O 1
ATOM 2927 N N . ARG B 1 61 ? 6.664 8.477 -13.203 1 93.19 61 ARG B N 1
ATOM 2928 C CA . ARG B 1 61 ? 7.715 7.473 -13.086 1 93.19 61 ARG B CA 1
ATOM 2929 C C . ARG B 1 61 ? 7.141 6.066 -13.18 1 93.19 61 ARG B C 1
ATOM 2931 O O . ARG B 1 61 ? 5.926 5.875 -13.086 1 93.19 61 ARG B O 1
ATOM 2938 N N . LEU B 1 62 ? 7.926 5.023 -13.297 1 91.94 62 LEU B N 1
ATOM 2939 C CA . LEU B 1 62 ? 7.488 3.666 -13.602 1 91.94 62 LEU B CA 1
ATOM 2940 C C . LEU B 1 62 ? 6.578 3.129 -12.508 1 91.94 62 LEU B C 1
ATOM 2942 O O . LEU B 1 62 ? 5.633 2.389 -12.789 1 91.94 62 LEU B O 1
ATOM 2946 N N . VAL B 1 63 ? 6.789 3.574 -11.242 1 95.69 63 VAL B N 1
ATOM 2947 C CA . VAL B 1 63 ? 6.055 2.98 -10.133 1 95.69 63 VAL B CA 1
ATOM 2948 C C . VAL B 1 63 ? 4.844 3.846 -9.797 1 95.69 63 VAL B C 1
ATOM 2950 O O . VAL B 1 63 ? 4.098 3.543 -8.859 1 95.69 63 VAL B O 1
ATOM 2953 N N . GLN B 1 64 ? 4.574 4.934 -10.531 1 96.19 64 GLN B N 1
ATOM 2954 C CA . GLN B 1 64 ? 3.537 5.902 -10.195 1 96.19 64 GLN B CA 1
ATOM 2955 C C . GLN B 1 64 ? 2.168 5.234 -10.109 1 96.19 64 GLN B C 1
ATOM 2957 O O . GLN B 1 64 ? 1.444 5.418 -9.125 1 96.19 64 GLN B O 1
ATOM 2962 N N . LYS B 1 65 ? 1.835 4.434 -11.117 1 96.75 65 LYS B N 1
ATOM 2963 C CA . LYS B 1 65 ? 0.532 3.777 -11.141 1 96.75 65 LYS B CA 1
ATOM 2964 C C . LYS B 1 65 ? 0.371 2.834 -9.945 1 96.75 65 LYS B C 1
ATOM 2966 O O . LYS B 1 65 ? -0.644 2.875 -9.25 1 96.75 65 LYS B O 1
ATOM 2971 N N . ALA B 1 66 ? 1.364 2.01 -9.75 1 97.19 66 ALA B N 1
ATOM 2972 C CA . ALA B 1 66 ? 1.324 1.062 -8.641 1 97.19 66 ALA B CA 1
ATOM 2973 C C . ALA B 1 66 ? 1.116 1.782 -7.309 1 97.19 66 ALA B C 1
ATOM 2975 O O . ALA B 1 66 ? 0.288 1.368 -6.496 1 97.19 66 ALA B O 1
ATOM 2976 N N . GLU B 1 67 ? 1.812 2.875 -7.09 1 97.5 67 GLU B N 1
ATOM 2977 C CA . GLU B 1 67 ? 1.743 3.623 -5.84 1 97.5 67 GLU B CA 1
ATOM 2978 C C . GLU B 1 67 ? 0.378 4.285 -5.664 1 97.5 67 GLU B C 1
ATOM 2980 O O . GLU B 1 67 ? -0.195 4.258 -4.574 1 97.5 67 GLU B O 1
ATOM 2985 N N . LEU B 1 68 ? -0.109 4.859 -6.723 1 98.38 68 LEU B N 1
ATOM 2986 C CA . LEU B 1 68 ? -1.395 5.543 -6.637 1 98.38 68 LEU B CA 1
ATOM 2987 C C . LEU B 1 68 ? -2.529 4.543 -6.438 1 98.38 68 LEU B C 1
ATOM 2989 O O . LEU B 1 68 ? -3.484 4.82 -5.707 1 98.38 68 LEU B O 1
ATOM 2993 N N . VAL B 1 69 ? -2.449 3.367 -7.066 1 97.69 69 VAL B N 1
ATOM 2994 C CA . VAL B 1 69 ? -3.451 2.324 -6.871 1 97.69 69 VAL B CA 1
ATOM 2995 C C . VAL B 1 69 ? -3.443 1.865 -5.414 1 97.69 69 VAL B C 1
ATOM 2997 O O . VAL B 1 69 ? -4.496 1.798 -4.773 1 97.69 69 VAL B O 1
ATOM 3000 N N . ARG B 1 70 ? -2.287 1.616 -4.965 1 97.12 70 ARG B N 1
ATOM 3001 C CA . ARG B 1 70 ? -2.133 1.171 -3.582 1 97.12 70 ARG B CA 1
ATOM 3002 C C . ARG B 1 70 ? -2.686 2.207 -2.607 1 97.12 70 ARG B C 1
ATOM 3004 O O . ARG B 1 70 ? -3.434 1.865 -1.688 1 97.12 70 ARG B O 1
ATOM 3011 N N . LEU B 1 71 ? -2.352 3.447 -2.789 1 98.06 71 LEU B N 1
ATOM 3012 C CA . LEU B 1 71 ? -2.805 4.523 -1.915 1 98.06 71 LEU B CA 1
ATOM 3013 C C . LEU B 1 71 ? -4.324 4.668 -1.973 1 98.06 71 LEU B C 1
ATOM 3015 O O . LEU B 1 71 ? -4.973 4.836 -0.939 1 98.06 71 LEU B O 1
ATOM 3019 N N . SER B 1 72 ? -4.859 4.605 -3.176 1 98.38 72 SER B N 1
ATOM 3020 C CA . SER B 1 72 ? -6.301 4.762 -3.342 1 98.38 72 SER B CA 1
ATOM 3021 C C . SER B 1 72 ? -7.066 3.693 -2.568 1 98.38 72 SER B C 1
ATOM 3023 O O . SER B 1 72 ? -8.117 3.973 -1.988 1 98.38 72 SER B O 1
ATOM 3025 N N . GLN B 1 73 ? -6.578 2.512 -2.525 1 97.88 73 GLN B N 1
ATOM 3026 C CA . GLN B 1 73 ? -7.25 1.408 -1.849 1 97.88 73 GLN B CA 1
ATOM 3027 C C . GLN B 1 73 ? -7.207 1.585 -0.334 1 97.88 73 GLN B C 1
ATOM 3029 O O . GLN B 1 73 ? -8.125 1.16 0.372 1 97.88 73 GLN B O 1
ATOM 3034 N N . THR B 1 74 ? -6.137 2.213 0.167 1 98.44 74 THR B N 1
ATOM 3035 C CA . THR B 1 74 ? -6.105 2.584 1.577 1 98.44 74 THR B CA 1
ATOM 3036 C C . THR B 1 74 ? -7.117 3.686 1.87 1 98.44 74 THR B C 1
ATOM 3038 O O . THR B 1 74 ? -7.906 3.576 2.812 1 98.44 74 THR B O 1
ATOM 3041 N N . PHE B 1 75 ? -7.168 4.695 1.04 1 98.62 75 PHE B N 1
ATOM 3042 C CA . PHE B 1 75 ? -8.016 5.863 1.25 1 98.62 75 PHE B CA 1
ATOM 3043 C C . PHE B 1 75 ? -9.492 5.492 1.14 1 98.62 75 PHE B C 1
ATOM 3045 O O . PHE B 1 75 ? -10.344 6.133 1.756 1 98.62 75 PHE B O 1
ATOM 3052 N N . LEU B 1 76 ? -9.773 4.402 0.421 1 97.81 76 LEU B N 1
ATOM 3053 C CA . LEU B 1 76 ? -11.156 3.963 0.231 1 97.81 76 LEU B CA 1
ATOM 3054 C C . LEU B 1 76 ? -11.781 3.553 1.559 1 97.81 76 LEU B C 1
ATOM 3056 O O . LEU B 1 76 ? -13.008 3.504 1.682 1 97.81 76 LEU B O 1
ATOM 3060 N N . HIS B 1 77 ? -10.977 3.25 2.518 1 97.19 77 HIS B N 1
ATOM 3061 C CA . HIS B 1 77 ? -11.477 2.852 3.828 1 97.19 77 HIS B CA 1
ATOM 3062 C C . HIS B 1 77 ? -11.844 4.07 4.672 1 97.19 77 HIS B C 1
ATOM 3064 O O . HIS B 1 77 ? -12.445 3.932 5.738 1 97.19 77 HIS B O 1
ATOM 3070 N N . VAL B 1 78 ? -11.484 5.293 4.258 1 97.12 78 VAL B N 1
ATOM 3071 C CA . VAL B 1 78 ? -11.648 6.504 5.059 1 97.12 78 VAL B CA 1
ATOM 3072 C C . VAL B 1 78 ? -12.922 7.23 4.648 1 97.12 78 VAL B C 1
ATOM 3074 O O . VAL B 1 78 ? -13.062 7.641 3.492 1 97.12 78 VAL B O 1
ATOM 3077 N N . ARG B 1 79 ? -13.859 7.387 5.559 1 94.31 79 ARG B N 1
ATOM 3078 C CA . ARG B 1 79 ? -15.102 8.102 5.293 1 94.31 79 ARG B CA 1
ATOM 3079 C C . ARG B 1 79 ? -14.867 9.602 5.195 1 94.31 79 ARG B C 1
ATOM 3081 O O . ARG B 1 79 ? -13.977 10.141 5.855 1 94.31 79 ARG B O 1
ATOM 3088 N N . LYS B 1 80 ? -15.789 10.328 4.402 1 95.88 80 LYS B N 1
ATOM 3089 C CA . LYS B 1 80 ? -15.695 11.773 4.234 1 95.88 80 LYS B CA 1
ATOM 3090 C C . LYS B 1 80 ? -14.266 12.195 3.883 1 95.88 80 LYS B C 1
ATOM 3092 O O . LYS B 1 80 ? -13.641 12.961 4.621 1 95.88 80 LYS B O 1
ATOM 3097 N N . PHE B 1 81 ? -13.867 11.648 2.785 1 97.94 81 PHE B N 1
ATOM 3098 C CA . PHE B 1 81 ? -12.5 11.789 2.314 1 97.94 81 PHE B CA 1
ATOM 3099 C C . PHE B 1 81 ? -12.461 12.422 0.929 1 97.94 81 PHE B C 1
ATOM 3101 O O . PHE B 1 81 ? -13.203 12.008 0.032 1 97.94 81 PHE B O 1
ATOM 3108 N N . HIS B 1 82 ? -11.609 13.43 0.774 1 98.5 82 HIS B N 1
ATOM 3109 C CA . HIS B 1 82 ? -11.375 14.109 -0.497 1 98.5 82 HIS B CA 1
ATOM 3110 C C . HIS B 1 82 ? -9.906 14.055 -0.89 1 98.5 82 HIS B C 1
ATOM 3112 O O . HIS B 1 82 ? -9.062 14.672 -0.238 1 98.5 82 HIS B O 1
ATOM 3118 N N . TRP B 1 83 ? -9.602 13.305 -1.978 1 98.88 83 TRP B N 1
ATOM 3119 C CA . TRP B 1 83 ? -8.227 13.117 -2.453 1 98.88 83 TRP B CA 1
ATOM 3120 C C . TRP B 1 83 ? -7.859 14.195 -3.467 1 98.88 83 TRP B C 1
ATOM 3122 O O . TRP B 1 83 ? -8.445 14.266 -4.551 1 98.88 83 TRP B O 1
ATOM 3132 N N . ILE B 1 84 ? -6.93 15.086 -3.111 1 98.94 84 ILE B N 1
ATOM 3133 C CA . ILE B 1 84 ? -6.414 16.094 -4.027 1 98.94 84 ILE B CA 1
ATOM 3134 C C . ILE B 1 84 ? -5.055 15.664 -4.566 1 98.94 84 ILE B C 1
ATOM 3136 O O . ILE B 1 84 ? -4.047 15.719 -3.855 1 98.94 84 ILE B O 1
ATOM 3140 N N . VAL B 1 85 ? -5.039 15.219 -5.809 1 98.94 85 VAL B N 1
ATOM 3141 C CA . VAL B 1 85 ? -3.811 14.75 -6.441 1 98.94 85 VAL B CA 1
ATOM 3142 C C . VAL B 1 85 ? -3.248 15.844 -7.352 1 98.94 85 VAL B C 1
ATOM 3144 O O . VAL B 1 85 ? -3.963 16.375 -8.195 1 98.94 85 VAL B O 1
ATOM 3147 N N . VAL B 1 86 ? -1.996 16.219 -7.156 1 98.94 86 VAL B N 1
ATOM 3148 C CA . VAL B 1 86 ? -1.366 17.281 -7.934 1 98.94 86 VAL B CA 1
ATOM 3149 C C . VAL B 1 86 ? -0.141 16.734 -8.664 1 98.94 86 VAL B C 1
ATOM 3151 O O . VAL B 1 86 ? 0.86 16.391 -8.031 1 98.94 86 VAL B O 1
ATOM 3154 N N . GLU B 1 87 ? -0.166 16.688 -9.977 1 98.69 87 GLU B N 1
ATOM 3155 C CA . GLU B 1 87 ? 0.959 16.188 -10.758 1 98.69 87 GLU B CA 1
ATOM 3156 C C . GLU B 1 87 ? 2.021 17.266 -10.945 1 98.69 87 GLU B C 1
ATOM 3158 O O . GLU B 1 87 ? 1.697 18.422 -11.227 1 98.69 87 GLU B O 1
ATOM 3163 N N . ASP B 1 88 ? 3.25 16.906 -10.719 1 97.81 88 ASP B N 1
ATOM 3164 C CA . ASP B 1 88 ? 4.371 17.75 -11.102 1 97.81 88 ASP B CA 1
ATOM 3165 C C . ASP B 1 88 ? 4.594 17.734 -12.609 1 97.81 88 ASP B C 1
ATOM 3167 O O . ASP B 1 88 ? 5.527 17.078 -13.094 1 97.81 88 ASP B O 1
ATOM 3171 N N . ALA B 1 89 ? 3.758 18.422 -13.258 1 97.62 89 ALA B N 1
ATOM 3172 C CA . ALA B 1 89 ? 3.734 18.469 -14.719 1 97.62 89 ALA B CA 1
ATOM 3173 C C . ALA B 1 89 ? 2.934 19.672 -15.211 1 97.62 89 ALA B C 1
ATOM 3175 O O . ALA B 1 89 ? 2.129 20.25 -14.469 1 97.62 89 ALA B O 1
ATOM 3176 N N . ALA B 1 90 ? 3.172 20.047 -16.438 1 97.38 90 ALA B N 1
ATOM 3177 C CA . ALA B 1 90 ? 2.447 21.156 -17.031 1 97.38 90 ALA B CA 1
ATOM 3178 C C . ALA B 1 90 ? 0.968 20.828 -17.203 1 97.38 90 ALA B C 1
ATOM 3180 O O . ALA B 1 90 ? 0.107 21.688 -17.062 1 97.38 90 ALA B O 1
ATOM 3181 N N . ASN B 1 91 ? 0.76 19.5 -17.531 1 98 91 ASN B N 1
ATOM 3182 C CA . ASN B 1 91 ? -0.608 19.062 -17.75 1 98 91 ASN B CA 1
ATOM 3183 C C . ASN B 1 91 ? -0.915 17.781 -16.984 1 98 91 ASN B C 1
ATOM 3185 O O . ASN B 1 91 ? -0.014 16.984 -16.703 1 98 91 ASN B O 1
ATOM 3189 N N . ARG B 1 92 ? -2.205 17.625 -16.688 1 98.19 92 ARG B N 1
ATOM 3190 C CA . ARG B 1 92 ? -2.676 16.391 -16.078 1 98.19 92 ARG B CA 1
ATOM 3191 C C . ARG B 1 92 ? -2.533 15.219 -17.047 1 98.19 92 ARG B C 1
ATOM 3193 O O . ARG B 1 92 ? -2.805 15.359 -18.25 1 98.19 92 ARG B O 1
ATOM 3200 N N . SER B 1 93 ? -2.062 14.133 -16.594 1 97.75 93 SER B N 1
ATOM 3201 C CA . SER B 1 93 ? -1.855 12.977 -17.453 1 97.75 93 SER B CA 1
ATOM 3202 C C . SER B 1 93 ? -3.105 12.109 -17.531 1 97.75 93 SER B C 1
ATOM 3204 O O . SER B 1 93 ? -3.898 12.07 -16.578 1 97.75 93 SER B O 1
ATOM 3206 N N . LYS B 1 94 ? -3.262 11.359 -18.625 1 96.62 94 LYS B N 1
ATOM 3207 C CA . LYS B 1 94 ? -4.352 10.406 -18.781 1 96.62 94 LYS B CA 1
ATOM 3208 C C . LYS B 1 94 ? -4.258 9.281 -17.766 1 96.62 94 LYS B C 1
ATOM 3210 O O . LYS B 1 94 ? -5.273 8.812 -17.25 1 96.62 94 LYS B O 1
ATOM 3215 N N . LEU B 1 95 ? -3.066 8.867 -17.5 1 96.25 95 LEU B N 1
ATOM 3216 C CA . LEU B 1 95 ? -2.824 7.785 -16.562 1 96.25 95 LEU B CA 1
ATOM 3217 C C . LEU B 1 95 ? -3.416 8.109 -15.188 1 96.25 95 LEU B C 1
ATOM 3219 O O . LEU B 1 95 ? -4.207 7.336 -14.648 1 96.25 95 LEU B O 1
ATOM 3223 N N . VAL B 1 96 ? -3.055 9.242 -14.664 1 98.19 96 VAL B N 1
ATOM 3224 C CA . VAL B 1 96 ? -3.512 9.633 -13.336 1 98.19 96 VAL B CA 1
ATOM 3225 C C . VAL B 1 96 ? -5.02 9.883 -13.359 1 98.19 96 VAL B C 1
ATOM 3227 O O . VAL B 1 96 ? -5.734 9.484 -12.438 1 98.19 96 VAL B O 1
ATOM 3230 N N . ALA B 1 97 ? -5.488 10.492 -14.43 1 98.19 97 ALA B N 1
ATOM 3231 C CA . ALA B 1 97 ? -6.922 10.742 -14.57 1 98.19 97 ALA B CA 1
ATOM 3232 C C . ALA B 1 97 ? -7.715 9.438 -14.508 1 98.19 97 ALA B C 1
ATOM 3234 O O . ALA B 1 97 ? -8.75 9.367 -13.836 1 98.19 97 ALA B O 1
ATOM 3235 N N . GLU B 1 98 ? -7.246 8.445 -15.156 1 96.06 98 GLU B N 1
ATOM 3236 C CA . GLU B 1 98 ? -7.945 7.16 -15.203 1 96.06 98 GLU B CA 1
ATOM 3237 C C . GLU B 1 98 ? -7.918 6.473 -13.844 1 96.06 98 GLU B C 1
ATOM 3239 O O . GLU B 1 98 ? -8.914 5.883 -13.422 1 96.06 98 GLU B O 1
ATOM 3244 N N . ILE B 1 99 ? -6.785 6.531 -13.18 1 97.31 99 ILE B N 1
ATOM 3245 C CA . ILE B 1 99 ? -6.668 5.949 -11.852 1 97.31 99 ILE B CA 1
ATOM 3246 C C . ILE B 1 99 ? -7.684 6.594 -10.914 1 97.31 99 ILE B C 1
ATOM 3248 O O . ILE B 1 99 ? -8.398 5.898 -10.188 1 97.31 99 ILE B O 1
ATOM 3252 N N . LEU B 1 100 ? -7.758 7.918 -10.93 1 98 100 LEU B N 1
ATOM 3253 C CA . LEU B 1 100 ? -8.664 8.656 -10.047 1 98 100 LEU B CA 1
ATOM 3254 C C . LEU B 1 100 ? -10.117 8.352 -10.383 1 98 100 LEU B C 1
ATOM 3256 O O . LEU B 1 100 ? -10.922 8.109 -9.484 1 98 100 LEU B O 1
ATOM 3260 N N . ALA B 1 101 ? -10.453 8.273 -11.656 1 96.75 101 ALA B N 1
ATOM 3261 C CA . ALA B 1 101 ? -11.82 7.996 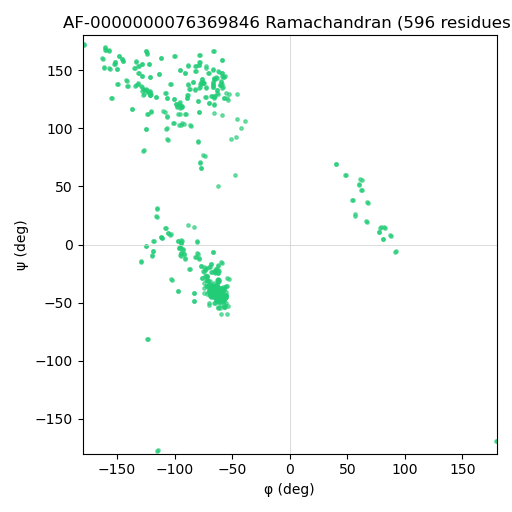-12.094 1 96.75 101 ALA B CA 1
ATOM 3262 C C . ALA B 1 101 ? -12.273 6.617 -11.617 1 96.75 101 ALA B C 1
ATOM 3264 O O . ALA B 1 101 ? -13.445 6.418 -11.305 1 96.75 101 ALA B O 1
ATOM 3265 N N . GLN B 1 102 ? -11.344 5.715 -11.523 1 94.06 102 GLN B N 1
ATOM 3266 C CA . GLN B 1 102 ? -11.672 4.336 -11.195 1 94.06 102 GLN B CA 1
ATOM 3267 C C . GLN B 1 102 ? -11.539 4.082 -9.695 1 94.06 102 GLN B C 1
ATOM 3269 O O . GLN B 1 102 ? -11.891 3.004 -9.211 1 94.06 102 GLN B O 1
ATOM 3274 N N . SER B 1 103 ? -11.039 5.004 -8.961 1 95.88 103 SER B N 1
ATOM 3275 C CA . SER B 1 103 ? -10.68 4.789 -7.566 1 95.88 103 SER B CA 1
ATOM 3276 C C . SER B 1 103 ? -11.914 4.66 -6.688 1 95.88 103 SER B C 1
ATOM 3278 O O . SER B 1 103 ? -11.867 4.039 -5.625 1 95.88 103 SER B O 1
ATOM 3280 N N . GLY B 1 104 ? -13.086 5.277 -7.07 1 95.12 104 GLY B N 1
ATOM 3281 C CA . GLY B 1 104 ? -14.281 5.332 -6.238 1 95.12 104 GLY B CA 1
ATOM 3282 C C . GLY B 1 104 ? -14.219 6.422 -5.188 1 95.12 104 GLY B C 1
ATOM 3283 O O . GLY B 1 104 ? -15.133 6.555 -4.371 1 95.12 104 GLY B O 1
ATOM 3284 N N . LEU B 1 105 ? -13.18 7.23 -5.207 1 97.25 105 LEU B N 1
ATOM 3285 C CA . LEU B 1 105 ? -13 8.305 -4.238 1 97.25 105 LEU B CA 1
ATOM 3286 C C . LEU B 1 105 ? -13.516 9.633 -4.793 1 97.25 105 LEU B C 1
ATOM 3288 O O . LEU B 1 105 ? -13.609 9.797 -6.012 1 97.25 105 LEU B O 1
ATOM 3292 N N . VAL B 1 106 ? -13.984 10.516 -3.861 1 97.81 106 VAL B N 1
ATOM 3293 C CA . VAL B 1 106 ? -14.094 11.93 -4.23 1 97.81 106 VAL B CA 1
ATOM 3294 C C . VAL B 1 106 ? -12.703 12.523 -4.422 1 97.81 106 VAL B C 1
ATOM 3296 O O . VAL B 1 106 ? -11.82 12.352 -3.576 1 97.81 106 VAL B O 1
ATOM 3299 N N . TYR B 1 107 ? -12.5 13.18 -5.621 1 98.75 107 TYR B N 1
ATOM 3300 C CA . TYR B 1 107 ? -11.133 13.633 -5.859 1 98.75 107 TYR B CA 1
ATOM 3301 C C . TYR B 1 107 ? -11.125 14.953 -6.609 1 98.75 107 TYR B C 1
ATOM 3303 O O . TYR B 1 107 ? -12.148 15.375 -7.152 1 98.75 107 TYR B O 1
ATOM 3311 N N . THR B 1 108 ? -10.047 15.68 -6.508 1 98.88 108 THR B N 1
ATOM 3312 C CA . THR B 1 108 ? -9.641 16.797 -7.359 1 98.88 108 THR B CA 1
ATOM 3313 C C . THR B 1 108 ? -8.289 16.516 -8.008 1 98.88 108 THR B C 1
ATOM 3315 O O . THR B 1 108 ? -7.363 16.047 -7.348 1 98.88 108 THR B O 1
ATOM 3318 N N . HIS B 1 109 ? -8.211 16.656 -9.305 1 98.88 109 HIS B N 1
ATOM 3319 C CA . HIS B 1 109 ? -7.012 16.406 -10.086 1 98.88 109 HIS B CA 1
ATOM 3320 C C . HIS B 1 109 ? -6.402 17.703 -10.602 1 98.88 109 HIS B C 1
ATOM 3322 O O . HIS B 1 109 ? -7.031 18.422 -11.391 1 98.88 109 HIS B O 1
ATOM 3328 N N . LEU B 1 110 ? -5.188 18.062 -10.133 1 98.88 110 LEU B N 1
ATOM 3329 C CA . LEU B 1 110 ? -4.5 19.297 -10.5 1 98.88 110 LEU B CA 1
ATOM 3330 C C . LEU B 1 110 ? -3.115 19.016 -11.062 1 98.88 110 LEU B C 1
ATOM 3332 O O . LEU B 1 110 ? -2.652 17.859 -11.031 1 98.88 110 LEU B O 1
ATOM 3336 N N . SER B 1 111 ? -2.471 19.969 -11.68 1 98.69 111 SER B N 1
ATOM 3337 C CA . SER B 1 111 ? -1.095 19.875 -12.156 1 98.69 111 SER B CA 1
ATOM 3338 C C . SER B 1 111 ? -0.403 21.234 -12.133 1 98.69 111 SER B C 1
ATOM 3340 O O . SER B 1 111 ? -1.034 22.25 -12.391 1 98.69 111 SER B O 1
ATOM 3342 N N . VAL B 1 112 ? 0.815 21.25 -11.711 1 98.5 112 VAL B N 1
ATOM 3343 C CA . VAL B 1 112 ? 1.707 22.406 -11.789 1 98.5 112 VAL B CA 1
ATOM 3344 C C . VAL B 1 112 ? 3.16 21.938 -11.797 1 98.5 112 VAL B C 1
ATOM 3346 O O . VAL B 1 112 ? 3.564 21.125 -10.961 1 98.5 112 VAL B O 1
ATOM 3349 N N . PRO B 1 113 ? 3.904 22.359 -12.758 1 96.75 113 PRO B N 1
ATOM 3350 C CA . PRO B 1 113 ? 5.293 21.906 -12.82 1 96.75 113 PRO B CA 1
ATOM 3351 C C . PRO B 1 113 ? 6.188 22.594 -11.789 1 96.75 113 PRO B C 1
ATOM 3353 O O . PRO B 1 113 ? 6.016 23.797 -11.531 1 96.75 113 PRO B O 1
ATOM 3356 N N . THR B 1 114 ? 7.07 21.812 -11.18 1 95 114 THR B N 1
ATOM 3357 C CA . THR B 1 114 ? 8.148 22.422 -10.422 1 95 114 THR B CA 1
ATOM 3358 C C . THR B 1 114 ? 9.055 23.25 -11.336 1 95 114 THR B C 1
ATOM 3360 O O . THR B 1 114 ? 9.453 22.797 -12.406 1 95 114 THR B O 1
ATOM 3363 N N . PRO B 1 115 ? 9.359 24.453 -10.922 1 91.94 115 PRO B N 1
ATOM 3364 C CA . PRO B 1 115 ? 10.25 25.281 -11.75 1 91.94 115 PRO B CA 1
ATOM 3365 C C . PRO B 1 115 ? 11.594 24.609 -12.008 1 91.94 115 PRO B C 1
ATOM 3367 O O . PRO B 1 115 ? 12.141 23.938 -11.125 1 91.94 115 PRO B O 1
ATOM 3370 N N . THR B 1 116 ? 12.125 24.812 -13.172 1 88.94 116 THR B N 1
ATOM 3371 C CA . THR B 1 116 ? 13.312 24.125 -13.664 1 88.94 116 THR B CA 1
ATOM 3372 C C . THR B 1 116 ? 14.484 24.328 -12.703 1 88.94 116 THR B C 1
ATOM 3374 O O . THR B 1 116 ? 15.258 23.406 -12.461 1 88.94 116 THR B O 1
ATOM 3377 N N . ILE B 1 117 ? 14.625 25.469 -12.109 1 86.06 117 ILE B N 1
ATOM 3378 C CA . ILE B 1 117 ? 15.742 25.812 -11.242 1 86.06 117 ILE B CA 1
ATOM 3379 C C . ILE B 1 117 ? 15.672 24.984 -9.961 1 86.06 117 ILE B C 1
ATOM 3381 O O . ILE B 1 117 ? 16.688 24.812 -9.273 1 86.06 117 ILE B O 1
ATOM 3385 N N . HIS B 1 118 ? 14.531 24.438 -9.742 1 87.12 118 HIS B N 1
ATOM 3386 C CA . HIS B 1 118 ? 14.336 23.688 -8.5 1 87.12 118 HIS B CA 1
ATOM 3387 C C . HIS B 1 118 ? 14.188 22.203 -8.773 1 87.12 118 HIS B C 1
ATOM 3389 O O . HIS B 1 118 ? 13.93 21.422 -7.852 1 87.12 118 HIS B O 1
ATOM 3395 N N . LYS B 1 119 ? 14.352 21.781 -10 1 83.56 119 LYS B N 1
ATOM 3396 C CA . LYS B 1 119 ? 14.188 20.359 -10.336 1 83.56 119 LYS B CA 1
ATOM 3397 C C . LYS B 1 119 ? 15.469 19.578 -10.062 1 83.56 119 LYS B C 1
ATOM 3399 O O . LYS B 1 119 ? 16.562 20.062 -10.336 1 83.56 119 LYS B O 1
ATOM 3404 N N . LEU B 1 120 ? 15.227 18.359 -9.508 1 78.94 120 LEU B N 1
ATOM 3405 C CA . LEU B 1 120 ? 16.359 17.469 -9.297 1 78.94 120 LEU B CA 1
ATOM 3406 C C . LEU B 1 120 ? 16.781 16.812 -10.617 1 78.94 120 LEU B C 1
ATOM 3408 O O . LEU B 1 120 ? 15.945 16.5 -11.453 1 78.94 120 LEU B O 1
ATOM 3412 N N . LYS B 1 121 ? 18.172 16.734 -10.742 1 74.06 121 LYS B N 1
ATOM 3413 C CA . LYS B 1 121 ? 18.688 15.906 -11.828 1 74.06 121 LYS B CA 1
ATOM 3414 C C . LYS B 1 121 ? 18.609 14.43 -11.461 1 74.06 121 LYS B C 1
ATOM 3416 O O . LYS B 1 121 ? 18.516 14.078 -10.281 1 74.06 121 LYS B O 1
ATOM 3421 N N . GLU B 1 122 ? 18.578 13.562 -12.375 1 67.94 122 GLU B N 1
ATOM 3422 C CA . GLU B 1 122 ? 18.5 12.117 -12.164 1 67.94 122 GLU B CA 1
ATOM 3423 C C . GLU B 1 122 ? 19.594 11.641 -11.227 1 67.94 122 GLU B C 1
ATOM 3425 O O . GLU B 1 122 ? 19.391 10.719 -10.43 1 67.94 122 GLU B O 1
ATOM 3430 N N . SER B 1 123 ? 20.688 12.328 -11.25 1 74.06 123 SER B N 1
ATOM 3431 C CA . SER B 1 123 ? 21.844 11.914 -10.484 1 74.06 123 SER B CA 1
ATOM 3432 C C . SER B 1 123 ? 21.859 12.531 -9.094 1 74.06 123 SER B C 1
ATOM 3434 O O . SER B 1 123 ? 22.594 12.094 -8.211 1 74.06 123 SER B O 1
ATOM 3436 N N . ASP B 1 124 ? 21 13.477 -8.992 1 77.06 124 ASP B N 1
ATOM 3437 C CA . ASP B 1 124 ? 20.984 14.188 -7.715 1 77.06 124 ASP B CA 1
ATOM 3438 C C . ASP B 1 124 ? 20.344 13.336 -6.621 1 77.06 124 ASP B C 1
ATOM 3440 O O . ASP B 1 124 ? 19.406 12.586 -6.883 1 77.06 124 ASP B O 1
ATOM 3444 N N . PRO B 1 125 ? 20.953 13.391 -5.465 1 77.56 125 PRO B N 1
ATOM 3445 C CA . PRO B 1 125 ? 20.25 12.734 -4.359 1 77.56 125 PRO B CA 1
ATOM 3446 C C . PRO B 1 125 ? 18.891 13.359 -4.062 1 77.56 125 PRO B C 1
ATOM 3448 O O . PRO B 1 125 ? 18.688 14.555 -4.277 1 77.56 125 PRO B O 1
ATOM 3451 N N . ASN B 1 126 ? 18.016 12.586 -3.621 1 75 126 ASN B N 1
ATOM 3452 C CA . ASN B 1 126 ? 16.625 12.977 -3.428 1 75 126 ASN B CA 1
ATOM 3453 C C . ASN B 1 126 ? 16.5 14.102 -2.398 1 75 126 ASN B C 1
ATOM 3455 O O . ASN B 1 126 ? 15.492 14.812 -2.369 1 75 126 ASN B O 1
ATOM 3459 N N . TRP B 1 127 ? 17.531 14.344 -1.533 1 72.25 127 TRP B N 1
ATOM 3460 C CA . TRP B 1 127 ? 17.422 15.281 -0.426 1 72.25 127 TRP B CA 1
ATOM 3461 C C . TRP B 1 127 ? 17.953 16.656 -0.821 1 72.25 127 TRP B C 1
ATOM 3463 O O . TRP B 1 127 ? 17.859 17.609 -0.046 1 72.25 127 TRP B O 1
ATOM 3473 N N . LEU B 1 128 ? 18.469 16.766 -2.045 1 77.19 128 LEU B N 1
ATOM 3474 C CA . LEU B 1 128 ? 19.172 17.984 -2.447 1 77.19 128 LEU B CA 1
ATOM 3475 C C . LEU B 1 128 ? 18.203 19.156 -2.58 1 77.19 128 LEU B C 1
ATOM 3477 O O . LEU B 1 128 ? 18.5 20.266 -2.135 1 77.19 128 LEU B O 1
ATOM 3481 N N . LYS B 1 129 ? 17.047 18.906 -3.191 1 81.25 129 LYS B N 1
ATOM 3482 C CA . LYS B 1 129 ? 16.016 19.922 -3.371 1 81.25 129 LYS B CA 1
ATOM 3483 C C . LYS B 1 129 ? 14.664 19.438 -2.883 1 81.25 129 LYS B C 1
ATOM 3485 O O . LYS B 1 129 ? 14.359 18.25 -2.969 1 81.25 129 LYS B O 1
ATOM 3490 N N . PRO B 1 130 ? 13.953 20.453 -2.326 1 85.12 130 PRO B N 1
ATOM 3491 C CA . PRO B 1 130 ? 12.617 20.047 -1.886 1 85.12 130 PRO B CA 1
ATOM 3492 C C . PRO B 1 130 ? 11.711 19.656 -3.049 1 85.12 130 PRO B C 1
ATOM 3494 O O . PRO B 1 130 ? 11.781 20.25 -4.121 1 85.12 130 PRO B O 1
ATOM 3497 N N . ARG B 1 131 ? 10.953 18.719 -2.826 1 87.62 131 ARG B N 1
ATOM 3498 C CA . ARG B 1 131 ? 10.023 18.234 -3.844 1 87.62 131 ARG B CA 1
ATOM 3499 C C . ARG B 1 131 ? 8.578 18.484 -3.428 1 87.62 131 ARG B C 1
ATOM 3501 O O . ARG B 1 131 ? 8.266 18.516 -2.236 1 87.62 131 ARG B O 1
ATOM 3508 N N . GLY B 1 132 ? 7.75 18.734 -4.383 1 95 132 GLY B N 1
ATOM 3509 C CA . GLY B 1 132 ? 6.312 18.797 -4.172 1 95 132 GLY B CA 1
ATOM 3510 C C . GLY B 1 132 ? 5.848 20.094 -3.561 1 95 132 GLY B C 1
ATOM 3511 O O . GLY B 1 132 ? 4.734 20.188 -3.033 1 95 132 GLY B O 1
ATOM 3512 N N . VAL B 1 133 ? 6.695 21.125 -3.553 1 96.5 133 VAL B N 1
ATOM 3513 C CA . VAL B 1 133 ? 6.375 22.375 -2.871 1 96.5 133 VAL B CA 1
ATOM 3514 C C . VAL B 1 133 ? 5.262 23.109 -3.619 1 96.5 133 VAL B C 1
ATOM 3516 O O . VAL B 1 133 ? 4.223 23.422 -3.037 1 96.5 133 VAL B O 1
ATOM 3519 N N . GLU B 1 134 ? 5.488 23.25 -4.926 1 97.44 134 GLU B N 1
ATOM 3520 C CA . GLU B 1 134 ? 4.492 23.953 -5.73 1 97.44 134 GLU B CA 1
ATOM 3521 C C . GLU B 1 134 ? 3.184 23.172 -5.797 1 97.44 134 GLU B C 1
ATOM 3523 O O . GLU B 1 134 ? 2.104 23.766 -5.836 1 97.44 134 GLU B O 1
ATOM 3528 N N . GLN B 1 135 ? 3.268 21.922 -5.855 1 98.56 135 GLN B N 1
ATOM 3529 C CA . GLN B 1 135 ? 2.094 21.047 -5.883 1 98.56 135 GLN B CA 1
ATOM 3530 C C . GLN B 1 135 ? 1.273 21.203 -4.605 1 98.56 135 GLN B C 1
ATOM 3532 O O . GLN B 1 135 ? 0.049 21.328 -4.656 1 98.56 135 GLN B O 1
ATOM 3537 N N . ARG B 1 136 ? 1.894 21.172 -3.441 1 98.62 136 ARG B N 1
ATOM 3538 C CA . ARG B 1 136 ? 1.202 21.344 -2.17 1 98.62 136 ARG B CA 1
ATOM 3539 C C . ARG B 1 136 ? 0.585 22.734 -2.076 1 98.62 136 ARG B C 1
ATOM 3541 O O . ARG B 1 136 ? -0.554 22.891 -1.628 1 98.62 136 ARG B O 1
ATOM 3548 N N . ASN B 1 137 ? 1.333 23.766 -2.521 1 98.44 137 ASN B N 1
ATOM 3549 C CA . ASN B 1 137 ? 0.826 25.141 -2.48 1 98.44 137 ASN B CA 1
ATOM 3550 C C . ASN B 1 137 ? -0.39 25.312 -3.387 1 98.44 137 ASN B C 1
ATOM 3552 O O . ASN B 1 137 ? -1.329 26.031 -3.041 1 98.44 137 ASN B O 1
ATOM 3556 N N . LEU B 1 138 ? -0.328 24.672 -4.543 1 98.75 138 LEU B N 1
ATOM 3557 C CA . LEU B 1 138 ? -1.482 24.734 -5.434 1 98.75 138 LEU B CA 1
ATOM 3558 C C . LEU B 1 138 ? -2.713 24.125 -4.777 1 98.75 138 LEU B C 1
ATOM 3560 O O . LEU B 1 138 ? -3.824 24.625 -4.93 1 98.75 138 LEU B O 1
ATOM 3564 N N . ALA B 1 139 ? -2.543 23.031 -4.109 1 98.81 139 ALA B N 1
ATOM 3565 C CA . ALA B 1 139 ? -3.652 22.406 -3.4 1 98.81 139 ALA B CA 1
ATOM 3566 C C . ALA B 1 139 ? -4.211 23.328 -2.318 1 98.81 139 ALA B C 1
ATOM 3568 O O . ALA B 1 139 ? -5.43 23.422 -2.148 1 98.81 139 ALA B O 1
ATOM 3569 N N . ILE B 1 140 ? -3.33 23.984 -1.568 1 98.56 140 ILE B N 1
ATOM 3570 C CA . ILE B 1 140 ? -3.76 24.938 -0.545 1 98.56 140 ILE B CA 1
ATOM 3571 C C . ILE B 1 140 ? -4.574 26.047 -1.188 1 98.56 140 ILE B C 1
ATOM 3573 O O . ILE B 1 140 ? -5.633 26.438 -0.677 1 98.56 140 ILE B O 1
ATOM 3577 N N . GLN B 1 141 ? -4.051 26.578 -2.285 1 98.38 141 GLN B N 1
ATOM 3578 C CA . GLN B 1 141 ? -4.773 27.625 -3.016 1 98.38 141 GLN B CA 1
ATOM 3579 C C . GLN B 1 141 ? -6.148 27.125 -3.453 1 98.38 141 GLN B C 1
ATOM 3581 O O . GLN B 1 141 ? -7.141 27.844 -3.33 1 98.38 141 GLN B O 1
ATOM 3586 N N . TRP B 1 142 ? -6.199 25.938 -3.994 1 98.75 142 TRP B N 1
ATOM 3587 C CA . TRP B 1 142 ? -7.473 25.344 -4.402 1 98.75 142 TRP B CA 1
ATOM 3588 C C . TRP B 1 142 ? -8.445 25.297 -3.229 1 98.75 142 TRP B C 1
ATOM 3590 O O . TRP B 1 142 ? -9.625 25.609 -3.379 1 98.75 142 TRP B O 1
ATOM 3600 N N . LEU B 1 143 ? -8.008 24.875 -2.092 1 98.62 143 LEU B N 1
ATOM 3601 C CA . LEU B 1 143 ? -8.852 24.812 -0.901 1 98.62 143 LEU B CA 1
ATOM 3602 C C . LEU B 1 143 ? -9.391 26.188 -0.544 1 98.62 143 LEU B C 1
ATOM 3604 O O . LEU B 1 143 ? -10.57 26.328 -0.225 1 98.62 143 LEU B O 1
ATOM 3608 N N . ARG B 1 144 ? -8.555 27.203 -0.582 1 98.06 144 ARG B N 1
ATOM 3609 C CA . ARG B 1 144 ? -8.961 28.562 -0.252 1 98.06 144 ARG B CA 1
ATOM 3610 C C . ARG B 1 144 ? -10.023 29.078 -1.219 1 98.06 144 ARG B C 1
ATOM 3612 O O . ARG B 1 144 ? -10.883 29.875 -0.84 1 98.06 144 ARG B O 1
ATOM 3619 N N . GLU B 1 145 ? -9.969 28.609 -2.438 1 97.88 145 GLU B N 1
ATOM 3620 C CA . GLU B 1 145 ? -10.891 29.078 -3.469 1 97.88 145 GLU B CA 1
ATOM 3621 C C . GLU B 1 145 ? -12.188 28.266 -3.459 1 97.88 145 GLU B C 1
ATOM 3623 O O . GLU B 1 145 ? -13.211 28.734 -3.959 1 97.88 145 GLU B O 1
ATOM 3628 N N . ASN B 1 146 ? -12.164 27.062 -2.9 1 98 146 ASN B N 1
ATOM 3629 C CA . ASN B 1 146 ? -13.305 26.172 -3.098 1 98 146 ASN B CA 1
ATOM 3630 C C . ASN B 1 146 ? -13.961 25.812 -1.773 1 98 146 ASN B C 1
ATOM 3632 O O . ASN B 1 146 ? -14.984 25.125 -1.756 1 98 146 ASN B O 1
ATOM 3636 N N . ARG B 1 147 ? -13.383 26.234 -0.673 1 97.19 147 ARG B N 1
ATOM 3637 C CA . ARG B 1 147 ? -13.945 25.938 0.639 1 97.19 147 ARG B CA 1
ATOM 3638 C C . ARG B 1 147 ? -14.195 27.203 1.436 1 97.19 147 ARG B C 1
ATOM 3640 O O . ARG B 1 147 ? -13.664 28.266 1.099 1 97.19 147 ARG B O 1
ATOM 3647 N N . GLU B 1 148 ? -15 27.047 2.49 1 96.44 148 GLU B N 1
ATOM 3648 C CA . GLU B 1 148 ? -15.398 28.203 3.289 1 96.44 148 GLU B CA 1
ATOM 3649 C C . GLU B 1 148 ? -14.992 28.031 4.75 1 96.44 148 GLU B C 1
ATOM 3651 O O . GLU B 1 148 ? -14.875 26.891 5.238 1 96.44 148 GLU B O 1
ATOM 3656 N N . LEU B 1 149 ? -14.828 29.062 5.418 1 95.19 149 LEU B N 1
ATOM 3657 C CA . LEU B 1 149 ? -14.383 29.109 6.805 1 95.19 149 LEU B CA 1
ATOM 3658 C C . LEU B 1 149 ? -15.375 28.391 7.719 1 95.19 149 LEU B C 1
ATOM 3660 O O . LEU B 1 149 ? -15.016 27.953 8.805 1 95.19 149 LEU B O 1
ATOM 3664 N N . SER B 1 150 ? -16.609 28.25 7.324 1 93.44 150 SER B N 1
ATOM 3665 C CA . SER B 1 150 ? -17.641 27.625 8.133 1 93.44 150 SER B CA 1
ATOM 3666 C C . SER B 1 150 ? -17.547 26.109 8.094 1 93.44 150 SER B C 1
ATOM 3668 O O . SER B 1 150 ? -18.156 25.422 8.906 1 93.44 150 SER B O 1
ATOM 3670 N N . GLU B 1 151 ? -16.734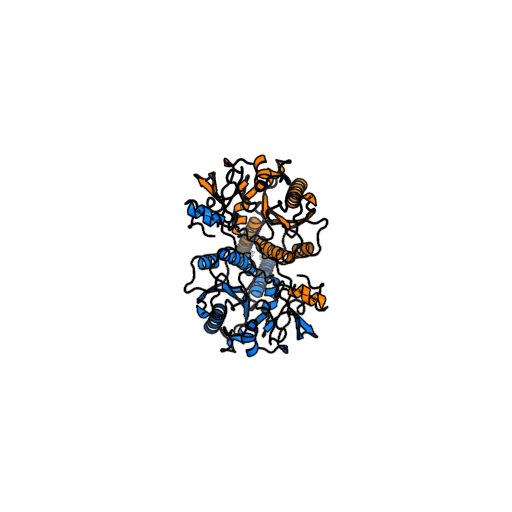 25.641 7.168 1 93.12 151 GLU B N 1
ATOM 3671 C CA . GLU B 1 151 ? -16.625 24.188 6.98 1 93.12 151 GLU B CA 1
ATOM 3672 C C . GLU B 1 151 ? -15.578 23.594 7.91 1 93.12 151 GLU B C 1
ATOM 3674 O O . GLU B 1 151 ? -14.492 24.156 8.062 1 93.12 151 GLU B O 1
ATOM 3679 N N . GLU B 1 152 ? -15.977 22.578 8.469 1 93.31 152 GLU B N 1
ATOM 3680 C CA . GLU B 1 152 ? -15.008 21.828 9.242 1 93.31 152 GLU B CA 1
ATOM 3681 C C . GLU B 1 152 ? -14.281 20.797 8.375 1 93.31 152 GLU B C 1
ATOM 3683 O O . GLU B 1 152 ? -14.891 20.172 7.508 1 93.31 152 GLU B O 1
ATOM 3688 N N . GLY B 1 153 ? -12.953 20.688 8.578 1 97.38 153 GLY B N 1
ATOM 3689 C CA . GLY B 1 153 ? -12.133 19.734 7.848 1 97.38 153 GLY B CA 1
ATOM 3690 C C . GLY B 1 153 ? -10.672 19.766 8.258 1 97.38 153 GLY B C 1
ATOM 3691 O O . GLY B 1 153 ? -10.273 20.578 9.094 1 97.38 153 GLY B O 1
ATOM 3692 N N . VAL B 1 154 ? -9.945 18.828 7.754 1 98.5 154 VAL B N 1
ATOM 3693 C CA . VAL B 1 154 ? -8.523 18.703 8.047 1 98.5 154 VAL B CA 1
ATOM 3694 C C . VAL B 1 154 ? -7.742 18.516 6.746 1 98.5 154 VAL B C 1
ATOM 3696 O O . VAL B 1 154 ? -8.203 17.828 5.832 1 98.5 154 VAL B O 1
ATOM 3699 N N . VAL B 1 155 ? -6.625 19.156 6.664 1 98.81 155 VAL B N 1
ATOM 3700 C CA . VAL B 1 155 ? -5.738 19.031 5.512 1 98.81 155 VAL B CA 1
ATOM 3701 C C . VAL B 1 155 ? -4.516 18.203 5.887 1 98.81 155 VAL B C 1
ATOM 3703 O O . VAL B 1 155 ? -3.857 18.484 6.895 1 98.81 155 VAL B O 1
ATOM 3706 N N . TYR B 1 156 ? -4.238 17.219 5.195 1 98.94 156 TYR B N 1
ATOM 3707 C CA . TYR B 1 156 ? -3.111 16.312 5.41 1 98.94 156 TYR B CA 1
ATOM 3708 C C . TYR B 1 156 ? -2.297 16.141 4.133 1 98.94 156 TYR B C 1
ATOM 3710 O O . TYR B 1 156 ? -2.859 15.953 3.053 1 98.94 156 TYR B O 1
ATOM 3718 N N . PHE B 1 157 ? -1.02 16.25 4.211 1 98.75 157 PHE B N 1
ATOM 3719 C CA . PHE B 1 157 ? -0.119 16.062 3.076 1 98.75 157 PHE B CA 1
ATOM 3720 C C . PHE B 1 157 ? 0.412 14.641 3.025 1 98.75 157 PHE B C 1
ATOM 3722 O O . PHE B 1 157 ? 1.322 14.281 3.775 1 98.75 157 PHE B O 1
ATOM 3729 N N . ALA B 1 158 ? -0.134 13.859 2.146 1 98.62 158 ALA B N 1
ATOM 3730 C CA . ALA B 1 158 ? 0.154 12.43 2.025 1 98.62 158 ALA B CA 1
ATOM 3731 C C . ALA B 1 158 ? 1.013 12.148 0.797 1 98.62 158 ALA B C 1
ATOM 3733 O O . ALA B 1 158 ? 0.522 12.188 -0.333 1 98.62 158 ALA B O 1
ATOM 3734 N N . ASP B 1 159 ? 2.223 11.773 1.015 1 97.31 159 ASP B N 1
ATOM 3735 C CA . ASP B 1 159 ? 3.107 11.406 -0.088 1 97.31 159 ASP B CA 1
ATOM 3736 C C . ASP B 1 159 ? 2.633 10.133 -0.777 1 97.31 159 ASP B C 1
ATOM 3738 O O . ASP B 1 159 ? 2.084 9.234 -0.129 1 97.31 159 ASP B O 1
ATOM 3742 N N . ASP B 1 160 ? 2.896 9.992 -2.057 1 97.38 160 ASP B N 1
ATOM 3743 C CA . ASP B 1 160 ? 2.309 8.906 -2.844 1 97.38 160 ASP B CA 1
ATOM 3744 C C . ASP B 1 160 ? 3.055 7.598 -2.621 1 97.38 160 ASP B C 1
ATOM 3746 O O . ASP B 1 160 ? 2.59 6.531 -3.037 1 97.38 160 ASP B O 1
ATOM 3750 N N . ASP B 1 161 ? 4.211 7.594 -1.906 1 94.5 161 ASP B N 1
ATOM 3751 C CA . ASP B 1 161 ? 4.953 6.348 -1.73 1 94.5 161 ASP B CA 1
ATOM 3752 C C . ASP B 1 161 ? 5.047 5.969 -0.254 1 94.5 161 ASP B C 1
ATOM 3754 O O . ASP B 1 161 ? 5.715 4.996 0.101 1 94.5 161 ASP B O 1
ATOM 3758 N N . ASN B 1 162 ? 4.418 6.746 0.673 1 97.56 162 ASN B N 1
ATOM 3759 C CA . ASN B 1 162 ? 4.387 6.383 2.086 1 97.56 162 ASN B CA 1
ATOM 3760 C C . ASN B 1 162 ? 3.342 5.309 2.367 1 97.56 162 ASN B C 1
ATOM 3762 O O . ASN B 1 162 ? 2.539 4.977 1.493 1 97.56 162 ASN B O 1
ATOM 3766 N N . THR B 1 163 ? 3.484 4.691 3.508 1 98 163 THR B N 1
ATOM 3767 C CA . THR B 1 163 ? 2.492 3.74 3.994 1 98 163 THR B CA 1
ATOM 3768 C C . THR B 1 163 ? 1.705 4.332 5.16 1 98 163 THR B C 1
ATOM 3770 O O . THR B 1 163 ? 2.291 4.871 6.102 1 98 163 THR B O 1
ATOM 3773 N N . TYR B 1 164 ? 0.393 4.281 5.133 1 98.44 164 TYR B N 1
ATOM 3774 C CA . TYR B 1 164 ? -0.482 4.867 6.141 1 98.44 164 TYR B CA 1
ATOM 3775 C C . TYR B 1 164 ? -1.397 3.812 6.746 1 98.44 164 TYR B C 1
ATOM 3777 O O . TYR B 1 164 ? -2.018 3.029 6.023 1 98.44 164 TYR B O 1
ATOM 3785 N N . SER B 1 165 ? -1.444 3.789 8.023 1 97.75 165 SER B N 1
ATOM 3786 C CA . SER B 1 165 ? -2.531 3.072 8.68 1 97.75 165 SER B CA 1
ATOM 3787 C C . SER B 1 165 ? -3.832 3.867 8.625 1 97.75 165 SER B C 1
ATOM 3789 O O . SER B 1 165 ? -3.828 5.086 8.805 1 97.75 165 SER B O 1
ATOM 3791 N N . THR B 1 166 ? -4.957 3.186 8.453 1 97.56 166 THR B N 1
ATOM 3792 C CA . THR B 1 166 ? -6.246 3.873 8.422 1 97.56 166 THR B CA 1
ATOM 3793 C C . THR B 1 166 ? -6.555 4.504 9.773 1 97.56 166 THR B C 1
ATOM 3795 O O . THR B 1 166 ? -7.297 5.488 9.852 1 97.56 166 THR B O 1
ATOM 3798 N N . LYS B 1 167 ? -5.98 4.012 10.836 1 96.88 167 LYS B N 1
ATOM 3799 C CA . LYS B 1 167 ? -6.176 4.555 12.18 1 96.88 167 LYS B CA 1
ATOM 3800 C C . LYS B 1 167 ? -5.684 5.996 12.266 1 96.88 167 LYS B C 1
ATOM 3802 O O . LYS B 1 167 ? -6.188 6.777 13.078 1 96.88 167 LYS B O 1
ATOM 3807 N N . LEU B 1 168 ? -4.688 6.289 11.461 1 98.38 168 LEU B N 1
ATOM 3808 C CA . LEU B 1 168 ? -4.172 7.652 11.438 1 98.38 168 LEU B CA 1
ATOM 3809 C C . LEU B 1 168 ? -5.27 8.641 11.062 1 98.38 168 LEU B C 1
ATOM 3811 O O . LEU B 1 168 ? -5.402 9.695 11.688 1 98.38 168 LEU B O 1
ATOM 3815 N N . PHE B 1 169 ? -6.066 8.273 10.086 1 98.31 169 PHE B N 1
ATOM 3816 C CA . PHE B 1 169 ? -7.105 9.156 9.562 1 98.31 169 PHE B CA 1
ATOM 3817 C C . PHE B 1 169 ? -8.25 9.297 10.562 1 98.31 169 PHE B C 1
ATOM 3819 O O . PHE B 1 169 ? -8.867 10.359 10.656 1 98.31 169 PHE B O 1
ATOM 3826 N N . ASP B 1 170 ? -8.484 8.273 11.344 1 95.94 170 ASP B N 1
ATOM 3827 C CA . ASP B 1 170 ? -9.477 8.352 12.406 1 95.94 170 ASP B CA 1
ATOM 3828 C C . ASP B 1 170 ? -9.094 9.398 13.445 1 95.94 170 ASP B C 1
ATOM 3830 O O . ASP B 1 170 ? -9.953 10.117 13.961 1 95.94 170 ASP B O 1
ATOM 3834 N N . GLU B 1 171 ? -7.863 9.477 13.641 1 96.56 171 GLU B N 1
ATOM 3835 C CA . GLU B 1 171 ? -7.391 10.398 14.672 1 96.56 171 GLU B CA 1
ATOM 3836 C C . GLU B 1 171 ? -7.281 11.82 14.133 1 96.56 171 GLU B C 1
ATOM 3838 O O . GLU B 1 171 ? -7.73 12.773 14.773 1 96.56 171 GLU B O 1
ATOM 3843 N N . MET B 1 172 ? -6.793 11.961 12.953 1 98 172 MET B N 1
ATOM 3844 C CA . MET B 1 172 ? -6.48 13.297 12.453 1 98 172 MET B CA 1
ATOM 3845 C C . MET B 1 172 ? -7.754 14.07 12.133 1 98 172 MET B C 1
ATOM 3847 O O . MET B 1 172 ? -7.742 15.297 12.078 1 98 172 MET B O 1
ATOM 3851 N N . ARG B 1 173 ? -8.883 13.398 11.922 1 95.94 173 ARG B N 1
ATOM 3852 C CA . ARG B 1 173 ? -10.125 14.039 11.492 1 95.94 173 ARG B CA 1
ATOM 3853 C C . ARG B 1 173 ? -10.578 15.086 12.508 1 95.94 173 ARG B C 1
ATOM 3855 O O . ARG B 1 173 ? -11.344 15.984 12.172 1 95.94 173 ARG B O 1
ATOM 3862 N N . TRP B 1 174 ? -10.023 15.07 13.742 1 95.31 174 TRP B N 1
ATOM 3863 C CA . TRP B 1 174 ? -10.492 15.938 14.82 1 95.31 174 TRP B CA 1
ATOM 3864 C C . TRP B 1 174 ? -9.484 17.047 15.109 1 95.31 174 TRP B C 1
ATOM 3866 O O . TRP B 1 174 ? -9.539 17.688 16.156 1 95.31 174 TRP B O 1
ATOM 3876 N N . THR B 1 175 ? -8.547 17.25 14.227 1 98.19 175 THR B N 1
ATOM 3877 C CA . THR B 1 175 ? -7.559 18.312 14.367 1 98.19 175 THR B CA 1
ATOM 3878 C C . THR B 1 175 ? -8.242 19.672 14.5 1 98.19 175 THR B C 1
ATOM 3880 O O . THR B 1 175 ? -9.086 20.031 13.68 1 98.19 175 THR B O 1
ATOM 3883 N N . LYS B 1 176 ? -7.914 20.406 15.539 1 97.06 176 LYS B N 1
ATOM 3884 C CA . LYS B 1 176 ? -8.484 21.734 15.766 1 97.06 176 LYS B CA 1
ATOM 3885 C C . LYS B 1 176 ? -7.555 22.828 15.25 1 97.06 176 LYS B C 1
ATOM 3887 O O . LYS B 1 176 ? -8.016 23.859 14.766 1 97.06 176 LYS B O 1
ATOM 3892 N N . ARG B 1 177 ? -6.281 22.656 15.453 1 97.75 177 ARG B N 1
ATOM 3893 C CA . ARG B 1 177 ? -5.266 23.531 14.891 1 97.75 177 ARG B CA 1
ATOM 3894 C C . ARG B 1 177 ? -4.258 22.734 14.062 1 97.75 177 ARG B C 1
ATOM 3896 O O . ARG B 1 177 ? -4.473 22.5 12.867 1 97.75 177 ARG B O 1
ATOM 3903 N N . VAL B 1 178 ? -3.277 22.109 14.773 1 98.75 178 VAL B N 1
ATOM 3904 C CA . VAL B 1 178 ? -2.301 21.234 14.125 1 98.75 178 VAL B CA 1
ATOM 3905 C C . VAL B 1 178 ? -2.09 19.984 14.969 1 98.75 178 VAL B C 1
ATOM 3907 O O . VAL B 1 178 ? -1.673 20.078 16.125 1 98.75 178 VAL B O 1
ATOM 3910 N N . SER B 1 179 ? -2.418 18.844 14.453 1 98.81 179 SER B N 1
ATOM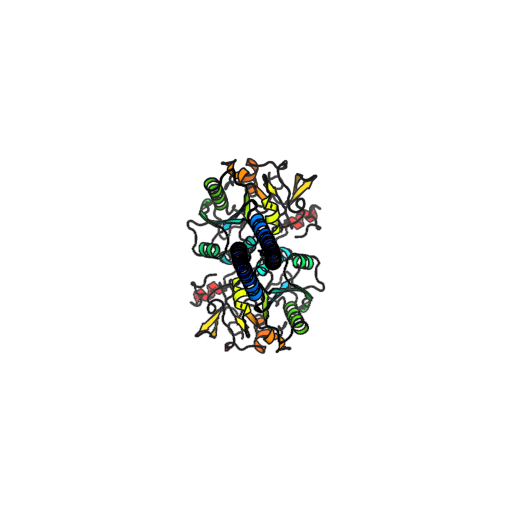 3911 C CA . SER B 1 179 ? -2.137 17.562 15.109 1 98.81 179 SER B CA 1
ATOM 3912 C C . SER B 1 179 ? -0.786 17.016 14.672 1 98.81 179 SER B C 1
ATOM 3914 O O . SER B 1 179 ? -0.355 17.234 13.539 1 98.81 179 SER B O 1
ATOM 3916 N N . VAL B 1 180 ? -0.13 16.312 15.602 1 98.81 180 VAL B N 1
ATOM 3917 C CA . VAL B 1 180 ? 1.195 15.773 15.32 1 98.81 180 VAL B CA 1
ATOM 3918 C C . VAL B 1 180 ? 1.282 14.328 15.812 1 98.81 180 VAL B C 1
ATOM 3920 O O . VAL B 1 180 ? 0.583 13.945 16.75 1 98.81 180 VAL B O 1
ATOM 3923 N N . TRP B 1 181 ? 2.111 13.516 15.195 1 98.5 181 TRP B N 1
ATOM 3924 C CA . TRP B 1 181 ? 2.33 12.117 15.547 1 98.5 181 TRP B CA 1
ATOM 3925 C C . TRP B 1 181 ? 3.693 11.641 15.055 1 98.5 181 TRP B C 1
ATOM 3927 O O . TRP B 1 181 ? 4.355 12.328 14.273 1 98.5 181 TRP B O 1
ATOM 3937 N N . PRO B 1 182 ? 4.133 10.477 15.531 1 97.44 182 PRO B N 1
ATOM 3938 C CA . PRO B 1 182 ? 5.406 9.922 15.07 1 97.44 182 PRO B CA 1
ATOM 3939 C C . PRO B 1 182 ? 5.348 9.422 13.633 1 97.44 182 PRO B C 1
ATOM 3941 O O . PRO B 1 182 ? 4.297 8.961 13.172 1 97.44 182 PRO B O 1
ATOM 3944 N N . VAL B 1 183 ? 6.434 9.539 12.969 1 97.25 183 VAL B N 1
ATOM 3945 C CA . VAL B 1 183 ? 6.605 8.953 11.641 1 97.25 183 VAL B CA 1
ATOM 3946 C C . VAL B 1 183 ? 7.695 7.887 11.68 1 97.25 183 VAL B C 1
ATOM 3948 O O . VAL B 1 183 ? 8.797 8.133 12.18 1 97.25 183 VAL B O 1
ATOM 3951 N N . GLY B 1 184 ? 7.379 6.715 11.219 1 95.81 184 GLY B N 1
ATOM 3952 C CA . GLY B 1 184 ? 8.352 5.633 11.203 1 95.81 184 GLY B CA 1
ATOM 3953 C C . GLY B 1 184 ? 9.297 5.695 10.008 1 95.81 184 GLY B C 1
ATOM 3954 O O . GLY B 1 184 ? 8.922 6.184 8.945 1 95.81 184 GLY B O 1
ATOM 3955 N N . LEU B 1 185 ? 10.539 5.199 10.219 1 93.75 185 LEU B N 1
ATOM 3956 C CA . LEU B 1 185 ? 11.539 4.957 9.18 1 93.75 185 LEU B CA 1
ATOM 3957 C C . LEU B 1 185 ? 11.922 6.258 8.484 1 93.75 185 LEU B C 1
ATOM 3959 O O . LEU B 1 185 ? 11.977 6.312 7.254 1 93.75 185 LEU B O 1
ATOM 3963 N N . VAL B 1 186 ? 12.172 7.207 9.234 1 89.75 186 VAL B N 1
ATOM 3964 C CA . VAL B 1 186 ? 12.453 8.516 8.656 1 89.75 186 VAL B CA 1
ATOM 3965 C C . VAL B 1 186 ? 13.719 9.102 9.297 1 89.75 186 VAL B C 1
ATOM 3967 O O . VAL B 1 186 ? 14.031 8.789 10.445 1 89.75 186 VAL B O 1
ATOM 3970 N N . GLY B 1 187 ? 14.484 9.883 8.523 1 85 187 GLY B N 1
ATOM 3971 C CA . GLY B 1 187 ? 15.656 10.586 9.023 1 85 187 GLY B CA 1
ATOM 3972 C C . GLY B 1 187 ? 16.781 9.648 9.438 1 85 187 GLY B C 1
ATOM 3973 O O . GLY B 1 187 ? 17.609 9.992 10.273 1 85 187 GLY B O 1
ATOM 3974 N N . GLY B 1 188 ? 16.656 8.477 8.898 1 88.31 188 GLY B N 1
ATOM 3975 C CA . GLY B 1 188 ? 17.656 7.492 9.273 1 88.31 188 GLY B CA 1
ATOM 3976 C C . GLY B 1 188 ? 17.422 6.898 10.648 1 88.31 188 GLY B C 1
ATOM 3977 O O . GLY B 1 188 ? 18.328 6.312 11.242 1 88.31 188 GLY B O 1
ATOM 3978 N N . LEU B 1 189 ? 16.266 7.188 11.195 1 90 189 LEU B N 1
ATOM 3979 C CA . LEU B 1 189 ? 15.867 6.688 12.5 1 90 189 LEU B CA 1
ATOM 3980 C C . LEU B 1 189 ? 14.719 5.688 12.367 1 90 189 LEU B C 1
ATOM 3982 O O . LEU B 1 189 ? 14.055 5.629 11.328 1 90 189 LEU B O 1
ATOM 3986 N N . ARG B 1 190 ? 14.555 4.887 13.43 1 91.75 190 ARG B N 1
ATOM 3987 C CA . ARG B 1 190 ? 13.367 4.039 13.461 1 91.75 190 ARG B CA 1
ATOM 3988 C C . ARG B 1 190 ? 12.094 4.879 13.375 1 91.75 190 ARG B C 1
ATOM 3990 O O . ARG B 1 190 ? 11.117 4.461 12.75 1 91.75 190 ARG B O 1
ATOM 3997 N N . PHE B 1 191 ? 12.18 5.988 14.062 1 93.75 191 PHE B N 1
ATOM 3998 C CA . PHE B 1 191 ? 11.086 6.945 13.984 1 93.75 191 PHE B CA 1
ATOM 3999 C C . PHE B 1 191 ? 11.531 8.32 14.453 1 93.75 191 PHE B C 1
ATOM 4001 O O . PHE B 1 191 ? 12.523 8.445 15.18 1 93.75 191 PHE B O 1
ATOM 4008 N N . GLU B 1 192 ? 10.914 9.344 13.945 1 93.75 192 GLU B N 1
ATOM 4009 C CA . GLU B 1 192 ? 10.898 10.68 14.523 1 93.75 192 GLU B CA 1
ATOM 4010 C C . GLU B 1 192 ? 9.57 10.969 15.211 1 93.75 192 GLU B C 1
ATOM 4012 O O . GLU B 1 192 ? 8.516 10.539 14.742 1 93.75 192 GLU B O 1
ATOM 4017 N N . ARG B 1 193 ? 9.672 11.602 16.375 1 94.88 193 ARG B N 1
ATOM 4018 C CA . ARG B 1 193 ? 8.406 11.836 17.078 1 94.88 193 ARG B CA 1
ATOM 4019 C C . ARG B 1 193 ? 8.477 13.109 17.922 1 94.88 193 ARG B C 1
ATOM 4021 O O . ARG B 1 193 ? 9.547 13.477 18.406 1 94.88 193 ARG B O 1
ATOM 4028 N N . PRO B 1 194 ? 7.289 13.758 18.109 1 96.38 194 PRO B N 1
ATOM 4029 C CA . PRO B 1 194 ? 7.195 14.75 19.172 1 96.38 194 PRO B CA 1
ATOM 4030 C C . PRO B 1 194 ? 7.316 14.133 20.562 1 96.38 194 PRO B C 1
ATOM 4032 O O . PRO B 1 194 ? 6.816 13.023 20.797 1 96.38 194 PRO B O 1
ATOM 4035 N N . LEU B 1 195 ? 8.023 14.797 21.391 1 95.56 195 LEU B N 1
ATOM 4036 C CA . LEU B 1 195 ? 8.078 14.43 22.797 1 95.56 195 LEU B CA 1
ATOM 4037 C C . LEU B 1 195 ? 6.957 15.109 23.578 1 95.56 195 LEU B C 1
ATOM 4039 O O . LEU B 1 195 ? 6.77 16.328 23.484 1 95.56 195 LEU B O 1
ATOM 4043 N N . VAL B 1 196 ? 6.195 14.312 24.344 1 97.31 196 VAL B N 1
ATOM 4044 C CA . VAL B 1 196 ? 4.988 14.844 24.969 1 97.31 196 VAL B CA 1
ATOM 4045 C C . VAL B 1 196 ? 5.078 14.68 26.484 1 97.31 196 VAL B C 1
ATOM 4047 O O . VAL B 1 196 ? 5.438 13.609 26.984 1 97.31 196 VAL B O 1
ATOM 4050 N N . GLU B 1 197 ? 4.859 15.742 27.172 1 96.56 197 GLU B N 1
ATOM 4051 C CA . GLU B 1 197 ? 4.695 15.773 28.625 1 96.56 197 GLU B CA 1
ATOM 4052 C C . GLU B 1 197 ? 3.4 16.469 29.016 1 96.56 197 GLU B C 1
ATOM 4054 O O . GLU B 1 197 ? 3.16 17.609 28.625 1 96.56 197 GLU B O 1
ATOM 4059 N N . GLY B 1 198 ? 2.582 15.805 29.891 1 95.06 198 GLY B N 1
ATOM 4060 C CA . GLY B 1 198 ? 1.325 16.406 30.312 1 95.06 198 GLY B CA 1
ATOM 4061 C C . GLY B 1 198 ? 0.408 16.75 29.156 1 95.06 198 GLY B C 1
ATOM 4062 O O . GLY B 1 198 ? -0.262 17.781 29.172 1 95.06 198 GLY B O 1
ATOM 4063 N N . GLY B 1 199 ? 0.557 16.078 28.062 1 95 199 GLY B N 1
ATOM 4064 C CA . GLY B 1 199 ? -0.316 16.266 26.906 1 95 199 GLY B CA 1
ATOM 4065 C C . GLY B 1 199 ? 0.158 17.359 25.984 1 95 199 GLY B C 1
ATOM 4066 O O . GLY B 1 199 ? -0.51 17.688 24.984 1 95 199 GLY B O 1
ATOM 4067 N N . LYS B 1 200 ? 1.325 17.859 26.266 1 96.81 200 LYS B N 1
ATOM 4068 C CA . LYS B 1 200 ? 1.859 18.953 25.453 1 96.81 200 LYS B CA 1
ATOM 4069 C C . LYS B 1 200 ? 3.191 18.562 24.828 1 96.81 200 LYS B C 1
ATOM 4071 O O . LYS B 1 200 ? 3.984 17.828 25.422 1 96.81 200 LYS B O 1
ATOM 4076 N N . VAL B 1 201 ? 3.369 19.047 23.609 1 97.62 201 VAL B N 1
ATOM 4077 C CA . VAL B 1 201 ? 4.648 18.812 22.953 1 97.62 201 VAL B CA 1
ATOM 4078 C C . VAL B 1 201 ? 5.73 19.672 23.594 1 97.62 201 VAL B C 1
ATOM 4080 O O . VAL B 1 201 ? 5.57 20.891 23.719 1 97.62 201 VAL B O 1
ATOM 4083 N N . VAL B 1 202 ? 6.836 19.062 24.016 1 95.5 202 VAL B N 1
ATOM 4084 C CA . VAL B 1 202 ? 7.879 19.797 24.719 1 95.5 202 VAL B CA 1
ATOM 4085 C C . VAL B 1 202 ? 9.188 19.719 23.938 1 95.5 202 VAL B C 1
ATOM 4087 O O . VAL B 1 202 ? 10.18 20.359 24.312 1 95.5 202 VAL B O 1
ATOM 4090 N N . GLY B 1 203 ? 9.195 18.891 22.969 1 94.56 203 GLY B N 1
ATOM 4091 C CA . GLY B 1 203 ? 10.383 18.688 22.141 1 94.56 203 GLY B CA 1
ATOM 4092 C C . GLY B 1 203 ? 10.188 17.656 21.047 1 94.56 203 GLY B C 1
ATOM 4093 O O . GLY B 1 203 ? 9.055 17.281 20.734 1 94.56 203 GLY B O 1
ATOM 4094 N N . PHE B 1 204 ? 11.336 17.281 20.422 1 94.31 204 PHE B N 1
ATOM 4095 C CA . PHE B 1 204 ? 11.273 16.328 19.328 1 94.31 204 PHE B CA 1
ATOM 4096 C C . PHE B 1 204 ? 12.445 15.344 19.391 1 94.31 204 PHE B C 1
ATOM 4098 O O . PHE B 1 204 ? 13.562 15.734 19.734 1 94.31 204 PHE B O 1
ATOM 4105 N N . HIS B 1 205 ? 12.117 14.117 19.172 1 92.5 205 HIS B N 1
ATOM 4106 C CA . HIS B 1 205 ? 13.148 13.117 18.891 1 92.5 205 HIS B CA 1
ATOM 4107 C C . HIS B 1 205 ? 13.492 13.07 17.406 1 92.5 205 HIS B C 1
ATOM 4109 O O . HIS B 1 205 ? 12.727 12.531 16.609 1 92.5 205 HIS B O 1
ATOM 4115 N N . THR B 1 206 ? 14.594 13.641 16.984 1 91.38 206 THR B N 1
ATOM 4116 C CA . THR B 1 206 ? 15.055 13.734 15.609 1 91.38 206 THR B CA 1
ATOM 4117 C C . THR B 1 206 ? 16.578 13.82 15.562 1 91.38 206 THR B C 1
ATOM 4119 O O . THR B 1 206 ? 17.219 14.203 16.547 1 91.38 206 THR B O 1
ATOM 4122 N N . ALA B 1 207 ? 17.125 13.414 14.469 1 86 207 ALA B N 1
ATOM 4123 C CA . ALA B 1 207 ? 18.578 13.445 14.32 1 86 207 ALA B CA 1
ATOM 4124 C C . ALA B 1 207 ? 19.016 14.625 13.453 1 86 207 ALA B C 1
ATOM 4126 O O . ALA B 1 207 ? 20.109 15.172 13.648 1 86 207 ALA B O 1
ATOM 4127 N N . TRP B 1 208 ? 18.203 14.977 12.602 1 80.94 208 TRP B N 1
ATOM 4128 C CA . TRP B 1 208 ? 18.594 15.992 11.633 1 80.94 208 TRP B CA 1
ATOM 4129 C C . TRP B 1 208 ? 18.188 17.375 12.109 1 80.94 208 TRP B C 1
ATOM 4131 O O . TRP B 1 208 ? 17 17.672 12.227 1 80.94 208 TRP B O 1
ATOM 4141 N N . LYS B 1 209 ? 19.094 18.25 12.312 1 82.62 209 LYS B N 1
ATOM 4142 C CA . LYS B 1 209 ? 18.906 19.641 12.703 1 82.62 209 LYS B CA 1
ATOM 4143 C C . LYS B 1 209 ? 17.797 19.766 13.742 1 82.62 209 LYS B C 1
ATOM 4145 O O . LYS B 1 209 ? 16.75 20.359 13.469 1 82.62 209 LYS B O 1
ATOM 4150 N N . PRO B 1 210 ? 18.078 19.297 14.852 1 82.62 210 PRO B N 1
ATOM 4151 C CA . PRO B 1 210 ? 17.031 19.266 15.883 1 82.62 210 PRO B CA 1
ATOM 4152 C C . PRO B 1 210 ? 16.609 20.656 16.344 1 82.62 210 PRO B C 1
ATOM 4154 O O . PRO B 1 210 ? 15.609 20.812 17.031 1 82.62 210 PRO B O 1
ATOM 4157 N N . THR B 1 211 ? 17.281 21.75 15.898 1 85.81 211 THR B N 1
ATOM 4158 C CA . THR B 1 211 ? 17.016 23.094 16.375 1 85.81 211 THR B CA 1
ATOM 4159 C C . THR B 1 211 ? 16.031 23.812 15.445 1 85.81 211 THR B C 1
ATOM 4161 O O . THR B 1 211 ? 15.648 24.953 15.695 1 85.81 211 THR B O 1
ATOM 4164 N N . ARG B 1 212 ? 15.594 23.078 14.43 1 90.19 212 ARG B N 1
ATOM 4165 C CA . ARG B 1 212 ? 14.539 23.625 13.578 1 90.19 212 ARG B CA 1
ATOM 4166 C C . ARG B 1 212 ? 13.289 23.938 14.398 1 90.19 212 ARG B C 1
ATOM 4168 O O . ARG B 1 212 ? 12.992 23.234 15.375 1 90.19 212 ARG B O 1
ATOM 4175 N N . PRO B 1 213 ? 12.594 24.984 13.945 1 92.38 213 PRO B N 1
ATOM 4176 C CA . PRO B 1 213 ? 11.398 25.312 14.719 1 92.38 213 PRO B CA 1
ATOM 4177 C C . PRO B 1 213 ? 10.406 24.156 14.828 1 92.38 213 PRO B C 1
ATOM 4179 O O . PRO B 1 213 ? 9.852 23.906 15.898 1 92.38 213 PRO B O 1
ATOM 4182 N N . PHE B 1 214 ? 10.156 23.469 13.727 1 95.31 214 PHE B N 1
ATOM 4183 C CA . PHE B 1 214 ? 9.289 22.297 13.688 1 95.31 214 PHE B CA 1
ATOM 4184 C C . PHE B 1 214 ? 10.008 21.109 13.039 1 95.31 214 PHE B C 1
ATOM 4186 O O . PHE B 1 214 ? 9.781 20.812 11.867 1 95.31 214 PHE B O 1
ATOM 4193 N N . PRO B 1 215 ? 10.852 20.391 13.773 1 93.06 215 PRO B N 1
ATOM 4194 C CA . PRO B 1 215 ? 11.641 19.297 13.203 1 93.06 215 PRO B CA 1
ATOM 4195 C C . PRO B 1 215 ? 10.82 18.016 13.016 1 93.06 215 PRO B C 1
ATOM 4197 O O . PRO B 1 215 ? 11.016 17.047 13.742 1 93.06 215 PRO B O 1
ATOM 4200 N N . MET B 1 216 ? 9.977 18.078 12.102 1 92.62 216 MET B N 1
ATOM 4201 C CA . MET B 1 216 ? 9.078 16.953 11.828 1 92.62 216 MET B CA 1
ATOM 4202 C C . MET B 1 216 ? 9.016 16.656 10.336 1 92.62 216 MET B C 1
ATOM 4204 O O . MET B 1 216 ? 9.367 17.5 9.516 1 92.62 216 MET B O 1
ATOM 4208 N N . ASP B 1 217 ? 8.641 15.477 10.07 1 93.94 217 ASP B N 1
ATOM 4209 C CA . ASP B 1 217 ? 8.422 15.047 8.695 1 93.94 217 ASP B CA 1
ATOM 4210 C C . ASP B 1 217 ? 7.07 15.531 8.172 1 93.94 217 ASP B C 1
ATOM 4212 O O . ASP B 1 217 ? 6.129 15.719 8.945 1 93.94 217 ASP B O 1
ATOM 4216 N N . MET B 1 218 ? 6.977 15.672 6.875 1 96 218 MET B N 1
ATOM 4217 C CA . MET B 1 218 ? 5.758 16.125 6.207 1 96 218 MET B CA 1
ATOM 4218 C C . MET B 1 218 ? 4.578 15.234 6.586 1 96 218 MET B C 1
ATOM 4220 O O . MET B 1 218 ? 3.457 15.719 6.754 1 96 218 MET B O 1
ATOM 4224 N N . ALA B 1 219 ? 4.797 13.969 6.758 1 98 219 ALA B N 1
ATOM 4225 C CA . ALA B 1 219 ? 3.73 13.016 7.039 1 98 219 ALA B CA 1
ATOM 4226 C C . ALA B 1 219 ? 3.342 13.047 8.516 1 98 219 ALA B C 1
ATOM 4228 O O . ALA B 1 219 ? 2.424 12.336 8.938 1 98 219 ALA B O 1
ATOM 4229 N N . GLY B 1 220 ? 3.947 13.922 9.32 1 98.31 220 GLY B N 1
ATOM 4230 C CA . GLY B 1 220 ? 3.814 13.836 10.766 1 98.31 220 GLY B CA 1
ATOM 4231 C C . GLY B 1 220 ? 2.852 14.859 11.336 1 98.31 220 GLY B C 1
ATOM 4232 O O . GLY B 1 220 ? 2.809 15.062 12.547 1 98.31 220 GLY B O 1
ATOM 4233 N N . PHE B 1 221 ? 2.131 15.562 10.438 1 98.69 221 PHE B N 1
ATOM 4234 C CA . PHE B 1 221 ? 1.195 16.547 10.984 1 98.69 221 PHE B CA 1
ATOM 4235 C C . PHE B 1 221 ? 0.021 16.75 10.039 1 98.69 221 PHE B C 1
ATOM 4237 O O . PHE B 1 221 ? 0.112 16.438 8.852 1 98.69 221 PHE B O 1
ATOM 4244 N N . SER B 1 222 ? -1.043 17.188 10.539 1 98.81 222 SER B N 1
ATOM 4245 C CA . SER B 1 222 ? -2.207 17.672 9.805 1 98.81 222 SER B CA 1
ATOM 4246 C C . SER B 1 222 ? -2.633 19.062 10.289 1 98.81 222 SER B C 1
ATOM 4248 O O . SER B 1 222 ? -2.297 19.469 11.398 1 98.81 222 SER B O 1
ATOM 4250 N N . VAL B 1 223 ? -3.295 19.797 9.461 1 98.69 223 VAL B N 1
ATOM 4251 C CA . VAL B 1 223 ? -3.689 21.172 9.758 1 98.69 223 VAL B CA 1
ATOM 4252 C C . VAL B 1 223 ? -5.203 21.328 9.609 1 98.69 223 VAL B C 1
ATOM 4254 O O . VAL B 1 223 ? -5.781 20.844 8.625 1 98.69 223 VAL B O 1
ATOM 4257 N N . ALA B 1 224 ? -5.797 21.938 10.547 1 98.56 224 ALA B N 1
ATOM 4258 C CA . ALA B 1 224 ? -7.219 22.25 10.414 1 98.56 224 ALA B CA 1
ATOM 4259 C C . ALA B 1 224 ? -7.48 23.109 9.18 1 98.56 224 ALA B C 1
ATOM 4261 O O . ALA B 1 224 ? -6.766 24.078 8.922 1 98.56 224 ALA B O 1
ATOM 4262 N N . LEU B 1 225 ? -8.5 22.734 8.453 1 98.31 225 LEU B N 1
ATOM 4263 C CA . LEU B 1 225 ? -8.867 23.469 7.246 1 98.31 225 LEU B CA 1
ATOM 4264 C C . LEU B 1 225 ? -9.086 24.953 7.559 1 98.31 225 LEU B C 1
ATOM 4266 O O . LEU B 1 225 ? -8.562 25.812 6.863 1 98.31 225 LEU B O 1
ATOM 4270 N N . GLN B 1 226 ? -9.781 25.266 8.602 1 97.5 226 GLN B N 1
ATOM 4271 C CA . GLN B 1 226 ? -10.133 26.641 8.977 1 97.5 226 GLN B CA 1
ATOM 4272 C C . GLN B 1 226 ? -8.875 27.469 9.273 1 97.5 226 GLN B C 1
ATOM 4274 O O . GLN B 1 226 ? -8.836 28.656 8.992 1 97.5 226 GLN B O 1
ATOM 4279 N N . LEU B 1 227 ? -7.922 26.781 9.867 1 97.5 227 LEU B N 1
ATOM 4280 C CA . LEU B 1 227 ? -6.672 27.469 10.18 1 97.5 227 LEU B CA 1
ATOM 4281 C C . LEU B 1 227 ? -5.969 27.938 8.914 1 97.5 227 LEU B C 1
ATOM 4283 O O . LEU B 1 227 ? -5.449 29.047 8.859 1 97.5 227 LEU B O 1
ATOM 4287 N N . LEU B 1 228 ? -5.965 27.094 7.922 1 96.69 228 LEU B N 1
ATOM 4288 C CA . LEU B 1 228 ? -5.336 27.438 6.652 1 96.69 228 LEU B CA 1
ATOM 4289 C C . LEU B 1 228 ? -6.121 28.516 5.922 1 96.69 228 LEU B C 1
ATOM 4291 O O . LEU B 1 228 ? -5.535 29.438 5.34 1 96.69 228 LEU B O 1
ATOM 4295 N N . LEU B 1 229 ? -7.414 28.406 6 1 97.44 229 LEU B N 1
ATOM 4296 C CA . LEU B 1 229 ? -8.266 29.375 5.316 1 97.44 229 LEU B CA 1
ATOM 4297 C C . LEU B 1 229 ? -8.164 30.75 5.984 1 97.44 229 LEU B C 1
ATOM 4299 O O . LEU B 1 229 ? -8.219 31.781 5.305 1 97.44 229 LEU B O 1
ATOM 4303 N N . ALA B 1 230 ? -8.055 30.766 7.234 1 96.75 230 ALA B N 1
ATOM 4304 C CA . ALA B 1 230 ? -7.992 32 7.992 1 96.75 230 ALA B CA 1
ATOM 4305 C C . ALA B 1 230 ? -6.641 32.688 7.809 1 96.75 230 ALA B C 1
ATOM 4307 O O . ALA B 1 230 ? -6.52 33.906 8 1 96.75 230 ALA B O 1
ATOM 4308 N N . ASN B 1 231 ? -5.637 31.922 7.527 1 96.62 231 ASN B N 1
ATOM 4309 C CA . ASN B 1 231 ? -4.301 32.469 7.289 1 96.62 231 ASN B CA 1
ATOM 4310 C C . ASN B 1 231 ? -3.936 32.406 5.809 1 96.62 231 ASN B C 1
ATOM 4312 O O . ASN B 1 231 ? -3.201 31.531 5.367 1 96.62 231 ASN B O 1
ATOM 4316 N N . ARG B 1 232 ? -4.215 33.375 5.09 1 94.38 232 ARG B N 1
ATOM 4317 C CA . ARG B 1 232 ? -4.215 33.406 3.633 1 94.38 232 ARG B CA 1
ATOM 4318 C C . ARG B 1 232 ? -2.793 33.406 3.084 1 94.38 232 ARG B C 1
ATOM 4320 O O . ARG B 1 232 ? -2.561 33.031 1.937 1 94.38 232 ARG B O 1
ATOM 4327 N N . GLU B 1 233 ? -1.866 33.812 3.889 1 95.12 233 GLU B N 1
ATOM 4328 C CA . GLU B 1 233 ? -0.49 33.906 3.412 1 95.12 233 GLU B CA 1
ATOM 4329 C C . GLU B 1 233 ? 0.296 32.625 3.742 1 95.12 233 GLU B C 1
ATOM 4331 O O . GLU B 1 233 ? 1.427 32.469 3.281 1 95.12 233 GLU B O 1
ATOM 4336 N N . ALA B 1 234 ? -0.309 31.781 4.535 1 96.25 234 ALA B N 1
ATOM 4337 C CA . ALA B 1 234 ? 0.38 30.562 4.945 1 96.25 234 ALA B CA 1
ATOM 4338 C C . ALA B 1 234 ? 0.622 29.641 3.75 1 96.25 234 ALA B C 1
ATOM 4340 O O . ALA B 1 234 ? -0.325 29.219 3.082 1 96.25 234 ALA B O 1
ATOM 4341 N N . LYS B 1 235 ? 1.854 29.328 3.465 1 96.75 235 LYS B N 1
ATOM 4342 C CA . LYS B 1 235 ? 2.246 28.438 2.385 1 96.75 235 LYS B CA 1
ATOM 4343 C C . LYS B 1 235 ? 3.656 27.891 2.604 1 96.75 235 LYS B C 1
ATOM 4345 O O . LYS B 1 235 ? 4.387 28.375 3.471 1 96.75 235 LYS B O 1
ATOM 4350 N N . PHE B 1 236 ? 4.016 26.875 1.821 1 97.56 236 PHE B N 1
ATOM 4351 C CA . PHE B 1 236 ? 5.379 26.359 1.851 1 97.56 236 PHE B CA 1
ATOM 4352 C C . PHE B 1 236 ? 6.316 27.266 1.074 1 97.56 236 PHE B C 1
ATOM 4354 O O . PHE B 1 236 ? 5.965 27.766 0.006 1 97.56 236 PHE B O 1
ATOM 4361 N N . ASP B 1 237 ? 7.445 27.469 1.639 1 95.44 237 ASP B N 1
ATOM 4362 C CA . ASP B 1 237 ? 8.453 28.297 0.995 1 95.44 237 ASP B CA 1
ATOM 4363 C C . ASP B 1 237 ? 9.453 27.453 0.213 1 95.44 237 ASP B C 1
ATOM 4365 O O . ASP B 1 237 ? 10.273 26.75 0.805 1 95.44 237 ASP B O 1
ATOM 4369 N N . ILE B 1 238 ? 9.453 27.547 -1.029 1 92.69 238 ILE B N 1
ATOM 4370 C CA . ILE B 1 238 ? 10.305 26.75 -1.898 1 92.69 238 ILE B CA 1
ATOM 4371 C C . ILE B 1 238 ? 11.766 27.094 -1.644 1 92.69 238 ILE B C 1
ATOM 4373 O O . ILE B 1 238 ? 12.656 26.297 -1.951 1 92.69 238 ILE B O 1
ATOM 4377 N N . ASN B 1 239 ? 12.047 28.266 -1.104 1 91.5 239 ASN B N 1
ATOM 4378 C CA . ASN B 1 239 ? 13.414 28.703 -0.843 1 91.5 239 ASN B CA 1
ATOM 4379 C C . ASN B 1 239 ? 13.852 28.359 0.581 1 91.5 239 ASN B C 1
ATOM 4381 O O . ASN B 1 239 ? 14.945 28.734 1.004 1 91.5 239 ASN B O 1
ATOM 4385 N N . ALA B 1 240 ? 12.969 27.703 1.229 1 90.69 240 ALA B N 1
ATOM 4386 C CA . ALA B 1 240 ? 13.32 27.312 2.592 1 90.69 240 ALA B CA 1
ATOM 4387 C C . ALA B 1 240 ? 14.586 26.453 2.605 1 90.69 240 ALA B C 1
ATOM 4389 O O . ALA B 1 240 ? 14.836 25.688 1.679 1 90.69 240 ALA B O 1
ATOM 4390 N N . GLU B 1 241 ? 15.344 26.656 3.623 1 88.12 241 GLU B N 1
ATOM 4391 C CA . GLU B 1 241 ? 16.516 25.812 3.805 1 88.12 241 GLU B CA 1
ATOM 4392 C C . GLU B 1 241 ? 16.125 24.344 3.908 1 88.12 241 GLU B C 1
ATOM 4394 O O . GLU B 1 241 ? 15 24.016 4.277 1 88.12 241 GLU B O 1
ATOM 4399 N N . ARG B 1 242 ? 17.109 23.5 3.631 1 84.19 242 ARG B N 1
ATOM 4400 C CA . ARG B 1 242 ? 16.875 22.078 3.73 1 84.19 242 ARG B CA 1
ATOM 4401 C C . ARG B 1 242 ? 16.328 21.703 5.109 1 84.19 242 ARG B C 1
ATOM 4403 O O . ARG B 1 242 ? 16.875 22.125 6.129 1 84.19 242 ARG B O 1
ATOM 4410 N N . GLY B 1 243 ? 15.258 21.047 5.102 1 85.19 243 GLY B N 1
ATOM 4411 C CA . GLY B 1 243 ? 14.68 20.609 6.363 1 85.19 243 GLY B CA 1
ATOM 4412 C C . GLY B 1 243 ? 13.695 21.594 6.949 1 85.19 243 GLY B C 1
ATOM 4413 O O . GLY B 1 243 ? 12.977 21.281 7.898 1 85.19 243 GLY B O 1
ATOM 4414 N N . TYR B 1 244 ? 13.57 22.734 6.359 1 90.88 244 TYR B N 1
ATOM 4415 C CA . TYR B 1 244 ? 12.758 23.797 6.945 1 90.88 244 TYR B CA 1
ATOM 4416 C C . TYR B 1 244 ? 11.438 23.953 6.203 1 90.88 244 TYR B C 1
ATOM 4418 O O . TYR B 1 244 ? 10.695 24.906 6.445 1 90.88 244 TYR B O 1
ATOM 4426 N N . LEU B 1 245 ? 11.156 23.062 5.367 1 93.38 245 LEU B N 1
ATOM 4427 C CA . LEU B 1 245 ? 9.953 23.203 4.555 1 93.38 245 LEU B CA 1
ATOM 4428 C C . LEU B 1 245 ? 8.703 23.172 5.426 1 93.38 245 LEU B C 1
ATOM 4430 O O . LEU B 1 245 ? 7.855 24.062 5.324 1 93.38 245 LEU B O 1
ATOM 4434 N N . GLU B 1 246 ? 8.641 22.203 6.309 1 94.88 246 GLU B N 1
ATOM 4435 C CA . GLU B 1 246 ? 7.496 22.094 7.203 1 94.88 246 GLU B CA 1
ATOM 4436 C C . GLU B 1 246 ? 7.371 23.328 8.094 1 94.88 246 GLU B C 1
ATOM 4438 O O . GLU B 1 246 ? 6.27 23.844 8.281 1 94.88 246 GLU B O 1
ATOM 4443 N N . SER B 1 247 ? 8.516 23.797 8.547 1 95.38 247 SER B N 1
ATOM 4444 C CA . SER B 1 247 ? 8.547 24.984 9.398 1 95.38 247 SER B CA 1
ATOM 4445 C C . SER B 1 247 ? 8.023 26.203 8.664 1 95.38 247 SER B C 1
ATOM 4447 O O . SER B 1 247 ? 7.375 27.062 9.266 1 95.38 247 SER B O 1
ATOM 4449 N N . SER B 1 248 ? 8.352 26.266 7.406 1 95.5 248 SER B N 1
ATOM 4450 C CA . SER B 1 248 ? 7.973 27.438 6.641 1 95.5 248 SER B CA 1
ATOM 4451 C C . SER B 1 248 ? 6.461 27.609 6.59 1 95.5 248 SER B C 1
ATOM 4453 O O . SER B 1 248 ? 5.953 28.734 6.535 1 95.5 248 SER B O 1
ATOM 4455 N N . LEU B 1 249 ? 5.719 26.562 6.613 1 97.06 249 LEU B N 1
ATOM 4456 C CA . LEU B 1 249 ? 4.262 26.625 6.652 1 97.06 249 LEU B CA 1
ATOM 4457 C C . LEU B 1 249 ? 3.766 26.828 8.078 1 97.06 249 LEU B C 1
ATOM 4459 O O . LEU B 1 249 ? 2.953 27.719 8.336 1 97.06 249 LEU B O 1
ATOM 4463 N N . LEU B 1 250 ? 4.27 26.047 9.016 1 97.44 250 LEU B N 1
ATOM 4464 C CA . LEU B 1 250 ? 3.68 25.891 10.344 1 97.44 250 LEU B CA 1
ATOM 4465 C C . LEU B 1 250 ? 3.979 27.094 11.219 1 97.44 250 LEU B C 1
ATOM 4467 O O . LEU B 1 250 ? 3.17 27.469 12.078 1 97.44 250 LEU B O 1
ATOM 4471 N N . GLN B 1 251 ? 5.07 27.75 10.992 1 94.88 251 GLN B N 1
ATOM 4472 C CA . GLN B 1 251 ? 5.492 28.859 11.844 1 94.88 251 GLN B CA 1
ATOM 4473 C C . GLN B 1 251 ? 4.473 30 11.82 1 94.88 251 GLN B C 1
ATOM 4475 O O . GLN B 1 251 ? 4.34 30.734 12.789 1 94.88 251 GLN B O 1
ATOM 4480 N N . SER B 1 252 ? 3.727 30.078 10.789 1 91.56 252 SER B N 1
ATOM 4481 C CA . SER B 1 252 ? 2.809 31.203 10.641 1 91.56 252 SER B CA 1
ATOM 4482 C C . SER B 1 252 ? 1.43 30.875 11.203 1 91.56 252 SER B C 1
ATOM 4484 O O . SER B 1 252 ? 0.577 31.75 11.336 1 91.56 252 SER B O 1
ATOM 4486 N N . VAL B 1 253 ? 1.266 29.609 11.641 1 96.06 253 VAL B N 1
ATOM 4487 C CA . VAL B 1 253 ? -0.126 29.281 11.93 1 96.06 253 VAL B CA 1
ATOM 4488 C C . VAL B 1 253 ? -0.231 28.672 13.328 1 96.06 253 VAL B C 1
ATOM 4490 O O . VAL B 1 253 ? -1.323 28.578 13.891 1 96.06 253 VAL B O 1
ATOM 4493 N N . VAL B 1 254 ? 0.934 28.266 13.875 1 97.06 254 VAL B N 1
ATOM 4494 C CA . VAL B 1 254 ? 0.81 27.578 15.148 1 97.06 254 VAL B CA 1
ATOM 4495 C C . VAL B 1 254 ? 2.117 27.688 15.93 1 97.06 254 VAL B C 1
ATOM 4497 O O . VAL B 1 254 ? 3.184 27.891 15.344 1 97.06 254 VAL B O 1
ATOM 4500 N N . SER B 1 255 ? 1.999 27.656 17.266 1 96.12 255 SER B N 1
ATOM 4501 C CA . SER B 1 255 ? 3.16 27.5 18.141 1 96.12 255 SER B CA 1
ATOM 4502 C C . SER B 1 255 ? 3.309 26.062 18.625 1 96.12 255 SER B C 1
ATOM 4504 O O . SER B 1 255 ? 2.375 25.266 18.516 1 96.12 255 SER B O 1
ATOM 4506 N N . ILE B 1 256 ? 4.465 25.688 19.109 1 96.06 256 ILE B N 1
ATOM 4507 C CA . ILE B 1 256 ? 4.77 24.328 19.547 1 96.06 256 ILE B CA 1
ATOM 4508 C C . ILE B 1 256 ? 3.779 23.906 20.625 1 96.06 256 ILE B C 1
ATOM 4510 O O . ILE B 1 256 ? 3.285 22.781 20.625 1 96.06 256 ILE B O 1
ATOM 4514 N N . GLU B 1 257 ? 3.426 24.828 21.516 1 94.56 257 GLU B N 1
ATOM 4515 C CA . GLU B 1 257 ? 2.562 24.531 22.641 1 94.56 257 GLU B CA 1
ATOM 4516 C C . GLU B 1 257 ? 1.132 24.25 22.188 1 94.56 257 GLU B C 1
ATOM 4518 O O . GLU B 1 257 ? 0.347 23.641 22.938 1 94.56 257 GLU B O 1
ATOM 4523 N N . GLU B 1 258 ? 0.837 24.672 21.031 1 96.94 258 GLU B N 1
ATOM 4524 C CA . GLU B 1 258 ? -0.525 24.531 20.516 1 96.94 258 GLU B CA 1
ATOM 4525 C C . GLU B 1 258 ? -0.699 23.234 19.734 1 96.94 258 GLU B C 1
ATOM 4527 O O . GLU B 1 258 ? -1.815 22.891 19.344 1 96.94 258 GLU B O 1
ATOM 4532 N N . LEU B 1 259 ? 0.426 22.531 19.5 1 98.5 259 LEU B N 1
ATOM 4533 C CA . LEU B 1 259 ? 0.348 21.266 18.766 1 98.5 259 LEU B CA 1
ATOM 4534 C C . LEU B 1 259 ? -0.479 20.234 19.531 1 98.5 259 LEU B C 1
ATOM 4536 O O . LEU B 1 259 ? -0.44 20.203 20.766 1 98.5 259 LEU B O 1
ATOM 4540 N N . GLU B 1 260 ? -1.221 19.453 18.812 1 98.69 260 GLU B N 1
ATOM 4541 C CA . GLU B 1 260 ? -2.113 18.438 19.375 1 98.69 260 GLU B CA 1
ATOM 4542 C C . GLU B 1 260 ? -1.562 17.031 19.172 1 98.69 260 GLU B C 1
ATOM 4544 O O . GLU B 1 260 ? -1.738 16.438 18.109 1 98.69 260 GLU B O 1
ATOM 4549 N N . PRO B 1 261 ? -0.937 16.438 20.203 1 98.56 261 PRO B N 1
ATOM 4550 C CA . PRO B 1 261 ? -0.381 15.094 20.047 1 98.56 261 PRO B CA 1
ATOM 4551 C C . PRO B 1 261 ? -1.456 14.039 19.828 1 98.56 261 PRO B C 1
ATOM 4553 O O . PRO B 1 261 ? -2.484 14.039 20.516 1 98.56 261 PRO B O 1
ATOM 4556 N N . LYS B 1 262 ? -1.282 13.289 18.812 1 98.38 262 LYS B N 1
ATOM 4557 C CA . LYS B 1 262 ? -2.121 12.133 18.516 1 98.38 262 LYS B CA 1
ATOM 4558 C C . LYS B 1 262 ? -1.326 10.836 18.609 1 98.38 262 LYS B C 1
ATOM 4560 O O . LYS B 1 262 ? -0.188 10.828 19.078 1 98.38 262 LYS B O 1
ATOM 4565 N N . ALA B 1 263 ? -1.999 9.672 18.281 1 97.12 263 ALA B N 1
ATOM 4566 C CA . ALA B 1 263 ? -1.359 8.359 18.281 1 97.12 263 ALA B CA 1
ATOM 4567 C C . ALA B 1 263 ? -0.823 8.016 19.672 1 97.12 263 ALA B C 1
ATOM 4569 O O . ALA B 1 263 ? 0.352 7.672 19.812 1 97.12 263 ALA B O 1
ATOM 4570 N N . ASN B 1 264 ? -1.646 8.117 20.688 1 96.19 264 ASN B N 1
ATOM 4571 C CA . ASN B 1 264 ? -1.32 7.777 22.062 1 96.19 264 ASN B CA 1
ATOM 4572 C C . ASN B 1 264 ? -0.179 8.641 22.594 1 96.19 264 ASN B C 1
ATOM 4574 O O . ASN B 1 264 ? 0.844 8.117 23.047 1 96.19 264 ASN B O 1
ATOM 4578 N N . ASN B 1 265 ? -0.385 10 22.531 1 96.38 265 ASN B N 1
ATOM 4579 C CA . ASN B 1 265 ? 0.627 10.961 22.953 1 96.38 265 ASN B CA 1
ATOM 4580 C C . ASN B 1 265 ? 1.958 10.727 22.25 1 96.38 265 ASN B C 1
ATOM 4582 O O . ASN B 1 265 ? 3.016 10.742 22.875 1 96.38 265 ASN B O 1
ATOM 4586 N N . CYS B 1 266 ? 1.863 10.359 20.938 1 96.81 266 CYS B N 1
ATOM 4587 C CA . CYS B 1 266 ? 3.002 10.211 20.031 1 96.81 266 CYS B CA 1
ATOM 4588 C C . CYS B 1 266 ? 3.863 9.023 20.438 1 96.81 266 CYS B C 1
ATOM 4590 O O . CYS B 1 266 ? 5.09 9.07 20.344 1 96.81 266 CYS B O 1
ATOM 4592 N N . ASP B 1 267 ? 3.201 7.969 20.922 1 94.88 267 ASP B N 1
ATOM 4593 C CA . ASP B 1 267 ? 3.902 6.742 21.281 1 94.88 267 ASP B CA 1
ATOM 4594 C C . ASP B 1 267 ? 3.543 5.602 20.328 1 94.88 267 ASP B C 1
ATOM 4596 O O . ASP B 1 267 ? 3.902 4.449 20.562 1 94.88 267 ASP B O 1
ATOM 4600 N N . LYS B 1 268 ? 2.818 5.934 19.344 1 96.25 268 LYS B N 1
ATOM 4601 C CA . LYS B 1 268 ? 2.424 4.938 18.344 1 96.25 268 LYS B CA 1
ATOM 4602 C C . LYS B 1 268 ? 2.73 5.418 16.938 1 96.25 268 LYS B C 1
ATOM 4604 O O . LYS B 1 268 ? 2.479 6.574 16.594 1 96.25 268 LYS B O 1
ATOM 4609 N N . VAL B 1 269 ? 3.273 4.512 16.172 1 96.75 269 VAL B N 1
ATOM 4610 C CA . VAL B 1 269 ? 3.574 4.82 14.781 1 96.75 269 VAL B CA 1
ATOM 4611 C C . VAL B 1 269 ? 2.438 4.336 13.883 1 96.75 269 VAL B C 1
ATOM 4613 O O . VAL B 1 269 ? 2.1 3.148 13.883 1 96.75 269 VAL B O 1
ATOM 4616 N N . LEU B 1 270 ? 1.876 5.281 13.141 1 97.81 270 LEU B N 1
ATOM 4617 C CA . LEU B 1 270 ? 0.738 4.949 12.289 1 97.81 270 LEU B CA 1
ATOM 4618 C C . LEU B 1 270 ? 1.013 5.344 10.836 1 97.81 270 LEU B C 1
ATOM 4620 O O . LEU B 1 270 ? 0.151 5.176 9.969 1 97.81 270 LEU B O 1
ATOM 4624 N N . VAL B 1 271 ? 2.117 5.891 10.578 1 98.5 271 VAL B N 1
ATOM 4625 C CA . VAL B 1 271 ? 2.566 6.23 9.234 1 98.5 271 VAL B CA 1
ATOM 4626 C C . VAL B 1 271 ? 4.062 5.965 9.109 1 98.5 271 VAL B C 1
ATOM 4628 O O . VAL B 1 271 ? 4.82 6.16 10.062 1 98.5 271 VAL B O 1
ATOM 4631 N N . TRP B 1 272 ? 4.516 5.453 7.945 1 98.06 272 TRP B N 1
ATOM 4632 C CA . TRP B 1 272 ? 5.914 5.117 7.684 1 98.06 272 TRP B CA 1
ATOM 4633 C C . TRP B 1 272 ? 6.406 5.801 6.41 1 98.06 272 TRP B C 1
ATOM 4635 O O . TRP B 1 272 ? 5.719 5.793 5.387 1 98.06 272 TRP B O 1
ATOM 4645 N N . HIS B 1 273 ? 7.52 6.387 6.484 1 95.56 273 HIS B N 1
ATOM 4646 C CA . HIS B 1 273 ? 8.164 7 5.328 1 95.56 273 HIS B CA 1
ATOM 4647 C C . HIS B 1 273 ? 8.805 5.949 4.434 1 95.56 273 HIS B C 1
ATOM 4649 O O . HIS B 1 273 ? 10.023 5.969 4.219 1 95.56 273 HIS B O 1
ATOM 4655 N N . THR B 1 274 ? 8.008 5.145 3.852 1 95.5 274 THR B N 1
ATOM 4656 C CA . THR B 1 274 ? 8.492 4.125 2.926 1 95.5 274 THR B CA 1
ATOM 4657 C C . THR B 1 274 ? 8.719 4.723 1.54 1 95.5 274 THR B C 1
ATOM 4659 O O . THR B 1 274 ? 8.148 5.762 1.203 1 95.5 274 THR B O 1
ATOM 4662 N N . ARG B 1 275 ? 9.625 4.086 0.824 1 91.69 275 ARG B N 1
ATOM 4663 C CA . ARG B 1 275 ? 9.891 4.41 -0.573 1 91.69 275 ARG B CA 1
ATOM 4664 C C . ARG B 1 275 ? 9.969 3.148 -1.424 1 91.69 275 ARG B C 1
ATOM 4666 O O . ARG B 1 275 ? 10.523 2.137 -0.991 1 91.69 275 ARG B O 1
ATOM 4673 N N . THR B 1 276 ? 9.375 3.193 -2.557 1 90.88 276 THR B N 1
ATOM 4674 C CA . THR B 1 276 ? 9.5 2.076 -3.488 1 90.88 276 THR B CA 1
ATOM 4675 C C . THR B 1 276 ? 10.836 2.123 -4.215 1 90.88 276 THR B C 1
ATOM 4677 O O . THR B 1 276 ? 11.273 3.186 -4.664 1 90.88 276 THR B O 1
ATOM 4680 N N . GLU B 1 277 ? 11.445 0.993 -4.289 1 90.5 277 GLU B N 1
ATOM 4681 C CA . GLU B 1 277 ? 12.695 0.889 -5.027 1 90.5 277 GLU B CA 1
ATOM 4682 C C . GLU B 1 277 ? 12.508 1.258 -6.496 1 90.5 277 GLU B C 1
ATOM 4684 O O . GLU B 1 277 ? 11.516 0.871 -7.117 1 90.5 277 GLU B O 1
ATOM 4689 N N . LYS B 1 278 ? 13.477 2.047 -7.043 1 84.94 278 LYS B N 1
ATOM 4690 C CA . LYS B 1 278 ? 13.453 2.342 -8.469 1 84.94 278 LYS B CA 1
ATOM 4691 C C . LYS B 1 278 ? 13.688 1.08 -9.297 1 84.94 278 LYS B C 1
ATOM 4693 O O . LYS B 1 278 ? 14.68 0.373 -9.086 1 84.94 278 LYS B O 1
ATOM 4698 N N . PRO B 1 279 ? 12.789 0.802 -10.234 1 85.5 279 PRO B N 1
ATOM 4699 C CA . PRO B 1 279 ? 13.016 -0.382 -11.07 1 85.5 279 PRO B CA 1
ATOM 4700 C C . PRO B 1 279 ? 14.234 -0.247 -11.969 1 85.5 279 PRO B C 1
ATOM 4702 O O . PRO B 1 279 ? 14.5 0.835 -12.5 1 85.5 279 PRO B O 1
ATOM 4705 N N . LYS B 1 280 ? 15 -1.309 -12.055 1 85.88 280 LYS B N 1
ATOM 4706 C CA . LYS B 1 280 ? 16.109 -1.394 -12.992 1 85.88 280 LYS B CA 1
ATOM 4707 C C . LYS B 1 280 ? 15.656 -1.955 -14.336 1 85.88 280 LYS B C 1
ATOM 4709 O O . LYS B 1 280 ? 15.117 -3.062 -14.406 1 85.88 280 LYS B O 1
ATOM 4714 N N . MET B 1 281 ? 15.93 -1.219 -15.492 1 87 281 MET B N 1
ATOM 4715 C CA . MET B 1 281 ? 15.344 -1.561 -16.781 1 87 281 MET B CA 1
ATOM 4716 C C . MET B 1 281 ? 16.422 -1.989 -17.766 1 87 281 MET B C 1
ATOM 4718 O O . MET B 1 281 ? 16.312 -1.73 -18.969 1 87 281 MET B O 1
ATOM 4722 N N . LYS B 1 282 ? 17.438 -2.568 -17.188 1 86.31 282 LYS B N 1
ATOM 4723 C CA . LYS B 1 282 ? 18.562 -2.975 -18.047 1 86.31 282 LYS B CA 1
ATOM 4724 C C . LYS B 1 282 ? 18.094 -3.965 -19.109 1 86.31 282 LYS B C 1
ATOM 4726 O O . LYS B 1 282 ? 18.469 -3.84 -20.281 1 86.31 282 LYS B O 1
ATOM 4731 N N . GLN B 1 283 ? 17.312 -4.941 -18.766 1 87.31 283 GLN B N 1
ATOM 4732 C CA . GLN B 1 283 ? 16.812 -5.945 -19.703 1 87.31 283 GLN B CA 1
ATOM 4733 C C . GLN B 1 283 ? 15.859 -5.328 -20.719 1 87.31 283 GLN B C 1
ATOM 4735 O O . GLN B 1 283 ? 15.852 -5.711 -21.891 1 87.31 283 GLN B O 1
ATOM 4740 N N . GLU B 1 284 ? 15.016 -4.434 -20.25 1 86.88 284 GLU B N 1
ATOM 4741 C CA . GLU B 1 284 ? 14.125 -3.721 -21.156 1 86.88 284 GLU B CA 1
ATOM 4742 C C . GLU B 1 284 ? 14.906 -2.977 -22.234 1 86.88 284 GLU B C 1
ATOM 4744 O O . GLU B 1 284 ? 14.57 -3.057 -23.422 1 86.88 284 GLU B O 1
ATOM 4749 N N . ASP B 1 285 ? 15.977 -2.297 -21.859 1 87.69 285 ASP B N 1
ATOM 4750 C CA . ASP B 1 285 ? 16.828 -1.553 -22.781 1 87.69 285 ASP B CA 1
ATOM 4751 C C . ASP B 1 285 ? 17.469 -2.486 -23.812 1 87.69 285 ASP B C 1
ATOM 4753 O O . ASP B 1 285 ? 17.547 -2.164 -25 1 87.69 285 ASP B O 1
ATOM 4757 N N . ALA B 1 286 ? 17.906 -3.633 -23.312 1 88.19 286 ALA B N 1
ATOM 4758 C CA . ALA B 1 286 ? 18.531 -4.621 -24.188 1 88.19 286 ALA B CA 1
ATOM 4759 C C . ALA B 1 286 ? 17.531 -5.172 -25.203 1 88.19 286 ALA B C 1
ATOM 4761 O O . ALA B 1 286 ? 17.859 -5.332 -26.375 1 88.19 286 ALA B O 1
ATOM 4762 N N . LEU B 1 287 ? 16.375 -5.445 -24.781 1 87.25 287 LEU B N 1
ATOM 4763 C CA . LEU B 1 287 ? 15.344 -5.977 -25.672 1 87.25 287 LEU B CA 1
ATOM 4764 C C . LEU B 1 287 ? 14.914 -4.926 -26.688 1 87.25 287 LEU B C 1
ATOM 4766 O O . LEU B 1 287 ? 14.617 -5.254 -27.828 1 87.25 287 LEU B O 1
ATOM 4770 N N . LEU B 1 288 ? 14.836 -3.68 -26.266 1 85.5 288 LEU B N 1
ATOM 4771 C CA . LEU B 1 288 ? 14.461 -2.588 -27.156 1 85.5 288 LEU B CA 1
ATOM 4772 C C . LEU B 1 288 ? 15.453 -2.469 -28.312 1 85.5 288 LEU B C 1
ATOM 4774 O O . LEU B 1 288 ? 15.047 -2.248 -29.453 1 85.5 288 LEU B O 1
ATOM 4778 N N . LYS B 1 289 ? 16.719 -2.68 -28.016 1 89.38 289 LYS B N 1
ATOM 4779 C CA . LYS B 1 289 ? 17.75 -2.627 -29.047 1 89.38 289 LYS B CA 1
ATOM 4780 C C . LYS B 1 289 ? 17.578 -3.754 -30.062 1 89.38 289 LYS B C 1
ATOM 4782 O O . LYS B 1 289 ? 17.969 -3.615 -31.219 1 89.38 289 LYS B O 1
ATOM 4787 N N . GLN B 1 290 ? 16.906 -4.832 -29.672 1 90 290 GLN B N 1
ATOM 4788 C CA . GLN B 1 290 ? 16.688 -5.98 -30.547 1 90 290 GLN B CA 1
ATOM 4789 C C . GLN B 1 290 ? 15.32 -5.902 -31.219 1 90 290 GLN B C 1
ATOM 4791 O O . GLN B 1 290 ? 14.93 -6.809 -31.953 1 90 290 GLN B O 1
ATOM 4796 N N . GLY B 1 291 ? 14.508 -4.863 -30.875 1 86.06 291 GLY B N 1
ATOM 4797 C CA . GLY B 1 291 ? 13.18 -4.707 -31.438 1 86.06 291 GLY B CA 1
ATOM 4798 C C . GLY B 1 291 ? 12.125 -5.551 -30.75 1 86.06 291 GLY B C 1
ATOM 4799 O O . GLY B 1 291 ? 11.062 -5.812 -31.297 1 86.06 291 GLY B O 1
ATOM 4800 N N . LYS B 1 292 ? 12.5 -6.055 -29.562 1 86 292 LYS B N 1
ATOM 4801 C CA . LYS B 1 292 ? 11.617 -6.969 -28.844 1 86 292 LYS B CA 1
ATOM 4802 C C . LYS B 1 292 ? 11.156 -6.359 -27.516 1 86 292 LYS B C 1
ATOM 4804 O O . LYS B 1 292 ? 10.836 -7.082 -26.578 1 86 292 LYS B O 1
ATOM 4809 N N . GLY B 1 293 ? 11.148 -5.043 -27.422 1 81.56 293 GLY B N 1
ATOM 4810 C CA . GLY B 1 293 ? 10.766 -4.367 -26.188 1 81.56 293 GLY B CA 1
ATOM 4811 C C . GLY B 1 293 ? 9.305 -4.562 -25.828 1 81.56 293 GLY B C 1
ATOM 4812 O O . GLY B 1 293 ? 8.523 -5.066 -26.641 1 81.56 293 GLY B O 1
ATOM 4813 N N . SER B 1 294 ? 8.992 -4.199 -24.578 1 81.38 294 SER B N 1
ATOM 4814 C CA . SER B 1 294 ? 7.621 -4.305 -24.094 1 81.38 294 SER B 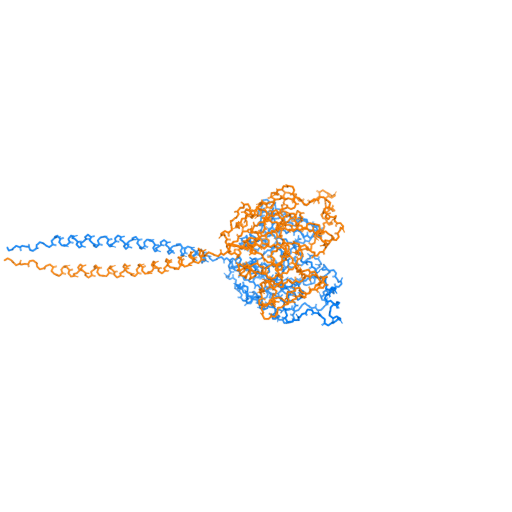CA 1
ATOM 4815 C C . SER B 1 294 ? 6.672 -3.451 -24.938 1 81.38 294 SER B C 1
ATOM 4817 O O . SER B 1 294 ? 7.027 -2.346 -25.344 1 81.38 294 SER B O 1
ATOM 4819 N N . GLU B 1 295 ? 5.484 -4.016 -25.188 1 78.38 295 GLU B N 1
ATOM 4820 C CA . GLU B 1 295 ? 4.48 -3.273 -25.953 1 78.38 295 GLU B CA 1
ATOM 4821 C C . GLU B 1 295 ? 4.051 -2.012 -25.203 1 78.38 295 GLU B C 1
ATOM 4823 O O . GLU B 1 295 ? 3.564 -2.084 -24.078 1 78.38 295 GLU B O 1
ATOM 4828 N N . VAL B 1 296 ? 4.062 -0.897 -25.875 1 76.38 296 VAL B N 1
ATOM 4829 C CA . VAL B 1 296 ? 3.916 0.42 -25.266 1 76.38 296 VAL B CA 1
ATOM 4830 C C . VAL B 1 296 ? 2.459 0.646 -24.859 1 76.38 296 VAL B C 1
ATOM 4832 O O . VAL B 1 296 ? 2.172 1.394 -23.922 1 76.38 296 VAL B O 1
ATOM 4835 N N . HIS B 1 297 ? 1.582 -0.076 -25.516 1 78.19 297 HIS B N 1
ATOM 4836 C CA . HIS B 1 297 ? 0.172 0.185 -25.25 1 78.19 297 HIS B CA 1
ATOM 4837 C C . HIS B 1 297 ? -0.261 -0.435 -23.922 1 78.19 297 HIS B C 1
ATOM 4839 O O . HIS B 1 297 ? -1.324 -0.102 -23.406 1 78.19 297 HIS B O 1
ATOM 4845 N N . ILE B 1 298 ? 0.523 -1.347 -23.484 1 82.88 298 ILE B N 1
ATOM 4846 C CA . ILE B 1 298 ? 0.227 -1.923 -22.172 1 82.88 298 ILE B CA 1
ATOM 4847 C C . ILE B 1 298 ? 0.707 -0.979 -21.078 1 82.88 298 ILE B C 1
ATOM 4849 O O . ILE B 1 298 ? 1.91 -0.75 -20.922 1 82.88 298 ILE B O 1
ATOM 4853 N N . GLU B 1 299 ? -0.224 -0.44 -20.344 1 83 299 GLU B N 1
ATOM 4854 C CA . GLU B 1 299 ? 0.063 0.551 -19.312 1 83 299 GLU B CA 1
ATOM 4855 C C . GLU B 1 299 ? 0.564 -0.113 -18.031 1 83 299 GLU B C 1
ATOM 4857 O O . GLU B 1 299 ? -0.032 -1.081 -17.562 1 83 299 GLU B O 1
ATOM 4862 N N . VAL B 1 300 ? 1.777 0.37 -17.656 1 84 300 VAL B N 1
ATOM 4863 C CA . VAL B 1 300 ? 2.35 -0.09 -16.406 1 84 300 VAL B CA 1
ATOM 4864 C C . VAL B 1 300 ? 2.299 1.035 -15.367 1 84 300 VAL B C 1
ATOM 4866 O O . VAL B 1 300 ? 2.521 2.201 -15.703 1 84 300 VAL B O 1
#

Nearest PDB structures (foldseek):
  1kws-assembly1_A  TM=9.476E-01  e=2.109E-37  Homo sapiens
  3cu0-assembly1_B  TM=9.469E-01  e=4.411E-36  Homo sapiens
  1v84-assembly1_B  TM=9.443E-01  e=1.052E-35  Homo sapiens
  1fgg-assembly1_B  TM=9.468E-01  e=5.976E-35  Homo sapiens
  2d0j-assembly2_D  TM=9.499E-01  e=1.045E-34  Homo sapiens

Radius of gyration: 30.64 Å; Cα contacts (8 Å, |Δi|>4): 1144; chains: 2; bounding box: 117×68×62 Å

Organism: Callorhinchus milii (NCBI:txid7868)

InterPro domains:
  IPR005027 Glycosyl transferase, family 43 [PF03360] (71-277)
  IPR005027 Glycosyl transferase, family 43 [PTHR10896] (16-285)
  IPR005027 Glycosyl transferase, family 43 [cd00218] (50-278)
  IPR029044 Nucleotide-diphospho-sugar transferases [G3DSA:3.90.550.10] (50-300)
  IPR029044 Nucleotide-diphospho-sugar transferases [SSF53448] (50-299)

Secondary structure (DSSP, 8-state):
------HHHHHHHHHHHHHHHHHHHHHHHHHHHHHHHHHHHHHHHHS-PPEEEEEEEE---TTHHHHHHHHHHHHTTSSSEEEEEEESSSS--HHHHHHHHHH-SEEEEEE-PPPGGGPPPTTS-TTSS--SHHHHHHHHHHHHHH--TT--EEEEE--TT-EE-HHHHHHHTT-SSEEE--EEEETTEEEEEEEEETTEEEEEE-SS-TTSSS---GGGEEEEHHHHHH-TT----TTPPTT-HHHHHHTTT--GGG-EE-HHHHTS--EE---BPPPP-HHHHHHHHTT-PPPTTS--/------HHHHHHHHHHHHHHHHHHHHHHHHHHHHHHHHHHHHHHHHS-PPEEEEEEEE---TTHHHHHHHHHHHHTTSSSEEEEEEESSSS--HHHHHHHHHH-SEEEEEE-PPPGGGPPPTTS-TTSS--SHHHHHHHHHHHHHH--TT--EEEEE--TT-EE-HHHHHHHTT-SSEEE--EEEETTEEEEEEEEETTEEEEEE-SS-TTSSS---GGGEEEEHHHHHH-TT----TTPPTT-HHHHHHTTT--GGG-EE-HHHHTS--EE---BPPPP-HHHHHHHHTT-PPPTTS--

Solvent-accessible surface area (backbone atoms only — not comparable to full-atom values): 32328 Å² total; per-residue (Å²): 98,61,75,49,75,54,58,64,62,48,48,54,50,48,50,50,49,49,53,50,48,51,51,48,52,51,50,50,48,52,46,47,51,50,44,46,51,48,40,47,51,42,45,56,62,52,50,79,66,38,32,34,37,36,38,24,41,44,56,94,53,78,58,40,51,52,30,48,52,48,49,41,46,48,51,66,75,48,77,56,46,36,42,35,38,19,30,55,24,84,59,72,51,69,68,61,52,50,52,52,71,68,52,80,58,50,68,47,85,44,45,38,52,67,56,72,93,55,54,79,54,92,83,48,62,81,81,77,46,81,73,54,46,61,26,50,40,50,50,51,51,49,46,57,75,73,51,56,72,88,46,66,26,19,37,32,51,43,61,50,50,46,37,68,42,70,66,45,57,69,57,49,42,70,33,76,50,34,28,34,32,20,28,19,51,32,80,25,22,66,46,31,27,50,34,58,57,97,76,26,46,78,48,63,47,57,76,67,62,66,82,44,94,45,61,59,58,69,76,22,42,37,36,10,37,39,55,53,55,73,35,79,82,60,42,61,42,82,81,43,56,90,78,32,42,56,27,50,30,43,64,76,75,53,55,66,72,63,35,38,60,33,52,76,59,26,57,38,56,39,33,31,57,47,40,66,51,80,83,59,51,63,51,33,53,55,28,44,77,71,73,63,40,74,66,80,84,47,65,88,96,66,75,49,75,52,56,64,64,48,49,53,51,48,51,53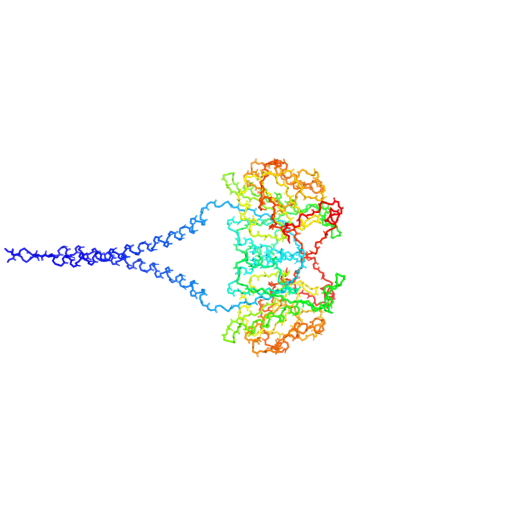,48,49,53,50,48,51,51,48,51,51,50,49,48,51,48,47,51,50,42,45,53,47,42,48,49,43,44,58,65,58,50,82,66,37,32,34,38,36,37,24,42,43,55,95,55,78,58,39,52,52,31,49,53,48,49,42,44,48,52,66,73,48,77,57,47,37,41,34,38,17,30,54,24,84,59,73,51,69,69,60,51,51,50,52,71,68,54,80,57,50,70,46,86,44,45,39,51,66,56,73,92,56,52,79,55,93,83,47,62,80,81,76,46,81,74,53,47,62,24,51,40,50,50,52,52,48,46,56,75,73,52,58,74,88,48,65,26,18,37,33,51,44,61,51,50,46,37,66,42,69,67,43,57,68,58,49,40,69,33,77,49,34,28,32,32,19,28,17,52,34,78,25,23,65,46,31,28,49,34,59,57,97,75,26,47,77,47,65,49,57,75,67,62,65,81,44,92,44,59,57,58,67,76,20,42,36,35,11,37,39,55,53,54,73,35,78,79,61,42,61,42,83,83,43,55,89,80,31,42,55,28,50,28,43,64,76,75,53,56,65,73,61,36,38,59,32,52,77,60,25,58,38,55,41,33,32,58,47,40,65,51,80,82,59,50,64,50,33,56,55,29,44,76,72,74,63,40,75,66,78,84,48,65,88

Foldseek 3Di:
DPPPCCVVVVVVVVVVVVVVVVVVVVVVVVVVVVVCVVVVVVVVLPPQQAAEEEFEEDEDDQCRLVLLLVVLVQCVVFRNYEYEYEYQDPDFDPSVVVSVVPSPHHYHYHYDHDDPVQDDDPPDDPLPFDPCQVSVQVVLVVLLVPDDLPGWHKYAYDYSFKDFASVVSVWRSPDPAKEFAWAAPPQVDRIKWFDDDPQAGDAIDHDPPRVAQDQDDS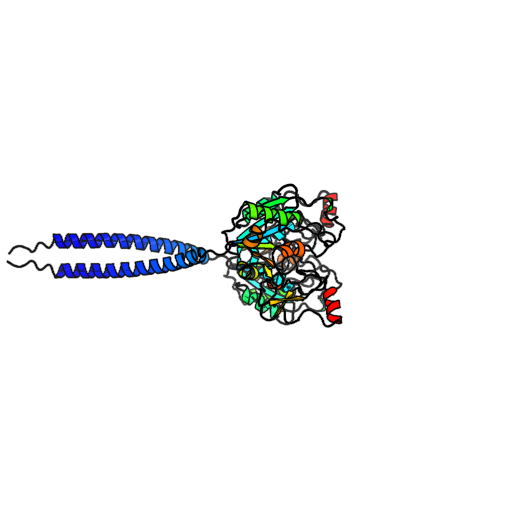RGMMGISNLSNVVVVQGFDRPDPRRCRVVSRDVVRDHRRRYGYDDVNRPHHGMYPDGDDRDDCPVQVVCVVVVNHDDPPDRD/DDDPCCPVVVVVVVVVVVVVVVVVVVVVVVVVVVVCVVVVVVCVLPVQQAAEEEFEEDEDDQCRLVLLLVVLVQCVVFRNYEYEYEYQDPDFDPSVVVSVVPSPHHYHYHYDHDDPVQDDDPPDDPQPFDPCQVSVQVVLVVLLVPDDLPGWHKYAYDYSFKDFASVVSVWRSPDPAKEFAWAAPPQVDRIKWFDDDPQAGDAIDHDPPRVAQDQDDSRGMMGISNLSNVVVPQGFDRPDDRRCRVVSRDVVRDHRRRYGYDDVNRPHHGMYPDGDDRDDCPVQVVCVVVVNHDDPPDRD

pLDDT: mean 89.41, std 12.73, range [33.06, 98.94]

Sequence (600 aa):
GQQCDCTPQMRSSNELVRQKDQRVLHLQNEVKKLQKQVRAEEEAERRQLPTIYAVTPTYSRLVQKAELVRLSQTFLHVRKFHWIVVEDAANRSKLVAEILAQSGLVYTHLSVPTPTIHKLKESDPNWLKPRGVEQRNLAIQWLRENRELSEEGVVYFADDDNTYSTKLFDEMRWTKRVSVWPVGLVGGLRFERPLVEGGKVVGFHTAWKPTRPFPMDMAGFSVALQLLLANREAKFDINAERGYLESSLLQSVVSIEELEPKANNCDKVLVWHTRTEKPKMKQEDALLKQGKGSEVHIEVGQQCDCTPQMRSSNELVRQKDQRVLHLQNEVKKLQKQVRAEEEAERRQLPTIYAVTPTYSRLVQKAELVRLSQTFLHVRKFHWIVVEDAANRSKLVAEILAQSGLVYTHLSVPTPTIHKLKESDPNWLKPRGVEQRNLAIQWLRENRELSEEGVVYFADDDNTYSTKLFDEMRWTKRVSVWPVGLVGGLRFERPLVEGGKVVGFHTAWKPTRPFPMDMAGFSVALQLLLANREAKFDINAERGYLESSLLQSVVSIEELEPKANNCDKVLVWHTRTEKPKMKQEDALLKQGKGSEVHIEV